Protein AF-0000000068151820 (afdb_homodimer)

Foldseek 3Di:
DDPVVVVVVVLVVLLVVLLVLLLLLLLLQLLLQLLCCVLQVHGQQDLVRLVVVLVVCVVVVVPVSNVLSVLLNVLLQVLLVVLLVCVVVHPLLVLLLVLLVLLVVLLVVSVPSSSSSSSSNSSSSNSQQSFQDRQPHGAGRHCLVVLVVLLVVVVVVVVVPNDDDPSVSSVSSVVSSVNSNVVSNVQCVVPNSNSSNVSSVSSVVSSVVVVPDDSVSSCSRHPDD/DDPVVVVVVVLVVLLVVLLVLLLLLLLLQLLLQLLCCVLQVHGQQDLVRLVVVLVVCVVVVVPVSNVLSVLLNVLLQVLLVVLLVCVVVHPLLVLLLVLLVLLVVLLVVSVPSSSSSSSSNSSSSNSQQSFQDRQPHGAGRHCLVVLVVLLVVVVVVVVVPDDDDPSVSSVSSVVSSVNSNVVSNVQCVVPNSNSSNVSSVSSVVSSVVVVPDDSVSSCSRHPDD

Structure (mmCIF, N/CA/C/O backbone):
data_AF-0000000068151820-model_v1
#
loop_
_entity.id
_entity.type
_entity.pdbx_description
1 polymer 'DUF1275 domain-containing protein'
#
loop_
_atom_site.group_PDB
_atom_site.id
_atom_site.type_symbol
_atom_site.label_atom_id
_atom_site.label_alt_id
_atom_site.label_comp_id
_atom_site.label_asym_id
_atom_site.label_entity_id
_atom_site.label_seq_id
_atom_site.pdbx_PDB_ins_code
_atom_site.Cartn_x
_atom_site.Cartn_y
_atom_site.Cartn_z
_atom_site.occupancy
_atom_site.B_iso_or_equiv
_atom_site.auth_seq_id
_atom_site.auth_comp_id
_atom_site.auth_asym_id
_atom_site.auth_atom_id
_atom_site.pdbx_PDB_model_num
ATOM 1 N N . MET A 1 1 ? 14.398 40.062 -13.945 1 65 1 MET A N 1
ATOM 2 C CA . MET A 1 1 ? 13.617 39 -13.312 1 65 1 MET A CA 1
ATOM 3 C C . MET A 1 1 ? 13.359 39.312 -11.844 1 65 1 MET A C 1
ATOM 5 O O . MET A 1 1 ? 14.297 39.625 -11.102 1 65 1 MET A O 1
ATOM 9 N N . THR A 1 2 ? 12.117 39.5 -11.422 1 77.75 2 THR A N 1
ATOM 10 C CA . THR A 1 2 ? 11.797 39.875 -10.047 1 77.75 2 THR A CA 1
ATOM 11 C C . THR A 1 2 ? 12.156 38.781 -9.078 1 77.75 2 THR A C 1
ATOM 13 O O . THR A 1 2 ? 12.258 37.594 -9.477 1 77.75 2 THR A O 1
ATOM 16 N N . ILE A 1 3 ? 12.477 39.094 -7.852 1 84.62 3 ILE A N 1
ATOM 17 C CA . ILE A 1 3 ? 12.82 38.156 -6.781 1 84.62 3 ILE A CA 1
ATOM 18 C C . ILE A 1 3 ? 11.703 37.125 -6.625 1 84.62 3 ILE A C 1
ATOM 20 O O . ILE A 1 3 ? 11.969 35.938 -6.41 1 84.62 3 ILE A O 1
ATOM 24 N N . GLN A 1 4 ? 10.539 37.625 -6.77 1 83 4 GLN A N 1
ATOM 25 C CA . GLN A 1 4 ? 9.391 36.75 -6.633 1 83 4 GLN A CA 1
ATOM 26 C C . GLN A 1 4 ? 9.359 35.688 -7.746 1 83 4 GLN A C 1
ATOM 28 O O . GLN A 1 4 ? 9.055 34.531 -7.504 1 83 4 GLN A O 1
ATOM 33 N N . ARG A 1 5 ? 9.656 36.156 -8.945 1 80.12 5 ARG A N 1
ATOM 34 C CA . ARG A 1 5 ? 9.688 35.25 -10.094 1 80.12 5 ARG A CA 1
ATOM 35 C C . ARG A 1 5 ? 10.805 34.219 -9.945 1 80.12 5 ARG A C 1
ATOM 37 O O . ARG A 1 5 ? 10.617 33.062 -10.258 1 80.12 5 ARG A O 1
ATOM 44 N N . ARG A 1 6 ? 11.883 34.656 -9.5 1 73.94 6 ARG A N 1
ATOM 45 C CA . ARG A 1 6 ? 13.008 33.75 -9.289 1 73.94 6 ARG A CA 1
ATOM 46 C C . ARG A 1 6 ? 12.68 32.688 -8.234 1 73.94 6 ARG A C 1
ATOM 48 O O . ARG A 1 6 ? 13 31.516 -8.406 1 73.94 6 ARG A O 1
ATOM 55 N N . ARG A 1 7 ? 12.023 33.125 -7.18 1 78.31 7 ARG A N 1
ATOM 56 C CA . ARG A 1 7 ? 11.633 32.219 -6.117 1 78.31 7 ARG A CA 1
ATOM 57 C C . ARG A 1 7 ? 10.633 31.172 -6.633 1 78.31 7 ARG A C 1
ATOM 59 O O . ARG A 1 7 ? 10.711 30 -6.277 1 78.31 7 ARG A O 1
ATOM 66 N N . ARG A 1 8 ? 9.836 31.641 -7.449 1 79.94 8 ARG A N 1
ATOM 67 C CA . ARG A 1 8 ? 8.844 30.75 -8.023 1 79.94 8 ARG A CA 1
ATOM 68 C C . ARG A 1 8 ? 9.492 29.734 -8.961 1 79.94 8 ARG A C 1
ATOM 70 O O . ARG A 1 8 ? 9.117 28.562 -8.984 1 79.94 8 ARG A O 1
ATOM 77 N N . LEU A 1 9 ? 10.453 30.156 -9.734 1 75.25 9 LEU A N 1
ATOM 78 C CA . LEU A 1 9 ? 11.164 29.266 -10.656 1 75.25 9 LEU A CA 1
ATOM 79 C C . LEU A 1 9 ? 11.977 28.234 -9.898 1 75.25 9 LEU A C 1
ATOM 81 O O . LEU A 1 9 ? 12.016 27.062 -10.297 1 75.25 9 LEU A O 1
ATOM 85 N N . ILE A 1 10 ? 12.539 28.641 -8.883 1 72 10 ILE A N 1
ATOM 86 C CA . ILE A 1 10 ? 13.344 27.75 -8.07 1 72 10 ILE A CA 1
ATOM 87 C C . ILE A 1 10 ? 12.445 26.703 -7.41 1 72 10 ILE A C 1
ATOM 89 O O . ILE A 1 10 ? 12.781 25.516 -7.367 1 72 10 ILE A O 1
ATOM 93 N N . LYS A 1 11 ? 11.383 27.188 -6.953 1 75.75 11 LYS A N 1
ATOM 94 C CA . LYS A 1 11 ? 10.43 26.266 -6.34 1 75.75 11 LYS A CA 1
ATOM 95 C C . LYS A 1 11 ? 9.914 25.234 -7.355 1 75.75 11 LYS A C 1
ATOM 97 O O . LYS A 1 11 ? 9.773 24.062 -7.039 1 75.75 11 LYS A O 1
ATOM 102 N N . ARG A 1 12 ? 9.695 25.734 -8.484 1 77.12 12 ARG A N 1
ATOM 103 C CA . ARG A 1 12 ? 9.219 24.859 -9.547 1 77.12 12 ARG A CA 1
ATOM 104 C C . ARG A 1 12 ? 10.281 23.844 -9.938 1 77.12 12 ARG A C 1
ATOM 106 O O . ARG A 1 12 ? 9.977 22.672 -10.172 1 77.12 12 ARG A O 1
ATOM 113 N N . GLN A 1 13 ? 11.438 24.281 -10.055 1 75.5 13 GLN A N 1
ATOM 114 C CA . GLN A 1 13 ? 12.539 23.391 -10.383 1 75.5 13 GLN A CA 1
ATOM 115 C C . GLN A 1 13 ? 12.75 22.344 -9.289 1 75.5 13 GLN A C 1
ATOM 117 O O . GLN A 1 13 ? 12.945 21.156 -9.586 1 75.5 13 GLN A O 1
ATOM 122 N N . ARG A 1 14 ? 12.648 22.75 -8.148 1 75.88 14 ARG A N 1
ATOM 123 C CA . ARG A 1 14 ? 12.812 21.859 -7.004 1 75.88 14 ARG A CA 1
ATOM 124 C C . ARG A 1 14 ? 11.711 20.797 -6.965 1 75.88 14 ARG A C 1
ATOM 126 O O . ARG A 1 14 ? 11.984 19.625 -6.73 1 75.88 14 ARG A O 1
ATOM 133 N N . SER A 1 15 ? 10.57 21.281 -7.219 1 77.38 15 SER A N 1
ATOM 134 C CA . SER A 1 15 ? 9.43 20.375 -7.238 1 77.38 15 SER A CA 1
ATOM 135 C C . SER A 1 15 ? 9.555 19.359 -8.359 1 77.38 15 SER A C 1
ATOM 137 O O . SER A 1 15 ? 9.242 18.172 -8.18 1 77.38 15 SER A O 1
ATOM 139 N N . SER A 1 16 ? 10.031 19.859 -9.469 1 82.62 16 SER A N 1
ATOM 140 C CA . SER A 1 16 ? 10.188 18.953 -10.609 1 82.62 16 SER A CA 1
ATOM 141 C C . SER A 1 16 ? 11.266 17.906 -10.344 1 82.62 16 SER A C 1
ATOM 143 O O . SER A 1 16 ? 11.117 16.75 -10.711 1 82.62 16 SER A O 1
ATOM 145 N N . VAL A 1 17 ? 12.305 18.297 -9.781 1 80.81 17 VAL A N 1
ATOM 146 C CA . VAL A 1 17 ? 13.391 17.391 -9.445 1 80.81 17 VAL A CA 1
ATOM 147 C C . VAL A 1 17 ? 12.914 16.359 -8.414 1 80.81 17 VAL A C 1
ATOM 149 O O . VAL A 1 17 ? 13.203 15.172 -8.539 1 80.81 17 VAL A O 1
ATOM 152 N N . GLY A 1 18 ? 12.148 16.859 -7.504 1 81.81 18 GLY A N 1
ATOM 153 C CA . GLY A 1 18 ? 11.578 15.969 -6.508 1 81.81 18 GLY A CA 1
ATOM 154 C C . GLY A 1 18 ? 10.648 14.93 -7.102 1 81.81 18 GLY A C 1
ATOM 155 O O . GLY A 1 18 ? 10.727 13.75 -6.754 1 81.81 18 GLY A O 1
ATOM 156 N N . LEU A 1 19 ? 9.906 15.391 -8.016 1 85 19 LEU A N 1
ATOM 157 C CA . LEU A 1 19 ? 8.953 14.492 -8.656 1 85 19 LEU A CA 1
ATOM 158 C C . LEU A 1 19 ? 9.672 13.461 -9.516 1 85 19 LEU A C 1
ATOM 160 O O . LEU A 1 19 ? 9.281 12.289 -9.547 1 85 19 LEU A O 1
ATOM 164 N N . ALA A 1 20 ? 10.664 13.883 -10.125 1 87.69 20 ALA A N 1
ATOM 165 C CA . ALA A 1 20 ? 11.453 12.969 -10.945 1 87.69 20 ALA A CA 1
ATOM 166 C C . ALA A 1 20 ? 12.141 11.914 -10.078 1 87.69 20 ALA A C 1
ATOM 168 O O . ALA A 1 20 ? 12.219 10.742 -10.461 1 87.69 20 ALA A O 1
ATOM 169 N N . LEU A 1 21 ? 12.594 12.305 -8.977 1 85.81 21 LEU A N 1
ATOM 170 C CA . LEU A 1 21 ? 13.25 11.383 -8.055 1 85.81 21 LEU A CA 1
ATOM 171 C C . LEU A 1 21 ? 12.25 10.359 -7.508 1 85.81 21 LEU A C 1
ATOM 173 O O . LEU A 1 21 ? 12.547 9.164 -7.457 1 85.81 21 LEU A O 1
ATOM 177 N N . VAL A 1 22 ? 11.156 10.852 -7.18 1 86.69 22 VAL A N 1
ATOM 178 C CA . VAL A 1 22 ? 10.109 9.969 -6.668 1 86.69 22 VAL A CA 1
ATOM 179 C C . VAL A 1 22 ? 9.711 8.961 -7.742 1 86.69 22 VAL A C 1
ATOM 181 O O . VAL A 1 22 ? 9.578 7.77 -7.461 1 86.69 22 VAL A O 1
ATOM 184 N N . ALA A 1 23 ? 9.547 9.453 -8.914 1 90.69 23 ALA A N 1
ATOM 185 C CA . ALA A 1 23 ? 9.188 8.578 -10.023 1 90.69 23 ALA A CA 1
ATOM 186 C C . ALA A 1 23 ? 10.273 7.535 -10.273 1 90.69 23 ALA A C 1
ATOM 188 O O . ALA A 1 23 ? 9.969 6.363 -10.516 1 90.69 23 ALA A O 1
ATOM 189 N N . ALA A 1 24 ? 11.461 7.953 -10.188 1 92.81 24 ALA A N 1
ATOM 190 C CA . ALA A 1 24 ? 12.586 7.055 -10.438 1 92.81 24 ALA A CA 1
ATOM 191 C C . ALA A 1 24 ? 12.703 6.004 -9.344 1 92.81 24 ALA A C 1
ATOM 193 O O . ALA A 1 24 ? 12.977 4.832 -9.617 1 92.81 24 ALA A O 1
ATOM 194 N N . ILE A 1 25 ? 12.555 6.41 -8.172 1 91.12 25 ILE A N 1
ATOM 195 C CA . ILE A 1 25 ? 12.617 5.492 -7.039 1 91.12 25 ILE A CA 1
ATOM 196 C C . ILE A 1 25 ? 11.461 4.496 -7.121 1 91.12 25 ILE A C 1
ATOM 198 O O . ILE A 1 25 ? 11.648 3.295 -6.918 1 91.12 25 ILE A O 1
ATOM 202 N N . SER A 1 26 ? 10.312 5.016 -7.438 1 92.94 26 SER A N 1
ATOM 203 C CA . SER A 1 26 ? 9.156 4.145 -7.617 1 92.94 26 SER A CA 1
ATOM 204 C C . SER A 1 26 ? 9.367 3.17 -8.766 1 92.94 26 SER A C 1
ATOM 206 O O . SER A 1 26 ? 8.938 2.018 -8.703 1 92.94 26 SER A O 1
ATOM 208 N N . PHE A 1 27 ? 9.961 3.695 -9.844 1 95.25 27 PHE A N 1
ATOM 209 C CA . PHE A 1 27 ? 10.32 2.848 -10.977 1 95.25 27 PHE A CA 1
ATOM 210 C C . PHE A 1 27 ? 11.203 1.69 -10.523 1 95.25 27 PHE A C 1
ATOM 212 O O . PHE A 1 27 ? 10.969 0.542 -10.914 1 95.25 27 PHE A O 1
ATOM 219 N N . LEU A 1 28 ? 12.164 2.008 -9.75 1 95.06 28 LEU A N 1
ATOM 220 C CA . LEU A 1 28 ? 13.078 0.997 -9.227 1 95.06 28 LEU A CA 1
ATOM 221 C C . LEU A 1 28 ? 12.328 -0.025 -8.383 1 95.06 28 LEU A C 1
ATOM 223 O O . LEU A 1 28 ? 12.57 -1.229 -8.492 1 95.06 28 LEU A O 1
ATOM 227 N N . ALA A 1 29 ? 11.469 0.417 -7.539 1 94.06 29 ALA A N 1
ATOM 228 C CA . ALA A 1 29 ? 10.672 -0.462 -6.688 1 94.06 29 ALA A CA 1
ATOM 229 C C . ALA A 1 29 ? 9.789 -1.383 -7.52 1 94.06 29 ALA A C 1
ATOM 231 O O . ALA A 1 29 ? 9.727 -2.59 -7.27 1 94.06 29 ALA A O 1
ATOM 232 N N . GLY A 1 30 ? 9.109 -0.805 -8.516 1 95.5 30 GLY A N 1
ATOM 233 C CA . GLY A 1 30 ? 8.273 -1.6 -9.398 1 95.5 30 GLY A CA 1
ATOM 234 C C . GLY A 1 30 ? 9.055 -2.633 -10.188 1 95.5 30 GLY A C 1
ATOM 235 O O . GLY A 1 30 ? 8.617 -3.779 -10.32 1 95.5 30 GLY A O 1
ATOM 236 N N . MET A 1 31 ? 10.18 -2.207 -10.719 1 96.75 31 MET A N 1
ATOM 237 C CA . MET A 1 31 ? 11.055 -3.105 -11.469 1 96.75 31 MET A CA 1
ATOM 238 C C . MET A 1 31 ? 11.477 -4.293 -10.609 1 96.75 31 MET A C 1
ATOM 240 O O . MET A 1 31 ? 11.367 -5.445 -11.039 1 96.75 31 MET A O 1
ATOM 244 N N . THR A 1 32 ? 11.93 -4.008 -9.43 1 96.06 32 THR A N 1
ATOM 245 C CA . THR A 1 32 ? 12.414 -5.039 -8.523 1 96.06 32 THR A CA 1
ATOM 246 C C . THR A 1 32 ? 11.273 -5.961 -8.094 1 96.06 32 THR A C 1
ATOM 248 O O . THR A 1 32 ? 11.469 -7.172 -7.945 1 96.06 32 THR A O 1
ATOM 251 N N . ASP A 1 33 ? 10.156 -5.359 -7.945 1 95.62 33 ASP A N 1
ATOM 252 C CA . ASP A 1 33 ? 9.016 -6.156 -7.512 1 95.62 33 ASP A CA 1
ATOM 253 C C . ASP A 1 33 ? 8.602 -7.156 -8.586 1 95.62 33 ASP A C 1
ATOM 255 O O . ASP A 1 33 ? 8.375 -8.336 -8.297 1 95.62 33 ASP A O 1
ATOM 259 N N . ALA A 1 34 ? 8.438 -6.676 -9.812 1 96.25 34 ALA A N 1
ATOM 260 C CA . ALA A 1 34 ? 8.07 -7.562 -10.914 1 96.25 34 ALA A CA 1
ATOM 261 C C . ALA A 1 34 ? 9.102 -8.68 -11.086 1 96.25 34 ALA A C 1
ATOM 263 O O . ALA A 1 34 ? 8.734 -9.836 -11.32 1 96.25 34 ALA A O 1
ATOM 264 N N . MET A 1 35 ? 10.344 -8.375 -10.953 1 95.94 35 MET A N 1
ATOM 265 C CA . MET A 1 35 ? 11.398 -9.375 -11.07 1 95.94 35 MET A CA 1
ATOM 266 C C . MET A 1 35 ? 11.305 -10.398 -9.945 1 95.94 35 MET A C 1
ATOM 268 O O . MET A 1 35 ? 11.461 -11.602 -10.188 1 95.94 35 MET A O 1
ATOM 272 N N . GLY A 1 36 ? 11.094 -9.859 -8.734 1 94.38 36 GLY A N 1
ATOM 273 C CA . GLY A 1 36 ? 10.906 -10.766 -7.613 1 94.38 36 GLY A CA 1
ATOM 274 C C . GLY A 1 36 ? 9.711 -11.688 -7.785 1 94.38 36 GLY A C 1
ATOM 275 O O . GLY A 1 36 ? 9.812 -12.891 -7.543 1 94.38 36 GLY A O 1
ATOM 276 N N . LEU A 1 37 ? 8.656 -11.133 -8.203 1 93.69 37 LEU A N 1
ATOM 277 C CA . LEU A 1 37 ? 7.441 -11.922 -8.398 1 93.69 37 LEU A CA 1
ATOM 278 C C . LEU A 1 37 ? 7.664 -13.008 -9.453 1 93.69 37 LEU A C 1
ATOM 280 O O . LEU A 1 37 ? 7.285 -14.164 -9.242 1 93.69 37 LEU A O 1
ATOM 284 N N . MET A 1 38 ? 8.266 -12.703 -10.523 1 93.94 38 MET A N 1
ATOM 285 C CA . MET A 1 38 ? 8.469 -13.641 -11.625 1 93.94 38 MET A CA 1
ATOM 286 C C . MET A 1 38 ? 9.531 -14.672 -11.273 1 93.94 38 MET A C 1
ATOM 288 O O . MET A 1 38 ? 9.43 -15.844 -11.656 1 93.94 38 MET A O 1
ATOM 292 N N . SER A 1 39 ? 10.57 -14.281 -10.5 1 91.81 39 SER A N 1
ATOM 293 C CA . SER A 1 39 ? 11.711 -15.164 -10.25 1 91.81 39 SER A CA 1
ATOM 294 C C . SER A 1 39 ? 11.531 -15.945 -8.953 1 91.81 39 SER A C 1
ATOM 296 O O . SER A 1 39 ? 11.961 -17.094 -8.852 1 91.81 39 SER A O 1
ATOM 298 N N . LEU A 1 40 ? 10.852 -15.305 -7.941 1 91.25 40 LEU A N 1
ATOM 299 C CA . LEU A 1 40 ? 10.789 -15.914 -6.613 1 91.25 40 LEU A CA 1
ATOM 300 C C . LEU A 1 40 ? 9.359 -16.281 -6.254 1 91.25 40 LEU A C 1
ATOM 302 O O . LEU A 1 40 ? 9.125 -17.047 -5.316 1 91.25 40 LEU A O 1
ATOM 306 N N . GLY A 1 41 ? 8.375 -15.688 -6.965 1 90.81 41 GLY A N 1
ATOM 307 C CA . GLY A 1 41 ? 6.984 -16.047 -6.758 1 90.81 41 GLY A CA 1
ATOM 308 C C . GLY A 1 41 ? 6.273 -15.148 -5.773 1 90.81 41 GLY A C 1
ATOM 309 O O . GLY A 1 41 ? 5.066 -15.281 -5.555 1 90.81 41 GLY A O 1
ATOM 310 N N . ASP A 1 42 ? 6.965 -14.242 -5.137 1 92.69 42 ASP A N 1
ATOM 311 C CA . ASP A 1 42 ? 6.363 -13.352 -4.148 1 92.69 42 ASP A CA 1
ATOM 312 C C . ASP A 1 42 ? 6.801 -11.906 -4.363 1 92.69 42 ASP A C 1
ATOM 314 O O . ASP A 1 42 ? 7.793 -11.656 -5.051 1 92.69 42 ASP A O 1
ATOM 318 N N . PHE A 1 43 ? 6.012 -11.086 -3.811 1 94.19 43 PHE A N 1
ATOM 319 C CA . PHE A 1 43 ? 6.34 -9.664 -3.912 1 94.19 43 PHE A CA 1
ATOM 320 C C . PHE A 1 43 ? 7.543 -9.328 -3.041 1 94.19 43 PHE A C 1
ATOM 322 O O . PHE A 1 43 ? 7.715 -9.891 -1.961 1 94.19 43 PHE A O 1
ATOM 329 N N . VAL A 1 44 ? 8.32 -8.375 -3.508 1 94.5 44 VAL A N 1
ATOM 330 C CA . VAL A 1 44 ? 9.469 -7.992 -2.699 1 94.5 44 VAL A CA 1
ATOM 331 C C . VAL A 1 44 ? 9.305 -6.555 -2.215 1 94.5 44 VAL A C 1
ATOM 333 O O . VAL A 1 44 ? 9.992 -6.121 -1.287 1 94.5 44 VAL A O 1
ATOM 336 N N . SER A 1 45 ? 8.438 -5.809 -2.826 1 90.56 45 SER A N 1
ATOM 337 C CA . SER A 1 45 ? 8.273 -4.414 -2.432 1 90.56 45 SER A CA 1
ATOM 338 C C . SER A 1 45 ? 6.875 -4.152 -1.883 1 90.56 45 SER A C 1
ATOM 340 O O . SER A 1 45 ? 6.625 -3.107 -1.277 1 90.56 45 SER A O 1
ATOM 342 N N . PHE A 1 46 ? 5.961 -5.016 -2.053 1 89.56 46 PHE A N 1
ATOM 343 C CA . PHE A 1 46 ? 4.578 -4.797 -1.636 1 89.56 46 PHE A CA 1
ATOM 344 C C . PHE A 1 46 ? 4.211 -5.711 -0.474 1 89.56 46 PHE A C 1
ATOM 346 O O . PHE A 1 46 ? 3.945 -6.898 -0.673 1 89.56 46 PHE A O 1
ATOM 353 N N . MET A 1 47 ? 4.039 -5.098 0.661 1 91.44 47 MET A N 1
ATOM 354 C CA . MET A 1 47 ? 3.867 -5.84 1.906 1 91.44 47 MET A CA 1
ATOM 355 C C . MET A 1 47 ? 2.396 -6.172 2.143 1 91.44 47 MET A C 1
ATOM 357 O O . MET A 1 47 ? 2.078 -7.172 2.785 1 91.44 47 MET A O 1
ATOM 361 N N . SER A 1 48 ? 1.511 -5.371 1.566 1 90.5 48 SER A N 1
ATOM 362 C CA . SER A 1 48 ? 0.094 -5.703 1.676 1 90.5 48 SER A CA 1
ATOM 363 C C . SER A 1 48 ? -0.213 -7.047 1.019 1 90.5 48 SER A C 1
ATOM 365 O O . SER A 1 48 ? -0.831 -7.918 1.634 1 90.5 48 SER A O 1
ATOM 367 N N . GLY A 1 49 ? 0.278 -7.203 -0.152 1 90.81 49 GLY A N 1
ATOM 368 C CA . GLY A 1 49 ? 0.123 -8.484 -0.827 1 90.81 49 GLY A CA 1
ATOM 369 C C . GLY A 1 49 ? 0.757 -9.633 -0.073 1 90.81 49 GLY A C 1
ATOM 370 O O . GLY A 1 49 ? 0.168 -10.711 0.034 1 90.81 49 GLY A O 1
ATOM 371 N N . ASN A 1 50 ? 1.953 -9.422 0.489 1 94.62 50 ASN A N 1
ATOM 372 C CA . ASN A 1 50 ? 2.646 -10.469 1.229 1 94.62 50 ASN A CA 1
ATOM 373 C C . ASN A 1 50 ? 1.896 -10.844 2.504 1 94.62 50 ASN A C 1
ATOM 375 O O . ASN A 1 50 ? 1.92 -12 2.924 1 94.62 50 ASN A O 1
ATOM 379 N N . THR A 1 51 ? 1.236 -9.859 3.078 1 93.88 51 THR A N 1
ATOM 380 C CA . THR A 1 51 ? 0.427 -10.133 4.258 1 93.88 51 THR A CA 1
ATOM 381 C C . THR A 1 51 ? -0.724 -11.078 3.92 1 93.88 51 THR A C 1
ATOM 383 O O . THR A 1 51 ? -0.939 -12.078 4.609 1 93.88 51 THR A O 1
ATOM 386 N N . THR A 1 52 ? -1.429 -10.734 2.871 1 94.44 52 THR A N 1
ATOM 387 C CA . THR A 1 52 ? -2.539 -11.578 2.445 1 94.44 52 THR A CA 1
ATOM 388 C C . THR A 1 52 ? -2.039 -12.953 2.027 1 94.44 52 THR A C 1
ATOM 390 O O . THR A 1 52 ? -2.609 -13.977 2.426 1 94.44 52 THR A O 1
ATOM 393 N N . ARG A 1 53 ? -0.963 -12.992 1.266 1 95.31 53 ARG A N 1
ATOM 394 C CA . ARG A 1 53 ? -0.412 -14.258 0.79 1 95.31 53 ARG A CA 1
ATOM 395 C C . ARG A 1 53 ? 0.092 -15.109 1.951 1 95.31 53 ARG A C 1
ATOM 397 O O . ARG A 1 53 ? -0.056 -16.328 1.943 1 95.31 53 ARG A O 1
ATOM 404 N N . ALA A 1 54 ? 0.718 -14.477 2.916 1 96.06 54 ALA A N 1
ATOM 405 C CA . ALA A 1 54 ? 1.166 -15.203 4.105 1 96.06 54 ALA A CA 1
ATOM 406 C C . ALA A 1 54 ? -0.011 -15.852 4.828 1 96.06 54 ALA A C 1
ATOM 408 O O . ALA A 1 54 ? 0.063 -17.016 5.234 1 96.06 54 ALA A O 1
ATOM 409 N N . SER A 1 55 ? -1.059 -15.07 5.023 1 96 55 SER A N 1
ATOM 410 C CA . SER A 1 55 ? -2.258 -15.57 5.691 1 96 55 SER A CA 1
ATOM 411 C C . SER A 1 55 ? -2.846 -16.766 4.961 1 96 55 SER A C 1
ATOM 413 O O . SER A 1 55 ? -3.168 -17.781 5.578 1 96 55 SER A O 1
ATOM 415 N N . VAL A 1 56 ? -2.953 -16.672 3.654 1 95 56 VAL A N 1
ATOM 416 C CA . VAL A 1 56 ? -3.504 -17.75 2.836 1 95 56 VAL A CA 1
ATOM 417 C C . VAL A 1 56 ? -2.594 -18.984 2.91 1 95 56 VAL A C 1
ATOM 419 O O . VAL A 1 56 ? -3.07 -20.109 3.062 1 95 56 VAL A O 1
ATOM 422 N N . ALA A 1 57 ? -1.27 -18.734 2.834 1 95.5 57 ALA A N 1
ATOM 423 C CA . ALA A 1 57 ? -0.308 -19.828 2.898 1 95.5 57 ALA A CA 1
ATOM 424 C C . ALA A 1 57 ? -0.418 -20.578 4.223 1 95.5 57 ALA A C 1
ATOM 426 O O . ALA A 1 57 ? -0.404 -21.812 4.25 1 95.5 57 ALA A O 1
ATOM 427 N N . LEU A 1 58 ? -0.596 -19.844 5.281 1 93.31 58 LEU A N 1
ATOM 428 C CA . LEU A 1 58 ? -0.701 -20.453 6.598 1 93.31 58 LEU A CA 1
ATOM 429 C C . LEU A 1 58 ? -1.965 -21.297 6.707 1 93.31 58 LEU A C 1
ATOM 431 O O . LEU A 1 58 ? -1.93 -22.422 7.242 1 93.31 58 LEU A O 1
ATOM 435 N N . ILE A 1 59 ? -3.033 -20.859 6.215 1 93.75 59 ILE A N 1
ATOM 436 C CA . ILE A 1 59 ? -4.312 -21.562 6.293 1 93.75 59 ILE A CA 1
ATOM 437 C C . ILE A 1 59 ? -4.305 -22.766 5.355 1 93.75 59 ILE A C 1
ATOM 439 O O . ILE A 1 59 ? -4.914 -23.797 5.652 1 93.75 59 ILE A O 1
ATOM 443 N N . GLN A 1 60 ? -3.551 -22.625 4.238 1 93.75 60 GLN A N 1
ATOM 444 C CA . GLN A 1 60 ? -3.447 -23.734 3.293 1 93.75 60 GLN A CA 1
ATOM 445 C C . GLN A 1 60 ? -2.33 -24.703 3.691 1 93.75 60 GLN A C 1
ATOM 447 O O . GLN A 1 60 ? -1.904 -25.531 2.891 1 93.75 60 GLN A O 1
ATOM 452 N N . ALA A 1 61 ? -1.641 -24.516 4.844 1 93 61 ALA A N 1
ATOM 453 C CA . ALA A 1 61 ? -0.676 -25.406 5.477 1 93 61 ALA A CA 1
ATOM 454 C C . ALA A 1 61 ? 0.673 -25.344 4.766 1 93 61 ALA A C 1
ATOM 456 O O . ALA A 1 61 ? 1.436 -26.312 4.789 1 93 61 ALA A O 1
ATOM 457 N N . ASP A 1 62 ? 0.835 -24.391 4.008 1 94.69 62 ASP A N 1
ATOM 458 C CA . ASP A 1 62 ? 2.176 -24.109 3.512 1 94.69 62 ASP A CA 1
ATOM 459 C C . ASP A 1 62 ? 2.951 -23.234 4.504 1 94.69 62 ASP A C 1
ATOM 461 O O . ASP A 1 62 ? 3.201 -22.062 4.25 1 94.69 62 ASP A O 1
ATOM 465 N N . VAL A 1 63 ? 3.383 -23.844 5.527 1 92.62 63 VAL A N 1
ATOM 466 C CA . VAL A 1 63 ? 3.955 -23.156 6.68 1 92.62 63 VAL A CA 1
ATOM 467 C C . VAL A 1 63 ? 5.277 -22.5 6.285 1 92.62 63 VAL A C 1
ATOM 469 O O . VAL A 1 63 ? 5.562 -21.375 6.695 1 92.62 63 VAL A O 1
ATOM 472 N N . ALA A 1 64 ? 6.074 -23.188 5.512 1 93.69 64 ALA A N 1
ATOM 473 C CA . ALA A 1 64 ? 7.367 -22.641 5.086 1 93.69 64 ALA A CA 1
ATOM 474 C C . ALA A 1 64 ? 7.199 -21.328 4.352 1 93.69 64 ALA A C 1
ATOM 476 O O . ALA A 1 64 ? 7.891 -20.344 4.652 1 93.69 64 ALA A O 1
ATOM 477 N N . ARG A 1 65 ? 6.215 -21.297 3.465 1 93.75 65 ARG A N 1
ATOM 478 C CA . ARG A 1 65 ? 5.965 -20.078 2.713 1 93.75 65 ARG A CA 1
ATOM 479 C C . ARG A 1 65 ? 5.418 -18.969 3.619 1 93.75 65 ARG A C 1
ATOM 481 O O . ARG A 1 65 ? 5.812 -17.812 3.504 1 93.75 65 ARG A O 1
ATOM 488 N N . GLY A 1 66 ? 4.469 -19.375 4.445 1 95 66 GLY A N 1
ATOM 489 C CA . GLY A 1 66 ? 3.928 -18.406 5.391 1 95 66 GLY A CA 1
ATOM 490 C C . GLY A 1 66 ? 4.992 -17.766 6.258 1 95 66 GLY A C 1
ATOM 491 O O . GLY A 1 66 ? 5.023 -16.547 6.402 1 95 66 GLY A O 1
ATOM 492 N N . VAL A 1 67 ? 5.863 -18.562 6.766 1 94.75 67 VAL A N 1
ATOM 493 C CA . VAL A 1 67 ? 6.922 -18.094 7.648 1 94.75 67 VAL A CA 1
ATOM 494 C C . VAL A 1 67 ? 7.887 -17.203 6.867 1 94.75 67 VAL A C 1
ATOM 496 O O . VAL A 1 67 ? 8.336 -16.172 7.371 1 94.75 67 VAL A O 1
ATOM 499 N N . LEU A 1 68 ? 8.18 -17.562 5.688 1 95.5 68 LEU A N 1
ATOM 500 C CA . LEU A 1 68 ? 9.055 -16.766 4.844 1 95.5 68 LEU A CA 1
ATOM 501 C C . LEU A 1 68 ? 8.453 -15.383 4.598 1 95.5 68 LEU A C 1
ATOM 503 O O . LEU A 1 68 ? 9.148 -14.375 4.695 1 95.5 68 LEU A O 1
ATOM 507 N N . LEU A 1 69 ? 7.199 -15.367 4.324 1 96.31 69 LEU A N 1
ATOM 508 C CA . LEU A 1 69 ? 6.531 -14.109 4.023 1 96.31 69 LEU A CA 1
ATOM 509 C C . LEU A 1 69 ? 6.426 -13.234 5.27 1 96.31 69 LEU A C 1
ATOM 511 O O . LEU A 1 69 ? 6.633 -12.023 5.203 1 96.31 69 LEU A O 1
ATOM 515 N N . ILE A 1 70 ? 6.152 -13.844 6.371 1 95.56 70 ILE A N 1
ATOM 516 C CA . ILE A 1 70 ? 6.141 -13.102 7.625 1 95.56 70 ILE A CA 1
ATOM 517 C C . ILE A 1 70 ? 7.539 -12.57 7.926 1 95.56 70 ILE A C 1
ATOM 519 O O . ILE A 1 70 ? 7.695 -11.43 8.367 1 95.56 70 ILE A O 1
ATOM 523 N N . GLY A 1 71 ? 8.5 -13.438 7.738 1 96.38 71 GLY A N 1
ATOM 524 C CA . GLY A 1 71 ? 9.875 -12.977 7.836 1 96.38 71 GLY A CA 1
ATOM 525 C C . GLY A 1 71 ? 10.188 -11.82 6.906 1 96.38 71 GLY A C 1
ATOM 526 O O . GLY A 1 71 ? 10.922 -10.898 7.273 1 96.38 71 GLY A O 1
ATOM 527 N N . GLY A 1 72 ? 9.641 -11.883 5.711 1 96.81 72 GLY A N 1
ATOM 528 C CA . GLY A 1 72 ? 9.773 -10.781 4.766 1 96.81 72 GLY A CA 1
ATOM 529 C C . GLY A 1 72 ? 9.203 -9.477 5.277 1 96.81 72 GLY A C 1
ATOM 530 O O . GLY A 1 72 ? 9.82 -8.422 5.129 1 96.81 72 GLY A O 1
ATOM 531 N N . LEU A 1 73 ? 8.062 -9.562 5.918 1 95.88 73 LEU A N 1
ATOM 532 C CA . LEU A 1 73 ? 7.441 -8.367 6.492 1 95.88 73 LEU A CA 1
ATOM 533 C C . LEU A 1 73 ? 8.352 -7.738 7.543 1 95.88 73 LEU A C 1
ATOM 535 O O . LEU A 1 73 ? 8.562 -6.523 7.539 1 95.88 73 LEU A O 1
ATOM 539 N N . SER A 1 74 ? 8.867 -8.555 8.414 1 96.75 74 SER A N 1
ATOM 540 C CA . SER A 1 74 ? 9.797 -8.078 9.445 1 96.75 74 SER A CA 1
ATOM 541 C C . SER A 1 74 ? 11.055 -7.492 8.82 1 96.75 74 SER A C 1
ATOM 543 O O . SER A 1 74 ? 11.555 -6.457 9.266 1 96.75 74 SER A O 1
ATOM 545 N N . THR A 1 75 ? 11.555 -8.148 7.836 1 97.94 75 THR A N 1
ATOM 546 C CA . THR A 1 75 ? 12.75 -7.695 7.137 1 97.94 75 THR A CA 1
ATOM 547 C C . THR A 1 75 ? 12.508 -6.336 6.48 1 97.94 75 THR A C 1
ATOM 549 O O . THR A 1 75 ? 13.398 -5.48 6.477 1 97.94 75 THR A O 1
ATOM 552 N N . PHE A 1 76 ? 11.359 -6.164 5.945 1 96.44 76 PHE A N 1
ATOM 553 C CA . PHE A 1 76 ? 10.992 -4.883 5.359 1 96.44 76 PHE A CA 1
ATOM 554 C C . PHE A 1 76 ? 11.055 -3.771 6.398 1 96.44 76 PHE A C 1
ATOM 556 O O . PHE A 1 76 ? 11.641 -2.713 6.148 1 96.44 76 PHE A O 1
ATOM 563 N N . VAL A 1 77 ? 10.445 -3.99 7.504 1 96.12 77 VAL A N 1
ATOM 564 C CA . VAL A 1 77 ? 10.422 -3.014 8.586 1 96.12 77 VAL A CA 1
ATOM 565 C C . VAL A 1 77 ? 11.852 -2.699 9.031 1 96.12 77 VAL A C 1
ATOM 567 O O . VAL A 1 77 ? 12.211 -1.534 9.219 1 96.12 77 VAL A O 1
ATOM 570 N N . ILE A 1 78 ? 12.609 -3.693 9.188 1 97.56 78 ILE A N 1
ATOM 571 C CA . ILE A 1 78 ? 14.008 -3.533 9.578 1 97.56 78 ILE A CA 1
ATOM 572 C C . ILE A 1 78 ? 14.758 -2.727 8.516 1 97.56 78 ILE A C 1
ATOM 574 O O . ILE A 1 78 ? 15.523 -1.819 8.844 1 97.56 78 ILE A O 1
ATOM 578 N N . GLY A 1 79 ? 14.562 -3.074 7.273 1 97.31 79 GLY A N 1
ATOM 579 C CA . GLY A 1 79 ? 15.172 -2.318 6.191 1 97.31 79 GLY A CA 1
ATOM 580 C C . GLY A 1 79 ? 14.82 -0.844 6.215 1 97.31 79 GLY A C 1
ATOM 581 O O . GLY A 1 79 ? 15.68 0.014 6.027 1 97.31 79 GLY A O 1
ATOM 582 N N . ASN A 1 80 ? 13.555 -0.628 6.391 1 94.69 80 ASN A N 1
ATOM 583 C CA . ASN A 1 80 ? 13.102 0.755 6.508 1 94.69 80 ASN A CA 1
ATOM 584 C C . ASN A 1 80 ? 13.781 1.468 7.676 1 94.69 80 ASN A C 1
ATOM 586 O O . ASN A 1 80 ? 14.281 2.584 7.52 1 94.69 80 ASN A O 1
ATOM 590 N N . ALA A 1 81 ? 13.805 0.854 8.805 1 95.69 81 ALA A N 1
ATOM 591 C CA . ALA A 1 81 ? 14.438 1.428 9.984 1 95.69 81 ALA A CA 1
ATOM 592 C C . ALA A 1 81 ? 15.914 1.717 9.734 1 95.69 81 ALA A C 1
ATOM 594 O O . ALA A 1 81 ? 16.406 2.805 10.047 1 95.69 81 ALA A O 1
ATOM 595 N N . VAL A 1 82 ? 16.578 0.795 9.188 1 96.38 82 VAL A N 1
ATOM 596 C CA . VAL A 1 82 ? 18 0.963 8.891 1 96.38 82 VAL A CA 1
ATOM 597 C C . VAL A 1 82 ? 18.188 2.084 7.875 1 96.38 82 VAL A C 1
ATOM 599 O O . VAL A 1 82 ? 19.125 2.881 7.988 1 96.38 82 VAL A O 1
ATOM 602 N N . GLY A 1 83 ? 17.344 2.096 6.871 1 93.88 83 GLY A N 1
ATOM 603 C CA . GLY A 1 83 ? 17.391 3.189 5.914 1 93.88 83 GLY A CA 1
ATOM 604 C C . GLY A 1 83 ? 17.297 4.559 6.566 1 93.88 83 GLY A C 1
ATOM 605 O O . GLY A 1 83 ? 18.047 5.465 6.223 1 93.88 83 GLY A O 1
ATOM 606 N N . VAL A 1 84 ? 16.406 4.66 7.473 1 90.75 84 VAL A N 1
ATOM 607 C CA . VAL A 1 84 ? 16.234 5.914 8.195 1 90.75 84 VAL A CA 1
ATOM 608 C C . VAL A 1 84 ? 17.5 6.215 9.008 1 90.75 84 VAL A C 1
ATOM 610 O O . VAL A 1 84 ? 17.984 7.348 9.016 1 90.75 84 VAL A O 1
ATOM 613 N N . MET A 1 85 ? 18.016 5.242 9.68 1 93.94 85 MET A N 1
ATOM 614 C CA . MET A 1 85 ? 19.234 5.418 10.461 1 93.94 85 MET A CA 1
ATOM 615 C C . MET A 1 85 ? 20.391 5.879 9.578 1 93.94 85 MET A C 1
ATOM 617 O O . MET A 1 85 ? 21.156 6.773 9.953 1 93.94 85 MET A O 1
ATOM 621 N N . VAL A 1 86 ? 20.531 5.297 8.469 1 93 86 VAL A N 1
ATOM 622 C CA . VAL A 1 86 ? 21.562 5.656 7.52 1 93 86 VAL A CA 1
ATOM 623 C C . VAL A 1 86 ? 21.359 7.09 7.039 1 93 86 VAL A C 1
ATOM 625 O O . VAL A 1 86 ? 22.312 7.859 6.922 1 93 86 VAL A O 1
ATOM 628 N N . SER A 1 87 ? 20.125 7.395 6.715 1 88 87 SER A N 1
ATOM 629 C CA . SER A 1 87 ? 19.812 8.734 6.223 1 88 87 SER A CA 1
ATOM 630 C C . SER A 1 87 ? 20.141 9.797 7.266 1 88 87 SER A C 1
ATOM 632 O O . SER A 1 87 ? 20.531 10.914 6.922 1 88 87 SER A O 1
ATOM 634 N N . ILE A 1 88 ? 19.938 9.484 8.547 1 84.75 88 ILE A N 1
ATOM 635 C CA . ILE A 1 88 ? 20.188 10.43 9.633 1 84.75 88 ILE A CA 1
ATOM 636 C C . ILE A 1 88 ? 21.688 10.547 9.875 1 84.75 88 ILE A C 1
ATOM 638 O O . ILE A 1 88 ? 22.203 11.648 10.07 1 84.75 88 ILE A O 1
ATOM 642 N N . ARG A 1 89 ? 22.344 9.461 9.883 1 88.81 89 ARG A N 1
ATOM 643 C CA . ARG A 1 89 ? 23.766 9.43 10.25 1 88.81 89 ARG A CA 1
ATOM 644 C C . ARG A 1 89 ? 24.625 9.93 9.102 1 88.81 89 ARG A C 1
ATOM 646 O O . ARG A 1 89 ? 25.688 10.523 9.336 1 88.81 89 ARG A O 1
ATOM 653 N N . PHE A 1 90 ? 24.141 9.672 7.898 1 87.19 90 PHE A N 1
ATOM 654 C CA . PHE A 1 90 ? 24.953 10.016 6.734 1 87.19 90 PHE A CA 1
ATOM 655 C C . PHE A 1 90 ? 24.188 10.953 5.805 1 87.19 90 PHE A C 1
ATOM 657 O O . PHE A 1 90 ? 23.188 11.562 6.207 1 87.19 90 PHE A O 1
ATOM 664 N N . ARG A 1 91 ? 24.703 11.109 4.605 1 78.75 91 ARG A N 1
ATOM 665 C CA . ARG A 1 91 ? 24.031 11.953 3.629 1 78.75 91 ARG A CA 1
ATOM 666 C C . ARG A 1 91 ? 22.859 11.219 2.988 1 78.75 91 ARG A C 1
ATOM 668 O O . ARG A 1 91 ? 22.828 9.992 2.963 1 78.75 91 ARG A O 1
ATOM 675 N N . PRO A 1 92 ? 21.906 11.875 2.547 1 71.5 92 PRO A N 1
ATOM 676 C CA . PRO A 1 92 ? 20.703 11.25 1.992 1 71.5 92 PRO A CA 1
ATOM 677 C C . PRO A 1 92 ? 21.016 10.289 0.844 1 71.5 92 PRO A C 1
ATOM 679 O O . PRO A 1 92 ? 20.328 9.273 0.682 1 71.5 92 PRO A O 1
ATOM 682 N N . HIS A 1 93 ? 22 10.578 0.094 1 83.69 93 HIS A N 1
ATOM 683 C CA . HIS A 1 93 ? 22.312 9.703 -1.028 1 83.69 93 HIS A CA 1
ATOM 684 C C . HIS A 1 93 ? 22.875 8.367 -0.546 1 83.69 93 HIS A C 1
ATOM 686 O O . HIS A 1 93 ? 22.922 7.398 -1.305 1 83.69 93 HIS A O 1
ATOM 692 N N . SER A 1 94 ? 23.188 8.312 0.701 1 91.12 94 SER A N 1
ATOM 693 C CA . SER A 1 94 ? 23.766 7.102 1.269 1 91.12 94 SER A CA 1
ATOM 694 C C . SER A 1 94 ? 22.75 5.973 1.326 1 91.12 94 SER A C 1
ATOM 696 O O . SER A 1 94 ? 23.094 4.797 1.23 1 91.12 94 SER A O 1
ATOM 698 N N . VAL A 1 95 ? 21.5 6.328 1.456 1 92.94 95 VAL A N 1
ATOM 699 C CA . VAL A 1 95 ? 20.453 5.309 1.491 1 92.94 95 VAL A CA 1
ATOM 700 C C . VAL A 1 95 ? 20.391 4.582 0.149 1 92.94 95 VAL A C 1
ATOM 702 O O . VAL A 1 95 ? 20.344 3.352 0.103 1 92.94 95 VAL A O 1
ATOM 705 N N . LEU A 1 96 ? 20.469 5.352 -0.957 1 93.94 96 LEU A N 1
ATOM 706 C CA . LEU A 1 96 ? 20.406 4.762 -2.289 1 93.94 96 LEU A CA 1
ATOM 707 C C . LEU A 1 96 ? 21.641 3.889 -2.559 1 93.94 96 LEU A C 1
ATOM 709 O O . LEU A 1 96 ? 21.531 2.859 -3.23 1 93.94 96 LEU A O 1
ATOM 713 N N . LEU A 1 97 ? 22.75 4.344 -2.045 1 95.62 97 LEU A N 1
ATOM 714 C CA . LEU A 1 97 ? 23.938 3.52 -2.16 1 95.62 97 LEU A CA 1
ATOM 715 C C . LEU A 1 97 ? 23.781 2.213 -1.392 1 95.62 97 LEU A C 1
ATOM 717 O O . LEU A 1 97 ? 24.141 1.144 -1.89 1 95.62 97 LEU A O 1
ATOM 721 N N . PHE A 1 98 ? 23.312 2.328 -0.181 1 96.81 98 PHE A N 1
ATOM 722 C CA . PHE A 1 98 ? 23.031 1.158 0.641 1 96.81 98 PHE A CA 1
ATOM 723 C C . PHE A 1 98 ? 22.094 0.201 -0.083 1 96.81 98 PHE A C 1
ATOM 725 O O . PHE A 1 98 ? 22.328 -1.006 -0.126 1 96.81 98 PHE A O 1
ATOM 732 N N . VAL A 1 99 ? 21.031 0.681 -0.694 1 96.69 99 VAL A N 1
ATOM 733 C CA . VAL A 1 99 ? 20.078 -0.101 -1.461 1 96.69 99 VAL A CA 1
ATOM 734 C C . VAL A 1 99 ? 20.781 -0.786 -2.631 1 96.69 99 VAL A C 1
ATOM 736 O O . VAL A 1 99 ? 20.562 -1.974 -2.885 1 96.69 99 VAL A O 1
ATOM 739 N N . SER A 1 100 ? 21.625 -0.031 -3.314 1 97.69 100 SER A N 1
ATOM 740 C CA . SER A 1 100 ? 22.344 -0.589 -4.453 1 97.69 100 SER A CA 1
ATOM 741 C C . SER A 1 100 ? 23.203 -1.786 -4.039 1 97.69 100 SER A C 1
ATOM 743 O O . SER A 1 100 ? 23.234 -2.805 -4.734 1 97.69 100 SER A O 1
ATOM 745 N N . VAL A 1 101 ? 23.844 -1.664 -2.953 1 97.94 101 VAL A N 1
ATOM 746 C CA . VAL A 1 101 ? 24.688 -2.734 -2.453 1 97.94 101 VAL A CA 1
ATOM 747 C C . VAL A 1 101 ? 23.844 -3.951 -2.094 1 97.94 101 VAL A C 1
ATOM 749 O O . VAL A 1 101 ? 24.203 -5.086 -2.428 1 97.94 101 VAL A O 1
ATOM 752 N N . LEU A 1 102 ? 22.781 -3.748 -1.375 1 98.12 102 LEU A N 1
ATOM 753 C CA . LEU A 1 102 ? 21.891 -4.844 -1.01 1 98.12 102 LEU A CA 1
ATOM 754 C C . LEU A 1 102 ? 21.375 -5.562 -2.252 1 98.12 102 LEU A C 1
ATOM 756 O O . LEU A 1 102 ? 21.312 -6.793 -2.283 1 98.12 102 LEU A O 1
ATOM 760 N N . LEU A 1 103 ? 21.016 -4.789 -3.279 1 97.81 103 LEU A N 1
ATOM 761 C CA . LEU A 1 103 ? 20.5 -5.371 -4.516 1 97.81 103 LEU A CA 1
ATOM 762 C C . LEU A 1 103 ? 21.594 -6.16 -5.234 1 97.81 103 LEU A C 1
ATOM 764 O O . LEU A 1 103 ? 21.328 -7.215 -5.812 1 97.81 103 LEU A O 1
ATOM 768 N N . ALA A 1 104 ? 22.812 -5.633 -5.199 1 97.75 104 ALA A N 1
ATOM 769 C CA . ALA A 1 104 ? 23.938 -6.367 -5.773 1 97.75 104 ALA A CA 1
ATOM 770 C C . ALA A 1 104 ? 24.156 -7.688 -5.039 1 97.75 104 ALA A C 1
ATOM 772 O O . ALA A 1 104 ? 24.391 -8.727 -5.668 1 97.75 104 ALA A O 1
ATOM 773 N N . CYS A 1 105 ? 24.109 -7.625 -3.723 1 97.81 105 CYS A N 1
ATOM 774 C CA . CYS A 1 105 ? 24.266 -8.828 -2.918 1 97.81 105 CYS A CA 1
ATOM 775 C C . CYS A 1 105 ? 23.156 -9.836 -3.232 1 97.81 105 CYS A C 1
ATOM 777 O O . CYS A 1 105 ? 23.406 -11.039 -3.295 1 97.81 105 CYS A O 1
ATOM 779 N N . ALA A 1 106 ? 21.953 -9.344 -3.383 1 96.94 106 ALA A N 1
ATOM 780 C CA . ALA A 1 106 ? 20.844 -10.219 -3.748 1 96.94 106 ALA A CA 1
ATOM 781 C C . ALA A 1 106 ? 21.109 -10.898 -5.09 1 96.94 106 ALA A C 1
ATOM 783 O O . ALA A 1 106 ? 20.828 -12.094 -5.254 1 96.94 106 ALA A O 1
ATOM 784 N N . ALA A 1 107 ? 21.625 -10.109 -6.062 1 95.62 107 ALA A N 1
ATOM 785 C CA . ALA A 1 107 ? 21.906 -10.656 -7.387 1 95.62 107 ALA A CA 1
ATOM 786 C C . ALA A 1 107 ? 22.984 -11.734 -7.312 1 95.62 107 ALA A C 1
ATOM 788 O O . ALA A 1 107 ? 22.953 -12.703 -8.078 1 95.62 107 ALA A O 1
ATOM 789 N N . LEU A 1 108 ? 23.906 -11.57 -6.41 1 95.31 108 LEU A N 1
ATOM 790 C CA . LEU A 1 108 ? 25 -12.523 -6.238 1 95.31 108 LEU A CA 1
ATOM 791 C C . LEU A 1 108 ? 24.5 -13.828 -5.621 1 95.31 108 LEU A C 1
ATOM 793 O O . LEU A 1 108 ? 25.109 -14.883 -5.805 1 95.31 108 LEU A O 1
ATOM 797 N N . LEU A 1 109 ? 23.453 -13.766 -4.867 1 94.25 109 LEU A N 1
ATOM 798 C CA . LEU A 1 109 ? 22.938 -14.922 -4.148 1 94.25 109 LEU A CA 1
ATOM 799 C C . LEU A 1 109 ? 21.75 -15.539 -4.887 1 94.25 109 LEU A C 1
ATOM 801 O O . LEU A 1 109 ? 20.766 -15.953 -4.262 1 94.25 109 LEU A O 1
ATOM 805 N N . ALA A 1 110 ? 21.828 -15.586 -6.141 1 87.19 110 ALA A N 1
ATOM 806 C CA . ALA A 1 110 ? 20.75 -16.078 -6.984 1 87.19 110 ALA A CA 1
ATOM 807 C C . ALA A 1 110 ? 20.438 -17.547 -6.688 1 87.19 110 ALA A C 1
ATOM 809 O O . ALA A 1 110 ? 19.312 -18 -6.891 1 87.19 110 ALA A O 1
ATOM 810 N N . ASP A 1 111 ? 21.406 -18.328 -6.129 1 89.12 111 ASP A N 1
ATOM 811 C CA . ASP A 1 111 ? 21.25 -19.75 -5.867 1 89.12 111 ASP A CA 1
ATOM 812 C C . ASP A 1 111 ? 20.594 -19.984 -4.508 1 89.12 111 ASP A C 1
ATOM 814 O O . ASP A 1 111 ? 20.141 -21.109 -4.219 1 89.12 111 ASP A O 1
ATOM 818 N N . ARG A 1 112 ? 20.547 -19 -3.697 1 94.06 112 ARG A N 1
ATOM 819 C CA . ARG A 1 112 ? 19.891 -19.062 -2.395 1 94.06 112 ARG A CA 1
ATOM 820 C C . ARG A 1 112 ? 18.609 -18.25 -2.387 1 94.06 112 ARG A C 1
ATOM 822 O O . ARG A 1 112 ? 18.578 -17.141 -1.862 1 94.06 112 ARG A O 1
ATOM 829 N N . ARG A 1 113 ? 17.562 -18.844 -2.725 1 93.31 113 ARG A N 1
ATOM 830 C CA . ARG A 1 113 ? 16.312 -18.172 -3.061 1 93.31 113 ARG A CA 1
ATOM 831 C C . ARG A 1 113 ? 15.766 -17.406 -1.862 1 93.31 113 ARG A C 1
ATOM 833 O O . ARG A 1 113 ? 15.352 -16.25 -1.994 1 93.31 113 ARG A O 1
ATOM 840 N N . GLU A 1 114 ? 15.75 -18.031 -0.667 1 95.38 114 GLU A N 1
ATOM 841 C CA . GLU A 1 114 ? 15.188 -17.406 0.521 1 95.38 114 GLU A CA 1
ATOM 842 C C . GLU A 1 114 ? 16.016 -16.172 0.927 1 95.38 114 GLU A C 1
ATOM 844 O O . GLU A 1 114 ? 15.445 -15.133 1.27 1 95.38 114 GLU A O 1
ATOM 849 N N . MET A 1 115 ? 17.312 -16.328 0.856 1 95.88 115 MET A N 1
ATOM 850 C CA . MET A 1 115 ? 18.188 -15.219 1.211 1 95.88 115 MET A CA 1
ATOM 851 C C . MET A 1 115 ? 18.062 -14.086 0.197 1 95.88 115 MET A C 1
ATOM 853 O O . MET A 1 115 ? 18.078 -12.906 0.568 1 95.88 115 MET A O 1
ATOM 857 N N . GLN A 1 116 ? 18.031 -14.469 -1.062 1 96.38 116 GLN A N 1
ATOM 858 C CA . GLN A 1 116 ? 17.828 -13.477 -2.113 1 96.38 116 GLN A CA 1
ATOM 859 C C . GLN A 1 116 ? 16.531 -12.695 -1.877 1 96.38 116 GLN A C 1
ATOM 861 O O . GLN A 1 116 ? 16.531 -11.469 -1.963 1 96.38 116 GLN A O 1
ATOM 866 N N . PHE A 1 117 ? 15.508 -13.398 -1.534 1 96.62 117 PHE A N 1
ATOM 867 C CA . PHE A 1 117 ? 14.203 -12.805 -1.264 1 96.62 117 PHE A CA 1
ATOM 868 C C . PHE A 1 117 ? 14.297 -11.805 -0.122 1 96.62 117 PHE A C 1
ATOM 870 O O . PHE A 1 117 ? 13.844 -10.664 -0.256 1 96.62 117 PHE A O 1
ATOM 877 N N . LEU A 1 118 ? 14.906 -12.188 0.942 1 97.69 118 LEU A N 1
ATOM 878 C CA . LEU A 1 118 ? 14.992 -11.344 2.133 1 97.69 118 LEU A CA 1
ATOM 879 C C . LEU A 1 118 ? 15.867 -10.125 1.876 1 97.69 118 LEU A C 1
ATOM 881 O O . LEU A 1 118 ? 15.578 -9.031 2.365 1 97.69 118 LEU A O 1
ATOM 885 N N . LEU A 1 119 ? 16.922 -10.273 1.102 1 97.81 119 LEU A N 1
ATOM 886 C CA . LEU A 1 119 ? 17.797 -9.148 0.776 1 97.81 119 LEU A CA 1
ATOM 887 C C . LEU A 1 119 ? 17.062 -8.141 -0.105 1 97.81 119 LEU A C 1
ATOM 889 O O . LEU A 1 119 ? 17.219 -6.93 0.073 1 97.81 119 LEU A O 1
ATOM 893 N N . LEU A 1 120 ? 16.328 -8.656 -1.083 1 97.44 120 LEU A N 1
ATOM 894 C CA . LEU A 1 120 ? 15.523 -7.773 -1.919 1 97.44 120 LEU A CA 1
ATOM 895 C C . LEU A 1 120 ? 14.523 -6.984 -1.076 1 97.44 120 LEU A C 1
ATOM 897 O O . LEU A 1 120 ? 14.391 -5.77 -1.244 1 97.44 120 LEU A O 1
ATOM 901 N N . ILE A 1 121 ? 13.875 -7.641 -0.146 1 97.56 121 ILE A N 1
ATOM 902 C CA . ILE A 1 121 ? 12.883 -7 0.714 1 97.56 121 ILE A CA 1
ATOM 903 C C . ILE A 1 121 ? 13.57 -5.973 1.611 1 97.56 121 ILE A C 1
ATOM 905 O O . ILE A 1 121 ? 13.055 -4.871 1.815 1 97.56 121 ILE A O 1
ATOM 909 N N . LEU A 1 122 ? 14.719 -6.371 2.117 1 97.81 122 LEU A N 1
ATOM 910 C CA . LEU A 1 122 ? 15.492 -5.441 2.936 1 97.81 122 LEU A CA 1
ATOM 911 C C . LEU A 1 122 ? 15.805 -4.168 2.16 1 97.81 122 LEU A C 1
ATOM 913 O O . LEU A 1 122 ? 15.672 -3.062 2.693 1 97.81 122 LEU A O 1
ATOM 917 N N . ALA A 1 123 ? 16.219 -4.32 0.933 1 97.5 123 ALA A N 1
ATOM 918 C CA . ALA A 1 123 ? 16.516 -3.188 0.065 1 97.5 123 ALA A CA 1
ATOM 919 C C . ALA A 1 123 ? 15.273 -2.334 -0.18 1 97.5 123 ALA A C 1
ATOM 921 O O . ALA A 1 123 ? 15.344 -1.104 -0.145 1 97.5 123 ALA A O 1
ATOM 922 N N . MET A 1 124 ? 14.172 -2.979 -0.449 1 95.5 124 MET A N 1
ATOM 923 C CA . MET A 1 124 ? 12.93 -2.258 -0.727 1 95.5 124 MET A CA 1
ATOM 924 C C . MET A 1 124 ? 12.422 -1.554 0.525 1 95.5 124 MET A C 1
ATOM 926 O O . MET A 1 124 ? 11.82 -0.481 0.438 1 95.5 124 MET A O 1
ATOM 930 N N . GLY A 1 125 ? 12.633 -2.18 1.679 1 94.88 125 GLY A N 1
ATOM 931 C CA . GLY A 1 125 ? 12.359 -1.468 2.916 1 94.88 125 GLY A CA 1
ATOM 932 C C . GLY A 1 125 ? 13.203 -0.217 3.086 1 94.88 125 GLY A C 1
ATOM 933 O O . GLY A 1 125 ? 12.68 0.848 3.424 1 94.88 125 GLY A O 1
ATOM 934 N N . ALA A 1 126 ? 14.461 -0.333 2.814 1 94.75 126 ALA A N 1
ATOM 935 C CA . ALA A 1 126 ? 15.406 0.765 2.984 1 94.75 126 ALA A CA 1
ATOM 936 C C . ALA A 1 126 ? 15.102 1.907 2.02 1 94.75 126 ALA A C 1
ATOM 938 O O . ALA A 1 126 ? 15.234 3.08 2.375 1 94.75 126 ALA A O 1
ATOM 939 N N . ILE A 1 127 ? 14.719 1.524 0.816 1 91.94 127 ILE A N 1
ATOM 940 C CA . ILE A 1 127 ? 14.523 2.549 -0.205 1 91.94 127 ILE A CA 1
ATOM 941 C C . ILE A 1 127 ? 13.383 3.473 0.196 1 91.94 127 ILE A C 1
ATOM 943 O O . ILE A 1 127 ? 13.344 4.637 -0.207 1 91.94 127 ILE A O 1
ATOM 947 N N . ASN A 1 128 ? 12.461 3.061 1.007 1 88.44 128 ASN A N 1
ATOM 948 C CA . ASN A 1 128 ? 11.328 3.863 1.46 1 88.44 128 ASN A CA 1
ATOM 949 C C . ASN A 1 128 ? 11.773 4.98 2.4 1 88.44 128 ASN A C 1
ATOM 951 O O . ASN A 1 128 ? 11.023 5.922 2.656 1 88.44 128 ASN A O 1
ATOM 955 N N . ALA A 1 129 ? 12.922 4.844 2.887 1 84.69 129 ALA A N 1
ATOM 956 C CA . ALA A 1 129 ? 13.461 5.879 3.766 1 84.69 129 ALA A CA 1
ATOM 957 C C . ALA A 1 129 ? 14.078 7.016 2.957 1 84.69 129 ALA A C 1
ATOM 959 O O . ALA A 1 129 ? 14.438 8.055 3.514 1 84.69 129 ALA A O 1
ATOM 960 N N . SER A 1 130 ? 14.227 6.844 1.687 1 78.19 130 SER A N 1
ATOM 961 C CA . SER A 1 130 ? 14.961 7.797 0.865 1 78.19 130 SER A CA 1
ATOM 962 C C . SER A 1 130 ? 14.172 9.086 0.666 1 78.19 130 SER A C 1
ATOM 964 O O . SER A 1 130 ? 14.758 10.172 0.601 1 78.19 130 SER A O 1
ATOM 966 N N . VAL A 1 131 ? 12.875 8.906 0.432 1 69.69 131 VAL A N 1
ATOM 967 C CA . VAL A 1 131 ? 12.062 10.094 0.214 1 69.69 131 VAL A CA 1
ATOM 968 C C . VAL A 1 131 ? 10.766 9.984 1.019 1 69.69 131 VAL A C 1
ATOM 970 O O . VAL A 1 131 ? 10.109 8.945 1.018 1 69.69 131 VAL A O 1
ATOM 973 N N . GLU A 1 132 ? 10.5 11 1.798 1 66.25 132 GLU A N 1
ATOM 974 C CA . GLU A 1 132 ? 9.266 11.016 2.568 1 66.25 132 GLU A CA 1
ATOM 975 C C . GLU A 1 132 ? 8.281 12.047 2.016 1 66.25 132 GLU A C 1
ATOM 977 O O . GLU A 1 132 ? 7.07 11.82 2.018 1 66.25 132 GLU A O 1
ATOM 982 N N . GLN A 1 133 ? 8.82 13.141 1.687 1 62.78 133 GLN A N 1
ATOM 983 C CA . GLN A 1 133 ? 7.961 14.227 1.231 1 62.78 133 GLN A CA 1
ATOM 984 C C . GLN A 1 133 ? 8.656 15.078 0.17 1 62.78 133 GLN A C 1
ATOM 986 O O . GLN A 1 133 ? 9.883 15.109 0.101 1 62.78 133 GLN A O 1
ATOM 991 N N . ILE A 1 134 ? 7.84 15.586 -0.725 1 64.31 134 ILE A N 1
ATOM 992 C CA . ILE A 1 134 ? 8.305 16.578 -1.689 1 64.31 134 ILE A CA 1
ATOM 993 C C . ILE A 1 134 ? 7.633 17.922 -1.415 1 64.31 134 ILE A C 1
ATOM 995 O O . ILE A 1 134 ? 6.41 18.047 -1.522 1 64.31 134 ILE A O 1
ATOM 999 N N . GLU A 1 135 ? 8.391 18.906 -1.097 1 64.88 135 GLU A N 1
ATOM 1000 C CA . GLU A 1 135 ? 7.898 20.25 -0.815 1 64.88 135 GLU A CA 1
ATOM 1001 C C . GLU A 1 135 ? 6.758 20.219 0.202 1 64.88 135 GLU A C 1
ATOM 1003 O O . GLU A 1 135 ? 5.723 20.859 0.003 1 64.88 135 GLU A O 1
ATOM 1008 N N . GLY A 1 136 ? 6.824 19.297 1.119 1 63.84 136 GLY A N 1
ATOM 1009 C CA . GLY A 1 136 ? 5.852 19.25 2.201 1 63.84 136 GLY A CA 1
ATOM 1010 C C . GLY A 1 136 ? 4.691 18.312 1.921 1 63.84 136 GLY A C 1
ATOM 1011 O O . GLY A 1 136 ? 3.844 18.094 2.787 1 63.84 136 GLY A O 1
ATOM 1012 N N . LEU A 1 137 ? 4.633 17.891 0.691 1 62.22 137 LEU A N 1
ATOM 1013 C CA . LEU A 1 137 ? 3.555 16.969 0.325 1 62.22 137 LEU A CA 1
ATOM 1014 C C . LEU A 1 137 ? 3.971 15.523 0.549 1 62.22 137 LEU A C 1
ATOM 1016 O O . LEU A 1 137 ? 4.996 15.078 0.029 1 62.22 137 LEU A O 1
ATOM 1020 N N . PRO A 1 138 ? 3.213 14.883 1.45 1 65.19 138 PRO A N 1
ATOM 1021 C CA . PRO A 1 138 ? 3.564 13.477 1.646 1 65.19 138 PRO A CA 1
ATOM 1022 C C . PRO A 1 138 ? 3.439 12.656 0.365 1 65.19 138 PRO A C 1
ATOM 1024 O O . PRO A 1 138 ? 2.461 12.797 -0.374 1 65.19 138 PRO A O 1
ATOM 1027 N N . VAL A 1 139 ? 4.523 12.047 -0.026 1 66.19 139 VAL A N 1
ATOM 1028 C CA . VAL A 1 139 ? 4.516 11.18 -1.203 1 66.19 139 VAL A CA 1
ATOM 1029 C C . VAL A 1 139 ? 4.914 9.766 -0.808 1 66.19 139 VAL A C 1
ATOM 1031 O O . VAL A 1 139 ? 5.887 9.562 -0.076 1 66.19 139 VAL A O 1
ATOM 1034 N N . GLY A 1 140 ? 4.012 8.812 -0.924 1 64.56 140 GLY A N 1
ATOM 1035 C CA . GLY A 1 140 ? 4.363 7.418 -0.709 1 64.56 140 GLY A CA 1
ATOM 1036 C C . GLY A 1 140 ? 5.094 6.797 -1.886 1 64.56 140 GLY A C 1
ATOM 1037 O O . GLY A 1 140 ? 4.668 6.941 -3.033 1 64.56 140 GLY A O 1
ATOM 1038 N N . LEU A 1 141 ? 6.32 6.359 -1.737 1 62.31 141 LEU A N 1
ATOM 1039 C CA . LEU A 1 141 ? 7.137 5.844 -2.83 1 62.31 141 LEU A CA 1
ATOM 1040 C C . LEU A 1 141 ? 6.602 4.504 -3.326 1 62.31 141 LEU A C 1
ATOM 1042 O O . LEU A 1 141 ? 6.383 4.324 -4.523 1 62.31 141 LEU A O 1
ATOM 1046 N N . THR A 1 142 ? 6.41 3.664 -2.375 1 65.31 142 THR A N 1
ATOM 1047 C CA . THR A 1 142 ? 6.117 2.293 -2.775 1 65.31 142 THR A CA 1
ATOM 1048 C C . THR A 1 142 ? 4.719 1.883 -2.32 1 65.31 142 THR A C 1
ATOM 1050 O O . THR A 1 142 ? 4.41 0.692 -2.25 1 65.31 142 THR A O 1
ATOM 1053 N N . TYR A 1 143 ? 3.955 2.834 -2.014 1 75.94 143 TYR A N 1
ATOM 1054 C CA . TYR A 1 143 ? 2.623 2.496 -1.524 1 75.94 143 TYR A CA 1
ATOM 1055 C C . TYR A 1 143 ? 1.549 2.959 -2.502 1 75.94 143 TYR A C 1
ATOM 1057 O O . TYR A 1 143 ? 0.814 3.91 -2.223 1 75.94 143 TYR A O 1
ATOM 1065 N N . VAL A 1 144 ? 1.352 2.219 -3.529 1 79.19 144 VAL A N 1
ATOM 1066 C CA . VAL A 1 144 ? 0.467 2.516 -4.648 1 79.19 144 VAL A CA 1
ATOM 1067 C C . VAL A 1 144 ? -0.98 2.572 -4.164 1 79.19 144 VAL A C 1
ATOM 1069 O O . VAL A 1 144 ? -1.74 3.459 -4.562 1 79.19 144 VAL A O 1
ATOM 1072 N N . THR A 1 145 ? -1.322 1.653 -3.301 1 82.56 145 THR A N 1
ATOM 1073 C CA . THR A 1 145 ? -2.701 1.653 -2.826 1 82.56 145 THR A CA 1
ATOM 1074 C C . THR A 1 145 ? -3.035 2.975 -2.137 1 82.56 145 THR A C 1
ATOM 1076 O O . THR A 1 145 ? -4.094 3.557 -2.383 1 82.56 145 THR A O 1
ATOM 1079 N N . GLY A 1 146 ? -2.148 3.443 -1.338 1 82.69 146 GLY A N 1
ATOM 1080 C CA . GLY A 1 146 ? -2.34 4.742 -0.712 1 82.69 146 GLY A CA 1
ATOM 1081 C C . GLY A 1 146 ? -2.393 5.883 -1.71 1 82.69 146 GLY A C 1
ATOM 1082 O O . GLY A 1 146 ? -3.244 6.77 -1.604 1 82.69 146 GLY A O 1
ATOM 1083 N N . ALA A 1 147 ? -1.528 5.855 -2.65 1 83.5 147 ALA A N 1
ATOM 1084 C CA . ALA A 1 147 ? -1.49 6.895 -3.678 1 83.5 147 ALA A CA 1
ATOM 1085 C C . ALA A 1 147 ? -2.785 6.914 -4.484 1 83.5 147 ALA A C 1
ATOM 1087 O O . ALA A 1 147 ? -3.35 7.98 -4.734 1 83.5 147 ALA A O 1
ATOM 1088 N N . LEU A 1 148 ? -3.219 5.801 -4.82 1 88.5 148 LEU A N 1
ATOM 1089 C CA . LEU A 1 148 ? -4.441 5.715 -5.613 1 88.5 148 LEU A CA 1
ATOM 1090 C C . LEU A 1 148 ? -5.656 6.109 -4.781 1 88.5 148 LEU A C 1
ATOM 1092 O O . LEU A 1 148 ? -6.609 6.691 -5.305 1 88.5 148 LEU A O 1
ATOM 1096 N N . SER A 1 149 ? -5.602 5.73 -3.549 1 88.56 149 SER A N 1
ATOM 1097 C CA . SER A 1 149 ? -6.676 6.16 -2.658 1 88.56 149 SER A CA 1
ATOM 1098 C C . SER A 1 149 ? -6.723 7.68 -2.539 1 88.56 149 SER A C 1
ATOM 1100 O O . SER A 1 149 ? -7.793 8.281 -2.611 1 88.56 149 SER A O 1
ATOM 1102 N N . ARG A 1 150 ? -5.598 8.281 -2.363 1 86.25 150 ARG A N 1
ATOM 1103 C CA . ARG A 1 150 ? -5.547 9.742 -2.283 1 86.25 150 ARG A CA 1
ATOM 1104 C C . ARG A 1 150 ? -5.973 10.375 -3.602 1 86.25 150 ARG A C 1
ATOM 1106 O O . ARG A 1 150 ? -6.625 11.422 -3.609 1 86.25 150 ARG A O 1
ATOM 1113 N N . PHE A 1 151 ? -5.555 9.758 -4.633 1 89.62 151 PHE A N 1
ATOM 1114 C CA . PHE A 1 151 ? -5.988 10.219 -5.949 1 89.62 151 PHE A CA 1
ATOM 1115 C C . PHE A 1 151 ? -7.504 10.148 -6.074 1 89.62 151 PHE A C 1
ATOM 1117 O O . PHE A 1 151 ? -8.141 11.117 -6.508 1 89.62 151 PHE A O 1
ATOM 1124 N N . GLY A 1 152 ? -8.078 9.047 -5.742 1 91.19 152 GLY A N 1
ATOM 1125 C 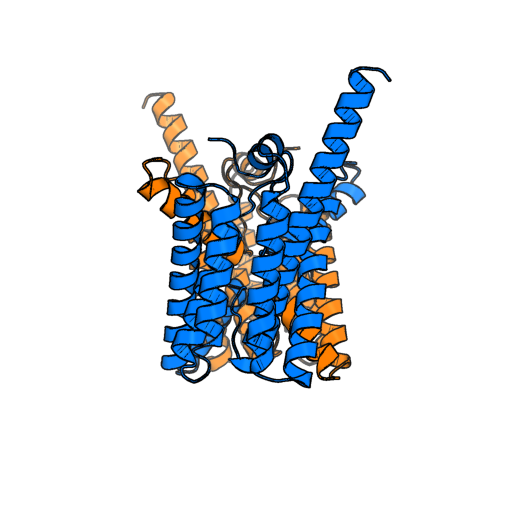CA . GLY A 1 152 ? -9.523 8.891 -5.766 1 91.19 152 GLY A CA 1
ATOM 1126 C C . GLY A 1 152 ? -10.242 9.883 -4.867 1 91.19 152 GLY A C 1
ATOM 1127 O O . GLY A 1 152 ? -11.273 10.438 -5.254 1 91.19 152 GLY A O 1
ATOM 1128 N N . ARG A 1 153 ? -9.703 10.008 -3.734 1 89.94 153 ARG A N 1
ATOM 1129 C CA . ARG A 1 153 ? -10.273 10.984 -2.812 1 89.94 153 ARG A CA 1
ATOM 1130 C C . ARG A 1 153 ? -10.273 12.383 -3.428 1 89.94 153 ARG A C 1
ATOM 1132 O O . ARG A 1 153 ? -11.266 13.102 -3.342 1 89.94 153 ARG A O 1
ATOM 1139 N N . GLY A 1 154 ? -9.117 12.781 -3.908 1 89.62 154 GLY A N 1
ATOM 1140 C CA . GLY A 1 154 ? -9.039 14.07 -4.574 1 89.62 154 GLY A CA 1
ATOM 1141 C C . GLY A 1 154 ? -10.039 14.219 -5.707 1 89.62 154 GLY A C 1
ATOM 1142 O O . GLY A 1 154 ? -10.68 15.266 -5.836 1 89.62 154 GLY A O 1
ATOM 1143 N N . LEU A 1 155 ? -10.156 13.219 -6.477 1 91.69 155 LEU A N 1
ATOM 1144 C CA . LEU A 1 155 ? -11.109 13.219 -7.578 1 91.69 155 LEU A CA 1
ATOM 1145 C C . LEU A 1 155 ? -12.539 13.398 -7.062 1 91.69 155 LEU A C 1
ATOM 1147 O O . LEU A 1 155 ? -13.297 14.195 -7.609 1 91.69 155 LEU A O 1
ATOM 1151 N N . GLY A 1 156 ? -12.922 12.625 -6.09 1 92.75 156 GLY A N 1
ATOM 1152 C CA . GLY A 1 156 ? -14.234 12.773 -5.492 1 92.75 156 GLY A CA 1
ATOM 1153 C C . GLY A 1 156 ? -14.508 14.172 -4.977 1 92.75 156 GLY A C 1
ATOM 1154 O O . GLY A 1 156 ? -15.586 14.727 -5.223 1 92.75 156 GLY A O 1
ATOM 1155 N N . ARG A 1 157 ? -13.531 14.703 -4.285 1 91.75 157 ARG A N 1
ATOM 1156 C CA . ARG A 1 157 ? -13.664 16.062 -3.768 1 91.75 157 ARG A CA 1
ATOM 1157 C C . ARG A 1 157 ? -13.781 17.062 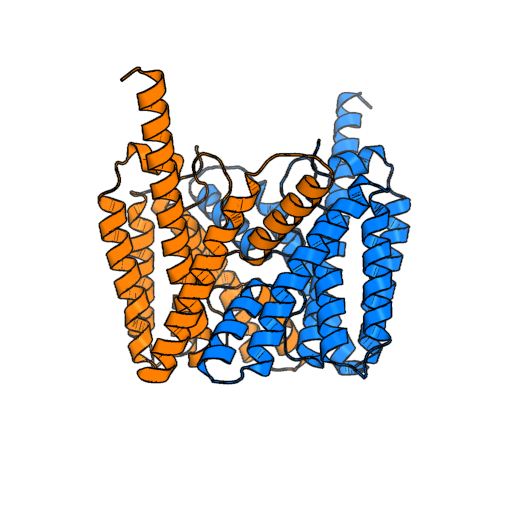-4.906 1 91.75 157 ARG A C 1
ATOM 1159 O O . ARG A 1 157 ? -14.578 18.016 -4.832 1 91.75 157 ARG A O 1
ATOM 1166 N N . TRP A 1 158 ? -12.977 16.875 -5.871 1 91.94 158 TRP A N 1
ATOM 1167 C CA . TRP A 1 158 ? -13.016 17.766 -7.027 1 91.94 158 TRP A CA 1
ATOM 1168 C C . TRP A 1 158 ? -14.391 17.766 -7.676 1 91.94 158 TRP A C 1
ATOM 1170 O O . TRP A 1 158 ? -14.914 18.812 -8.047 1 91.94 158 TRP A O 1
ATOM 1180 N N . VAL A 1 159 ? -15 16.672 -7.828 1 92.56 159 VAL A N 1
ATOM 1181 C CA . VAL A 1 159 ? -16.328 16.531 -8.406 1 92.56 159 VAL A CA 1
ATOM 1182 C C . VAL A 1 159 ? -17.359 17.25 -7.527 1 92.56 159 VAL A C 1
ATOM 1184 O O . VAL A 1 159 ? -18.328 17.828 -8.031 1 92.56 159 VAL A O 1
ATOM 1187 N N . MET A 1 160 ? -17.094 17.312 -6.234 1 92.81 160 MET A N 1
ATOM 1188 C CA . MET A 1 160 ? -18 17.938 -5.277 1 92.81 160 MET A CA 1
ATOM 1189 C C . MET A 1 160 ? -17.75 19.438 -5.168 1 92.81 160 MET A C 1
ATOM 1191 O O . MET A 1 160 ? -18.359 20.109 -4.336 1 92.81 160 MET A O 1
ATOM 1195 N N . GLY A 1 161 ? -16.734 19.953 -5.902 1 90.5 161 GLY A N 1
ATOM 1196 C CA . GLY A 1 161 ? -16.562 21.406 -5.984 1 90.5 161 GLY A CA 1
ATOM 1197 C C . GLY A 1 161 ? -15.344 21.906 -5.23 1 90.5 161 GLY A C 1
ATOM 1198 O O . GLY A 1 161 ? -15.086 23.109 -5.195 1 90.5 161 GLY A O 1
ATOM 1199 N N . ILE A 1 162 ? -14.672 21.031 -4.598 1 86.19 162 ILE A N 1
ATOM 1200 C CA . ILE A 1 162 ? -13.453 21.422 -3.91 1 86.19 162 ILE A CA 1
ATOM 1201 C C . ILE A 1 162 ? -12.281 21.406 -4.887 1 86.19 162 ILE A C 1
ATOM 1203 O O . ILE A 1 162 ? -11.82 20.344 -5.293 1 86.19 162 ILE A O 1
ATOM 1207 N N . ARG A 1 163 ? -11.883 22.594 -5.215 1 84.06 163 ARG A N 1
ATOM 1208 C CA . ARG A 1 163 ? -11.016 22.688 -6.383 1 84.06 163 ARG A CA 1
ATOM 1209 C C . ARG A 1 163 ? -9.547 22.734 -5.969 1 84.06 163 ARG A C 1
ATOM 1211 O O . ARG A 1 163 ? -8.875 23.75 -6.125 1 84.06 163 ARG A O 1
ATOM 1218 N N . ASN A 1 164 ? -9.039 21.781 -5.25 1 82.44 164 ASN A N 1
ATOM 1219 C CA . ASN A 1 164 ? -7.609 21.578 -5.031 1 82.44 164 ASN A CA 1
ATOM 1220 C C . ASN A 1 164 ? -7.07 20.438 -5.902 1 82.44 164 ASN A C 1
ATOM 1222 O O . ASN A 1 164 ? -7.754 19.438 -6.121 1 82.44 164 ASN A O 1
ATOM 1226 N N . THR A 1 165 ? -5.918 20.719 -6.535 1 81.62 165 THR A N 1
ATOM 1227 C CA . THR A 1 165 ? -5.422 19.734 -7.492 1 81.62 165 THR A CA 1
ATOM 1228 C C . THR A 1 165 ? -4.141 19.078 -6.984 1 81.62 165 THR A C 1
ATOM 1230 O O . THR A 1 165 ? -3.426 18.422 -7.746 1 81.62 165 THR A O 1
ATOM 1233 N N . HIS A 1 166 ? -3.842 19.156 -5.707 1 79.69 166 HIS A N 1
ATOM 1234 C CA . HIS A 1 166 ? -2.621 18.609 -5.137 1 79.69 166 HIS A CA 1
ATOM 1235 C C . HIS A 1 166 ? -2.635 17.078 -5.176 1 79.69 166 HIS A C 1
ATOM 1237 O O . HIS A 1 166 ? -1.58 16.453 -5.145 1 79.69 166 HIS A O 1
ATOM 1243 N N . TRP A 1 167 ? -3.855 16.625 -5.379 1 82.12 167 TRP A N 1
ATOM 1244 C CA . TRP A 1 167 ? -4.012 15.172 -5.352 1 82.12 167 TRP A CA 1
ATOM 1245 C C . TRP A 1 167 ? -3.514 14.547 -6.652 1 82.12 167 TRP A C 1
ATOM 1247 O O . TRP A 1 167 ? -3.24 13.344 -6.703 1 82.12 167 TRP A O 1
ATOM 1257 N N . VAL A 1 168 ? -3.256 15.297 -7.73 1 85.88 168 VAL A N 1
ATOM 1258 C CA . VAL A 1 168 ? -2.875 14.781 -9.039 1 85.88 168 VAL A CA 1
ATOM 1259 C C . VAL A 1 168 ? -1.452 14.227 -8.984 1 85.88 168 VAL A C 1
ATOM 1261 O O . VAL A 1 168 ? -1.115 13.289 -9.711 1 85.88 168 VAL A O 1
ATOM 1264 N N . ILE A 1 169 ? -0.66 14.734 -8.039 1 83.5 169 ILE A N 1
ATOM 1265 C CA . ILE A 1 169 ? 0.739 14.336 -7.93 1 83.5 169 ILE A CA 1
ATOM 1266 C C . ILE A 1 169 ? 0.827 12.883 -7.469 1 83.5 169 ILE A C 1
ATOM 1268 O O . ILE A 1 169 ? 1.853 12.227 -7.66 1 83.5 169 ILE A O 1
ATOM 1272 N N . GLN A 1 170 ? -0.254 12.398 -6.926 1 83.81 170 GLN A N 1
ATOM 1273 C CA . GLN A 1 170 ? -0.254 11.047 -6.387 1 83.81 170 GLN A CA 1
ATOM 1274 C C . GLN A 1 170 ? -0.137 10.008 -7.5 1 83.81 170 GLN A C 1
ATOM 1276 O O . GLN A 1 170 ? 0.208 8.852 -7.246 1 83.81 170 GLN A O 1
ATOM 1281 N N . ILE A 1 171 ? -0.341 10.461 -8.695 1 88.38 171 ILE A N 1
ATOM 1282 C CA . ILE A 1 171 ? -0.313 9.531 -9.812 1 88.38 171 ILE A CA 1
ATOM 1283 C C . ILE A 1 171 ? 1.132 9.273 -10.234 1 88.38 171 ILE A C 1
ATOM 1285 O O . ILE A 1 171 ? 1.422 8.273 -10.898 1 88.38 171 ILE A O 1
ATOM 1289 N N . VAL A 1 172 ? 2.023 10.102 -9.883 1 88.12 172 VAL A N 1
ATOM 1290 C CA . VAL A 1 172 ? 3.4 10.078 -10.359 1 88.12 172 VAL A CA 1
ATOM 1291 C C . VAL A 1 172 ? 4.109 8.828 -9.828 1 88.12 172 VAL A C 1
ATOM 1293 O O . VAL A 1 172 ? 4.691 8.062 -10.602 1 88.12 172 VAL A O 1
ATOM 1296 N N . PRO A 1 173 ? 4.07 8.609 -8.5 1 87.25 173 PRO A N 1
ATOM 1297 C CA . PRO A 1 173 ? 4.711 7.383 -8.023 1 87.25 173 PRO A CA 1
ATOM 1298 C C . PRO A 1 173 ? 4.098 6.121 -8.625 1 87.25 173 PRO A C 1
ATOM 1300 O O . PRO A 1 173 ? 4.812 5.16 -8.922 1 87.25 173 PRO A O 1
ATOM 1303 N N . TRP A 1 174 ? 2.848 6.109 -8.836 1 91 174 TRP A N 1
ATOM 1304 C CA . TRP A 1 174 ? 2.176 4.941 -9.391 1 91 174 TRP A CA 1
ATOM 1305 C C . TRP A 1 174 ? 2.646 4.676 -10.82 1 91 174 TRP A C 1
ATOM 1307 O O . TRP A 1 174 ? 2.936 3.531 -11.18 1 91 174 TRP A O 1
ATOM 1317 N N . LEU A 1 175 ? 2.652 5.73 -11.641 1 93.31 175 LEU A N 1
ATOM 1318 C CA . LEU A 1 175 ? 3.107 5.578 -13.016 1 93.31 175 LEU A CA 1
ATOM 1319 C C . LEU A 1 175 ? 4.551 5.094 -13.062 1 93.31 175 LEU A C 1
ATOM 1321 O O . LEU A 1 175 ? 4.914 4.289 -13.922 1 93.31 175 LEU A O 1
ATOM 1325 N N . GLY A 1 176 ? 5.344 5.656 -12.188 1 94.06 176 GLY A N 1
ATOM 1326 C CA . GLY A 1 176 ? 6.711 5.172 -12.078 1 94.06 176 GLY A CA 1
ATOM 1327 C C . GLY A 1 176 ? 6.797 3.693 -11.75 1 94.06 176 GLY A C 1
ATOM 1328 O O . GLY A 1 176 ? 7.539 2.951 -12.398 1 94.06 176 GLY A O 1
ATOM 1329 N N . MET A 1 177 ? 6.066 3.334 -10.789 1 94.19 177 MET A N 1
ATOM 1330 C CA . MET A 1 177 ? 6.086 1.94 -10.352 1 94.19 177 MET A CA 1
ATOM 1331 C C . MET A 1 177 ? 5.59 1.016 -11.453 1 94.19 177 MET A C 1
ATOM 1333 O O . MET A 1 177 ? 6.172 -0.047 -11.688 1 94.19 177 MET A O 1
ATOM 1337 N N . MET A 1 178 ? 4.477 1.389 -12.117 1 94.88 178 MET A N 1
ATOM 1338 C CA . MET A 1 178 ? 3.932 0.58 -13.203 1 94.88 178 MET A CA 1
ATOM 1339 C C . MET A 1 178 ? 4.941 0.436 -14.336 1 94.88 178 MET A C 1
ATOM 1341 O O . MET A 1 178 ? 5.16 -0.667 -14.836 1 94.88 178 MET A O 1
ATOM 1345 N N . ALA A 1 179 ? 5.543 1.523 -14.75 1 96.69 179 ALA A N 1
ATOM 1346 C CA . ALA A 1 179 ? 6.566 1.484 -15.789 1 96.69 179 ALA A CA 1
ATOM 1347 C C . ALA A 1 179 ? 7.73 0.588 -15.383 1 96.69 179 ALA A C 1
ATOM 1349 O O . ALA A 1 179 ? 8.258 -0.169 -16.203 1 96.69 179 ALA A O 1
ATOM 1350 N N . GLY A 1 180 ? 8.141 0.736 -14.141 1 97.06 180 GLY A N 1
ATOM 1351 C CA . GLY A 1 180 ? 9.18 -0.136 -13.617 1 97.06 180 GLY A CA 1
ATOM 1352 C C . GLY A 1 180 ? 8.805 -1.605 -13.664 1 97.06 180 GLY A C 1
ATOM 1353 O O . GLY A 1 180 ? 9.609 -2.445 -14.07 1 97.06 180 GLY A O 1
ATOM 1354 N N . ALA A 1 181 ? 7.621 -1.853 -13.227 1 97.06 181 ALA A N 1
ATOM 1355 C CA . ALA A 1 181 ? 7.156 -3.236 -13.203 1 97.06 181 ALA A CA 1
ATOM 1356 C C . ALA A 1 181 ? 7.121 -3.828 -14.609 1 97.06 181 ALA A C 1
ATOM 1358 O O . ALA A 1 181 ? 7.531 -4.969 -14.82 1 97.06 181 ALA A O 1
ATOM 1359 N N . ILE A 1 182 ? 6.617 -3.08 -15.555 1 97.06 182 ILE A N 1
ATOM 1360 C CA . ILE A 1 182 ? 6.582 -3.523 -16.938 1 97.06 182 ILE A CA 1
ATOM 1361 C C . ILE A 1 182 ? 8 -3.793 -17.438 1 97.06 182 ILE A C 1
ATOM 1363 O O . ILE A 1 182 ? 8.273 -4.848 -18.016 1 97.06 182 ILE A O 1
ATOM 1367 N N . SER A 1 183 ? 8.883 -2.875 -17.172 1 97.62 183 SER A N 1
ATOM 1368 C CA . SER A 1 183 ? 10.273 -3.023 -17.578 1 97.62 183 SER A CA 1
ATOM 1369 C C . SER A 1 183 ? 10.922 -4.234 -16.922 1 97.62 183 SER A C 1
ATOM 1371 O O . SER A 1 183 ? 11.633 -5 -17.578 1 97.62 183 SER A O 1
ATOM 1373 N N . GLY A 1 184 ? 10.719 -4.34 -15.609 1 97.38 184 GLY A N 1
ATOM 1374 C CA . GLY A 1 184 ? 11.266 -5.477 -14.883 1 97.38 184 GLY A CA 1
ATOM 1375 C C . GLY A 1 184 ? 10.773 -6.809 -15.406 1 97.38 184 GLY A C 1
ATOM 1376 O O . GLY A 1 184 ? 11.555 -7.738 -15.602 1 97.38 184 GLY A O 1
ATOM 1377 N N . ALA A 1 185 ? 9.484 -6.895 -15.641 1 97 185 ALA A N 1
ATOM 1378 C CA . ALA A 1 185 ? 8.898 -8.117 -16.172 1 97 185 ALA A CA 1
ATOM 1379 C C . ALA A 1 185 ? 9.477 -8.453 -17.547 1 97 185 ALA A C 1
ATOM 1381 O O . ALA A 1 185 ? 9.812 -9.609 -17.828 1 97 185 ALA A O 1
ATOM 1382 N N . ALA A 1 186 ? 9.602 -7.441 -18.375 1 97.06 186 ALA A N 1
ATOM 1383 C CA . ALA A 1 186 ? 10.141 -7.637 -19.719 1 97.06 186 ALA A CA 1
ATOM 1384 C C . ALA A 1 186 ? 11.586 -8.125 -19.656 1 97.06 186 ALA A C 1
ATOM 1386 O O . ALA A 1 186 ? 11.984 -9 -20.422 1 97.06 186 ALA A O 1
ATOM 1387 N N . LEU A 1 187 ? 12.359 -7.586 -18.766 1 96.69 187 LEU A N 1
ATOM 1388 C CA . LEU A 1 187 ? 13.766 -7.941 -18.641 1 96.69 187 LEU A CA 1
ATOM 1389 C C . LEU A 1 187 ? 13.93 -9.375 -18.156 1 96.69 187 LEU A C 1
ATOM 1391 O O . LEU A 1 187 ? 14.766 -10.125 -18.672 1 96.69 187 LEU A O 1
ATOM 1395 N N . VAL A 1 188 ? 13.141 -9.734 -17.172 1 95 188 VAL A N 1
ATOM 1396 C CA . VAL A 1 188 ? 13.211 -11.102 -16.672 1 95 188 VAL A CA 1
ATOM 1397 C C . VAL A 1 188 ? 12.789 -12.078 -17.781 1 95 188 VAL A C 1
ATOM 1399 O O . VAL A 1 188 ? 13.375 -13.156 -17.922 1 95 188 VAL A O 1
ATOM 1402 N N . GLN A 1 189 ? 11.734 -11.75 -18.484 1 94.06 189 GLN A N 1
ATOM 1403 C CA . GLN A 1 189 ? 11.273 -12.602 -19.578 1 94.06 189 GLN A CA 1
ATOM 1404 C C . GLN A 1 189 ? 12.359 -12.797 -20.625 1 94.06 189 GLN A C 1
ATOM 1406 O O . GLN A 1 189 ? 12.477 -13.883 -21.203 1 94.06 189 GLN A O 1
ATOM 1411 N N . GLU A 1 190 ? 13.219 -11.867 -20.859 1 94.38 190 GLU A N 1
ATOM 1412 C CA . GLU A 1 190 ? 14.211 -11.891 -21.922 1 94.38 190 GLU A CA 1
ATOM 1413 C C . GLU A 1 190 ? 15.516 -12.539 -21.453 1 94.38 190 GLU A C 1
ATOM 1415 O O . GLU A 1 190 ? 16.094 -13.359 -22.156 1 94.38 190 GLU A O 1
ATOM 1420 N N . ILE A 1 191 ? 15.945 -12.133 -20.156 1 93.5 191 ILE A N 1
ATOM 1421 C CA . ILE A 1 191 ? 17.297 -12.555 -19.828 1 93.5 191 ILE A CA 1
ATOM 1422 C C . ILE A 1 191 ? 17.281 -13.328 -18.5 1 93.5 191 ILE A C 1
ATOM 1424 O O . ILE A 1 191 ? 18.344 -13.648 -17.953 1 93.5 191 ILE A O 1
ATOM 1428 N N . GLY A 1 192 ? 16.188 -13.547 -17.922 1 89.44 192 GLY A N 1
ATOM 1429 C CA . GLY A 1 192 ? 16.047 -14.391 -16.75 1 89.44 192 GLY A CA 1
ATOM 1430 C C . GLY A 1 192 ? 16.656 -13.766 -15.5 1 89.44 192 GLY A C 1
ATOM 1431 O O . GLY A 1 192 ? 16.422 -12.594 -15.211 1 89.44 192 GLY A O 1
ATOM 1432 N N . SER A 1 193 ? 17.422 -14.547 -14.789 1 84.06 193 SER A N 1
ATOM 1433 C CA . SER A 1 193 ? 17.906 -14.156 -13.469 1 84.06 193 SER A CA 1
ATOM 1434 C C . SER A 1 193 ? 18.969 -13.062 -13.57 1 84.06 193 SER A C 1
ATOM 1436 O O . SER A 1 193 ? 19.188 -12.32 -12.617 1 84.06 193 SER A O 1
ATOM 1438 N N . LEU A 1 194 ? 19.594 -12.914 -14.664 1 89.19 194 LEU A N 1
ATOM 1439 C CA . LEU A 1 194 ? 20.594 -11.875 -14.867 1 89.19 194 LEU A CA 1
ATOM 1440 C C . LEU A 1 194 ? 19.969 -10.484 -14.758 1 89.19 194 LEU A C 1
ATOM 1442 O O . LEU A 1 194 ? 20.672 -9.5 -14.531 1 89.19 194 LEU A O 1
ATOM 1446 N N . ALA A 1 195 ? 18.688 -10.469 -14.906 1 93.06 195 ALA A N 1
ATOM 1447 C CA . ALA A 1 195 ? 17.969 -9.203 -14.867 1 93.06 195 ALA A CA 1
ATOM 1448 C C . ALA A 1 195 ? 18.094 -8.547 -13.5 1 93.06 195 ALA A C 1
ATOM 1450 O O . ALA A 1 195 ? 17.953 -7.324 -13.375 1 93.06 195 ALA A O 1
ATOM 1451 N N . LEU A 1 196 ? 18.438 -9.32 -12.516 1 91.62 196 LEU A N 1
ATOM 1452 C CA . LEU A 1 196 ? 18.422 -8.812 -11.141 1 91.62 196 LEU A CA 1
ATOM 1453 C C . LEU A 1 196 ? 19.609 -7.883 -10.906 1 91.62 196 LEU A C 1
ATOM 1455 O O . LEU A 1 196 ? 19.641 -7.16 -9.906 1 91.62 196 LEU A O 1
ATOM 1459 N N . TRP A 1 197 ? 20.547 -7.816 -11.836 1 95.62 197 TRP A N 1
ATOM 1460 C CA . TRP A 1 197 ? 21.672 -6.891 -11.727 1 95.62 197 TRP A CA 1
ATOM 1461 C C . TRP A 1 197 ? 21.266 -5.48 -12.133 1 95.62 197 TRP A C 1
ATOM 1463 O O . TRP A 1 197 ? 21.922 -4.508 -11.773 1 95.62 197 TRP A O 1
ATOM 1473 N N . ILE A 1 198 ? 20.234 -5.418 -12.883 1 96.88 198 ILE A N 1
ATOM 1474 C CA . ILE A 1 198 ? 19.828 -4.152 -13.484 1 96.88 198 ILE A CA 1
ATOM 1475 C C . ILE A 1 198 ? 19.297 -3.213 -12.406 1 96.88 198 ILE A C 1
ATOM 1477 O O . ILE A 1 198 ? 19.641 -2.031 -12.375 1 96.88 198 ILE A O 1
ATOM 1481 N N . PRO A 1 199 ? 18.469 -3.695 -11.469 1 97.25 199 PRO A N 1
ATOM 1482 C CA . PRO A 1 199 ? 18.047 -2.791 -10.398 1 97.25 199 PRO A CA 1
ATOM 1483 C C . PRO A 1 199 ? 19.219 -2.254 -9.578 1 97.25 199 PRO A C 1
ATOM 1485 O O . PRO A 1 199 ? 19.188 -1.108 -9.125 1 97.25 199 PRO A O 1
ATOM 1488 N N . SER A 1 200 ? 20.203 -3.102 -9.32 1 97.25 200 SER A N 1
ATOM 1489 C CA . SER A 1 200 ? 21.375 -2.633 -8.594 1 97.25 200 SER A CA 1
ATOM 1490 C C . SER A 1 200 ? 22.078 -1.505 -9.352 1 97.25 200 SER A C 1
ATOM 1492 O O . SER A 1 200 ? 22.422 -0.476 -8.766 1 97.25 200 SER A O 1
ATOM 1494 N N . ALA A 1 201 ? 22.266 -1.701 -10.625 1 97.44 201 ALA A N 1
ATOM 1495 C CA . ALA A 1 201 ? 22.875 -0.676 -11.469 1 97.44 201 ALA A CA 1
ATOM 1496 C C . ALA A 1 201 ? 22.016 0.586 -11.508 1 97.44 201 ALA A C 1
ATOM 1498 O O . ALA A 1 201 ? 22.547 1.702 -11.477 1 97.44 201 ALA A O 1
ATOM 1499 N N . ALA A 1 202 ? 20.734 0.399 -11.656 1 96.75 202 ALA A N 1
ATOM 1500 C CA . ALA A 1 202 ? 19.812 1.525 -11.68 1 96.75 202 ALA A CA 1
ATOM 1501 C C . ALA A 1 202 ? 19.891 2.32 -10.375 1 96.75 202 ALA A C 1
ATOM 1503 O O . ALA A 1 202 ? 19.875 3.553 -10.391 1 96.75 202 ALA A O 1
ATOM 1504 N N . ALA A 1 203 ? 19.922 1.585 -9.258 1 95.94 203 ALA A N 1
ATOM 1505 C CA . ALA A 1 203 ? 20.047 2.25 -7.961 1 95.94 203 ALA A CA 1
ATOM 1506 C C . ALA A 1 203 ? 21.359 3.021 -7.859 1 95.94 203 ALA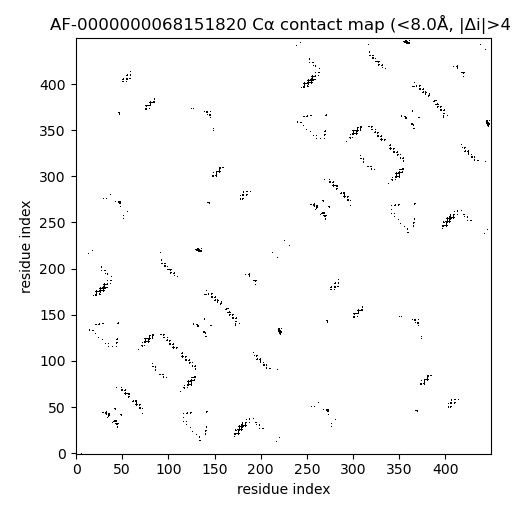 A C 1
ATOM 1508 O O . ALA A 1 203 ? 21.391 4.117 -7.293 1 95.94 203 ALA A O 1
ATOM 1509 N N . LEU A 1 204 ? 22.406 2.445 -8.352 1 96.19 204 LEU A N 1
ATOM 1510 C CA . LEU A 1 204 ? 23.703 3.113 -8.352 1 96.19 204 LEU A CA 1
ATOM 1511 C C . LEU A 1 204 ? 23.656 4.383 -9.203 1 96.19 204 LEU A C 1
ATOM 1513 O O . LEU A 1 204 ? 24.219 5.41 -8.812 1 96.19 204 LEU A O 1
ATOM 1517 N N . LEU A 1 205 ? 23.047 4.281 -10.328 1 96.06 205 LEU A N 1
ATOM 1518 C CA . LEU A 1 205 ? 22.891 5.445 -11.195 1 96.06 205 LEU A CA 1
ATOM 1519 C C . LEU A 1 205 ? 22.078 6.527 -10.5 1 96.06 205 LEU A C 1
ATOM 1521 O O . LEU A 1 205 ? 22.406 7.715 -10.586 1 96.06 205 LEU A O 1
ATOM 1525 N N . LEU A 1 206 ? 21 6.145 -9.859 1 92.88 206 LEU A N 1
ATOM 1526 C CA . LEU A 1 206 ? 20.188 7.09 -9.102 1 92.88 206 LEU A CA 1
ATOM 1527 C C . LEU A 1 206 ? 21 7.754 -8.008 1 92.88 206 LEU A C 1
ATOM 1529 O O . LEU A 1 206 ? 20.812 8.938 -7.711 1 92.88 206 LEU A O 1
ATOM 1533 N N . THR A 1 207 ? 21.844 6.965 -7.371 1 91.81 207 THR A N 1
ATOM 1534 C CA . THR A 1 207 ? 22.75 7.512 -6.367 1 91.81 207 THR A CA 1
ATOM 1535 C C . THR A 1 207 ? 23.641 8.602 -6.969 1 91.81 207 THR A C 1
ATOM 1537 O O . THR A 1 207 ? 23.781 9.68 -6.395 1 91.81 207 THR A O 1
ATOM 1540 N N . ALA A 1 208 ? 24.188 8.328 -8.07 1 92.88 208 ALA A N 1
ATOM 1541 C CA . ALA A 1 208 ? 25.062 9.281 -8.75 1 92.88 208 ALA A CA 1
ATOM 1542 C C . ALA A 1 208 ? 24.328 10.562 -9.102 1 92.88 208 ALA A C 1
ATOM 1544 O O . ALA A 1 208 ? 24.875 11.656 -8.969 1 92.88 208 ALA A O 1
ATOM 1545 N N . VAL A 1 209 ? 23.109 10.453 -9.531 1 89.44 209 VAL A N 1
ATOM 1546 C CA . VAL A 1 209 ? 22.281 11.602 -9.883 1 89.44 209 VAL A CA 1
ATOM 1547 C C . VAL A 1 209 ? 21.922 12.383 -8.625 1 89.44 209 VAL A C 1
ATOM 1549 O O . VAL A 1 209 ? 21.969 13.617 -8.617 1 89.44 209 VAL A O 1
ATOM 1552 N N . ALA A 1 210 ? 21.547 11.648 -7.586 1 84.31 210 ALA A N 1
ATOM 1553 C CA . ALA A 1 210 ? 21.141 12.273 -6.332 1 84.31 210 ALA A CA 1
ATOM 1554 C C . ALA A 1 210 ? 22.281 13.086 -5.727 1 84.31 210 ALA A C 1
ATOM 1556 O O . ALA A 1 210 ? 22.047 14.125 -5.102 1 84.31 210 ALA A O 1
ATOM 1557 N N . ILE A 1 211 ? 23.531 12.617 -5.867 1 86 211 ILE A N 1
ATOM 1558 C CA . ILE A 1 211 ? 24.703 13.305 -5.34 1 86 211 ILE A CA 1
ATOM 1559 C C . ILE A 1 211 ? 24.844 14.664 -6.016 1 86 211 ILE A C 1
ATOM 1561 O O . ILE A 1 211 ? 25.328 15.625 -5.398 1 86 211 ILE A O 1
ATOM 1565 N N . GLN A 1 212 ? 24.344 14.781 -7.215 1 85.25 212 GLN A N 1
ATOM 1566 C CA . GLN A 1 212 ? 24.484 16.016 -7.973 1 85.25 212 GLN A CA 1
ATOM 1567 C C . GLN A 1 212 ? 23.406 17.031 -7.578 1 85.25 212 GLN A C 1
ATOM 1569 O O . GLN A 1 212 ? 23.5 18.203 -7.938 1 85.25 212 GLN A O 1
ATOM 1574 N N . ILE A 1 213 ? 22.406 16.609 -6.926 1 77.44 213 ILE A N 1
ATOM 1575 C CA . ILE A 1 213 ? 21.359 17.5 -6.473 1 77.44 213 ILE A CA 1
ATOM 1576 C C . ILE A 1 213 ? 21.844 18.297 -5.254 1 77.44 213 ILE A C 1
ATOM 1578 O O . ILE A 1 213 ? 22.328 17.703 -4.277 1 77.44 213 ILE A O 1
ATOM 1582 N N . PRO A 1 214 ? 21.688 19.656 -5.336 1 71.19 214 PRO A N 1
ATOM 1583 C CA . PRO A 1 214 ? 22.172 20.484 -4.227 1 71.19 214 PRO A CA 1
ATOM 1584 C C . PRO A 1 214 ? 21.547 20.109 -2.891 1 71.19 214 PRO A C 1
ATOM 1586 O O . PRO A 1 214 ? 20.359 19.766 -2.84 1 71.19 214 PRO A O 1
ATOM 1589 N N . ARG A 1 215 ? 22.297 20.109 -1.895 1 66.94 215 ARG A N 1
ATOM 1590 C CA . ARG A 1 215 ? 21.922 19.703 -0.539 1 66.94 215 ARG A CA 1
ATOM 1591 C C . ARG A 1 215 ? 20.719 20.5 -0.041 1 66.94 215 ARG A C 1
ATOM 1593 O O . ARG A 1 215 ? 19.875 19.969 0.679 1 66.94 215 ARG A O 1
ATOM 1600 N N . ARG A 1 216 ? 20.672 21.734 -0.457 1 63.41 216 ARG A N 1
ATOM 1601 C CA . ARG A 1 216 ? 19.609 22.609 0.024 1 63.41 216 ARG A CA 1
ATOM 1602 C C . ARG A 1 216 ? 18.25 22.078 -0.409 1 63.41 216 ARG A C 1
ATOM 1604 O O . ARG A 1 216 ? 17.234 22.312 0.269 1 63.41 216 ARG A O 1
ATOM 1611 N N . TRP A 1 217 ? 18.312 21.391 -1.45 1 64.69 217 TRP A N 1
ATOM 1612 C CA . TRP A 1 217 ? 17.047 20.875 -1.967 1 64.69 217 TRP A CA 1
ATOM 1613 C C . TRP A 1 217 ? 16.688 19.547 -1.303 1 64.69 217 TRP A C 1
ATOM 1615 O O . TRP A 1 217 ? 15.508 19.234 -1.116 1 64.69 217 TRP A O 1
ATOM 1625 N N . GLN A 1 218 ? 17.703 18.859 -0.908 1 60.84 218 GLN A N 1
ATOM 1626 C CA . GLN A 1 218 ? 17.516 17.516 -0.353 1 60.84 218 GLN A CA 1
ATOM 1627 C C . GLN A 1 218 ? 16.812 17.578 0.999 1 60.84 218 GLN A C 1
ATOM 1629 O O . GLN A 1 218 ? 16.031 16.688 1.338 1 60.84 218 GLN A O 1
ATOM 1634 N N . SER A 1 219 ? 17.094 18.625 1.712 1 59.81 219 SER A N 1
ATOM 1635 C CA . SER A 1 219 ? 16.5 18.781 3.033 1 59.81 219 SER A CA 1
ATOM 1636 C C . SER A 1 219 ? 14.984 18.938 2.936 1 59.81 219 SER A C 1
ATOM 1638 O O . SER A 1 219 ? 14.258 18.594 3.873 1 59.81 219 SER A O 1
ATOM 1640 N N . ARG A 1 220 ? 14.562 19.344 1.821 1 55.97 220 ARG A N 1
ATOM 1641 C CA . ARG A 1 220 ? 13.141 19.609 1.656 1 55.97 220 ARG A CA 1
ATOM 1642 C C . ARG A 1 220 ? 12.398 18.359 1.195 1 55.97 220 ARG A C 1
ATOM 1644 O O . ARG A 1 220 ? 11.172 18.344 1.16 1 55.97 220 ARG A O 1
ATOM 1651 N N . PHE A 1 221 ? 13.273 17.422 0.79 1 54.16 221 PHE A N 1
ATOM 1652 C CA . PHE A 1 221 ? 12.695 16.156 0.39 1 54.16 221 PHE A CA 1
ATOM 1653 C C . PHE A 1 221 ? 12.57 15.219 1.586 1 54.16 221 PHE A C 1
ATOM 1655 O O . PHE A 1 221 ? 11.758 14.289 1.57 1 54.16 221 PHE A O 1
ATOM 1662 N N . ILE A 1 222 ? 13.43 15.562 2.592 1 53.97 222 ILE A N 1
ATOM 1663 C CA . ILE A 1 222 ? 13.516 14.68 3.754 1 53.97 222 ILE A CA 1
ATOM 1664 C C . ILE A 1 222 ? 12.75 15.297 4.922 1 53.97 222 ILE A C 1
ATOM 1666 O O . ILE A 1 222 ? 12.648 16.516 5.035 1 53.97 222 ILE A O 1
ATOM 1670 N N . GLN A 1 223 ? 11.734 14.664 5.516 1 49.09 223 GLN A N 1
ATOM 1671 C CA . GLN A 1 223 ? 10.93 15.156 6.629 1 49.09 223 GLN A CA 1
ATOM 1672 C C . GLN A 1 223 ? 11.789 15.945 7.613 1 49.09 223 GLN A C 1
ATOM 1674 O O . GLN A 1 223 ? 12.922 15.555 7.91 1 49.09 223 GLN A O 1
ATOM 1679 N N . HIS A 1 224 ? 11.492 17.281 7.668 1 44.31 224 HIS A N 1
ATOM 1680 C CA . HIS A 1 224 ? 12.039 18.156 8.703 1 44.31 224 HIS A CA 1
ATOM 1681 C C . HIS A 1 224 ? 12.016 17.469 10.062 1 44.31 224 HIS A C 1
ATOM 1683 O O . HIS A 1 224 ? 11.102 16.703 10.367 1 44.31 224 HIS A O 1
ATOM 1689 N N . ARG A 1 225 ? 13.195 17.594 10.867 1 39.78 225 ARG A N 1
ATOM 1690 C CA . ARG A 1 225 ? 13.414 17.344 12.289 1 39.78 225 ARG A CA 1
ATOM 1691 C C . ARG A 1 225 ? 12.273 17.906 13.125 1 39.78 225 ARG A C 1
ATOM 1693 O O . ARG A 1 225 ? 11.688 18.938 12.781 1 39.78 225 ARG A O 1
ATOM 1700 N N . MET B 1 1 ? -13.57 15.18 39.656 1 65.62 1 MET B N 1
ATOM 1701 C CA . MET B 1 1 ? -12.797 14.977 38.406 1 65.62 1 MET B CA 1
ATOM 1702 C C . MET B 1 1 ? -12.531 16.297 37.719 1 65.62 1 MET B C 1
ATOM 1704 O O . MET B 1 1 ? -13.453 17.094 37.5 1 65.62 1 MET B O 1
ATOM 1708 N N . THR B 1 2 ? -11.312 16.75 37.594 1 76.81 2 THR B N 1
ATOM 1709 C CA . THR B 1 2 ? -10.977 18.047 37 1 76.81 2 THR B CA 1
ATOM 1710 C C . THR B 1 2 ? -11.344 18.078 35.5 1 76.81 2 THR B C 1
ATOM 1712 O O . THR B 1 2 ? -11.453 17.031 34.875 1 76.81 2 THR B O 1
ATOM 1715 N N . ILE B 1 3 ? -11.664 19.219 35 1 84.44 3 ILE B N 1
ATOM 1716 C CA . ILE B 1 3 ? -12.008 19.438 33.594 1 84.44 3 ILE B CA 1
ATOM 1717 C C . ILE B 1 3 ? -10.906 18.891 32.688 1 84.44 3 ILE B C 1
ATOM 1719 O O . ILE B 1 3 ? -11.195 18.281 31.656 1 84.44 3 ILE B O 1
ATOM 1723 N N . GLN B 1 4 ? -9.742 19.078 33.125 1 82.12 4 GLN B N 1
ATOM 1724 C CA . GLN B 1 4 ? -8.609 18.594 32.375 1 82.12 4 GLN B CA 1
ATOM 1725 C C . GLN B 1 4 ? -8.602 17.078 32.281 1 82.12 4 GLN B C 1
ATOM 1727 O O . GLN B 1 4 ? -8.312 16.5 31.234 1 82.12 4 GLN B O 1
ATOM 1732 N N . ARG B 1 5 ? -8.914 16.469 33.406 1 79.25 5 ARG B N 1
ATOM 1733 C CA . ARG B 1 5 ? -8.969 15.008 33.469 1 79.25 5 ARG B CA 1
ATOM 1734 C C . ARG B 1 5 ? -10.094 14.477 32.594 1 79.25 5 ARG B C 1
ATOM 1736 O O . ARG B 1 5 ? -9.922 13.477 31.875 1 79.25 5 ARG B O 1
ATOM 1743 N N . ARG B 1 6 ? -11.172 15.094 32.625 1 73.44 6 ARG B N 1
ATOM 1744 C CA . ARG B 1 6 ? -12.312 14.695 31.797 1 73.44 6 ARG B CA 1
ATOM 1745 C C . ARG B 1 6 ? -11.992 14.82 30.312 1 73.44 6 ARG B C 1
ATOM 1747 O O . ARG B 1 6 ? -12.328 13.938 29.516 1 73.44 6 ARG B O 1
ATOM 1754 N N . ARG B 1 7 ? -11.336 15.875 29.969 1 76.75 7 ARG B N 1
ATOM 1755 C CA . ARG B 1 7 ? -10.945 16.094 28.578 1 76.75 7 ARG B CA 1
ATOM 1756 C C . ARG B 1 7 ? -9.961 15.016 28.109 1 76.75 7 ARG B C 1
ATOM 1758 O O . ARG B 1 7 ? -10.047 14.539 26.984 1 76.75 7 ARG B O 1
ATOM 1765 N N . ARG B 1 8 ? -9.156 14.695 29 1 78.88 8 ARG B N 1
ATOM 1766 C CA . ARG B 1 8 ? -8.18 13.664 28.672 1 78.88 8 ARG B CA 1
ATOM 1767 C C . ARG B 1 8 ? -8.852 12.305 28.5 1 78.88 8 ARG B C 1
ATOM 1769 O O . ARG B 1 8 ? -8.492 11.531 27.609 1 78.88 8 ARG B O 1
ATOM 1776 N N . LEU B 1 9 ? -9.82 12.008 29.312 1 74.19 9 LEU B N 1
ATOM 1777 C CA . LEU B 1 9 ? -10.547 10.75 29.234 1 74.19 9 LEU B CA 1
ATOM 1778 C C . LEU B 1 9 ? -11.375 10.672 27.953 1 74.19 9 LEU B C 1
ATOM 1780 O O . LEU B 1 9 ? -11.43 9.617 27.312 1 74.19 9 LEU B O 1
ATOM 1784 N N . ILE B 1 10 ? -11.914 11.742 27.656 1 70.75 10 ILE B N 1
ATOM 1785 C CA . ILE B 1 10 ? -12.727 11.797 26.438 1 70.75 10 ILE B CA 1
ATOM 1786 C C . ILE B 1 10 ? -11.836 11.617 25.219 1 70.75 10 ILE B C 1
ATOM 1788 O O . ILE B 1 10 ? -12.195 10.891 24.281 1 70.75 10 ILE B O 1
ATOM 1792 N N . LYS B 1 11 ? -10.773 12.266 25.266 1 75.44 11 LYS B N 1
ATOM 1793 C CA . LYS B 1 11 ? -9.828 12.133 24.172 1 75.44 11 LYS B CA 1
ATOM 1794 C C . LYS B 1 11 ? -9.336 10.695 24.031 1 75.44 11 LYS B C 1
ATOM 1796 O O . LYS B 1 11 ? -9.211 10.172 22.922 1 75.44 11 LYS B O 1
ATOM 1801 N N . ARG B 1 12 ? -9.109 10.141 25.141 1 76.5 12 ARG B N 1
ATOM 1802 C CA . ARG B 1 12 ? -8.648 8.758 25.156 1 76.5 12 ARG B CA 1
ATOM 1803 C C . ARG B 1 12 ? -9.734 7.82 24.641 1 76.5 12 ARG B C 1
ATOM 1805 O O . ARG B 1 12 ? -9.445 6.887 23.875 1 76.5 12 ARG B O 1
ATOM 1812 N N . GLN B 1 13 ? -10.883 8.023 25.047 1 74.56 13 GLN B N 1
ATOM 1813 C CA . GLN B 1 13 ? -12.008 7.211 24.578 1 74.56 13 GLN B CA 1
ATOM 1814 C C . GLN B 1 13 ? -12.227 7.379 23.078 1 74.56 13 GLN B C 1
ATOM 1816 O O . GLN B 1 13 ? -12.438 6.402 22.359 1 74.56 13 GLN B O 1
ATOM 1821 N N . ARG B 1 14 ? -12.102 8.516 22.656 1 75.31 14 ARG B N 1
ATOM 1822 C CA . ARG B 1 14 ? -12.273 8.82 21.234 1 75.31 14 ARG B CA 1
ATOM 1823 C C . ARG B 1 14 ? -11.188 8.156 20.406 1 75.31 14 ARG B C 1
ATOM 1825 O O . ARG B 1 14 ? -11.477 7.578 19.344 1 75.31 14 ARG B O 1
ATOM 1832 N N . SER B 1 15 ? -10.039 8.258 20.922 1 76.81 15 SER B N 1
ATOM 1833 C CA . SER B 1 15 ? -8.914 7.645 20.234 1 76.81 15 SER B CA 1
ATOM 1834 C C . SER B 1 15 ? -9.062 6.125 20.172 1 76.81 15 SER B C 1
ATOM 1836 O O . SER B 1 15 ? -8.766 5.512 19.141 1 76.81 15 SER B O 1
ATOM 1838 N N . SER B 1 16 ? -9.539 5.605 21.266 1 82.06 16 SER B N 1
ATOM 1839 C CA . SER B 1 16 ? -9.719 4.156 21.312 1 82.06 16 SER B CA 1
ATOM 1840 C C . SER B 1 16 ? -10.812 3.705 20.344 1 82.06 16 SER B C 1
ATOM 1842 O O . SER B 1 16 ? -10.68 2.676 19.688 1 82.06 16 SER B O 1
ATOM 1844 N N . VAL B 1 17 ? -11.844 4.398 20.297 1 80.31 17 VAL B N 1
ATOM 1845 C CA . VAL B 1 17 ? -12.945 4.082 19.406 1 80.31 17 VAL B CA 1
ATOM 1846 C C . VAL B 1 17 ? -12.477 4.207 17.953 1 80.31 17 VAL B C 1
ATOM 1848 O O . VAL B 1 17 ? -12.781 3.355 17.109 1 80.31 17 VAL B O 1
ATOM 1851 N N . GLY B 1 18 ? -11.703 5.211 17.734 1 81.12 18 GLY B N 1
ATOM 1852 C CA . GLY B 1 18 ? -11.141 5.395 16.406 1 81.12 18 GLY B CA 1
ATOM 1853 C C . GLY B 1 18 ? -10.227 4.262 15.984 1 81.12 18 GLY B C 1
ATOM 1854 O O . GLY B 1 18 ? -10.312 3.771 14.859 1 81.12 18 GLY B O 1
ATOM 1855 N N . LEU B 1 19 ? -9.484 3.855 16.922 1 84.5 19 LEU B N 1
ATOM 1856 C CA . LEU B 1 19 ? -8.547 2.775 16.641 1 84.5 19 LEU B CA 1
ATOM 1857 C C . LEU B 1 19 ? -9.281 1.462 16.406 1 84.5 19 LEU B C 1
ATOM 1859 O O . LEU B 1 19 ? -8.906 0.681 15.523 1 84.5 19 LEU B O 1
ATOM 1863 N N . ALA B 1 20 ? -10.266 1.285 17.125 1 87.5 20 ALA B N 1
ATOM 1864 C CA . ALA B 1 20 ? -11.07 0.079 16.938 1 87.5 20 ALA B CA 1
ATOM 1865 C C . ALA B 1 20 ? -11.766 0.073 15.586 1 87.5 20 ALA B C 1
ATOM 1867 O O . ALA B 1 20 ? -11.859 -0.97 14.938 1 87.5 20 ALA B O 1
ATOM 1868 N N . LEU B 1 21 ? -12.211 1.169 15.18 1 85.56 21 LEU B N 1
ATOM 1869 C CA . LEU B 1 21 ? -12.867 1.293 13.891 1 85.56 21 LEU B CA 1
ATOM 1870 C C . LEU B 1 21 ? -11.891 1.052 12.75 1 85.56 21 LEU B C 1
ATOM 1872 O O . LEU B 1 21 ? -12.195 0.326 11.805 1 85.56 21 LEU B O 1
ATOM 1876 N N . VAL B 1 22 ? -10.781 1.604 12.914 1 86.5 22 VAL B N 1
ATOM 1877 C CA . VAL B 1 22 ? -9.75 1.421 11.906 1 86.5 22 VAL B CA 1
ATOM 1878 C C . VAL B 1 22 ? -9.367 -0.056 11.812 1 86.5 22 VAL B C 1
ATOM 1880 O O . VAL B 1 22 ? -9.242 -0.608 10.719 1 86.5 22 VAL B O 1
ATOM 1883 N N . ALA B 1 23 ? -9.203 -0.643 12.938 1 90.56 23 ALA B N 1
ATOM 1884 C CA . ALA B 1 23 ? -8.859 -2.062 12.977 1 90.56 23 ALA B CA 1
ATOM 1885 C C . ALA B 1 23 ? -9.961 -2.91 12.344 1 90.56 23 ALA B C 1
ATOM 1887 O O . ALA B 1 23 ? -9.672 -3.852 11.602 1 90.56 23 ALA B O 1
ATOM 1888 N N . ALA B 1 24 ? -11.148 -2.559 12.609 1 92.62 24 ALA B N 1
ATOM 1889 C CA . ALA B 1 24 ? -12.281 -3.314 12.094 1 92.62 24 ALA B CA 1
ATOM 1890 C C . ALA B 1 24 ? -12.406 -3.143 10.578 1 92.62 24 ALA B C 1
ATOM 1892 O O . ALA B 1 24 ? -12.703 -4.102 9.867 1 92.62 24 ALA B O 1
ATOM 1893 N N . ILE B 1 25 ? -12.25 -1.981 10.148 1 90.81 25 ILE B N 1
ATOM 1894 C CA . ILE B 1 25 ? -12.312 -1.702 8.719 1 90.81 25 ILE B CA 1
ATOM 1895 C C . ILE B 1 25 ? -11.172 -2.416 8 1 90.81 25 ILE B C 1
ATOM 1897 O O . ILE B 1 25 ? -11.375 -3.031 6.953 1 90.81 25 ILE B O 1
ATOM 1901 N N . SER B 1 26 ? -10.016 -2.348 8.594 1 92.75 26 SER B N 1
ATOM 1902 C CA . SER B 1 26 ? -8.867 -3.057 8.031 1 92.75 26 SER B CA 1
ATOM 1903 C C . SER B 1 26 ? -9.102 -4.562 8.023 1 92.75 26 SER B C 1
ATOM 1905 O O . SER B 1 26 ? -8.688 -5.258 7.094 1 92.75 26 SER B O 1
ATOM 1907 N N . PHE B 1 27 ? -9.695 -5.039 9.117 1 95.19 27 PHE B N 1
ATOM 1908 C CA . PHE B 1 27 ? -10.07 -6.445 9.195 1 95.19 27 PHE B CA 1
ATOM 1909 C C . PHE B 1 27 ? -10.969 -6.832 8.023 1 95.19 27 PHE B C 1
ATOM 1911 O O . PHE B 1 27 ? -10.758 -7.867 7.391 1 95.19 27 PHE B O 1
ATOM 1918 N N . LEU B 1 28 ? -11.922 -6.027 7.777 1 94.94 28 LEU B N 1
ATOM 1919 C CA . LEU B 1 28 ? -12.844 -6.262 6.672 1 94.94 28 LEU B CA 1
ATOM 1920 C C . LEU B 1 28 ? -12.102 -6.281 5.34 1 94.94 28 LEU B C 1
ATOM 1922 O O . LEU B 1 28 ? -12.367 -7.129 4.488 1 94.94 28 LEU B O 1
ATOM 1926 N N . ALA B 1 29 ? -11.227 -5.355 5.137 1 93.94 29 ALA B N 1
ATOM 1927 C CA . ALA B 1 29 ? -10.438 -5.277 3.91 1 93.94 29 ALA B CA 1
ATOM 1928 C C . ALA B 1 29 ? -9.57 -6.52 3.736 1 93.94 29 ALA B C 1
ATOM 1930 O O . ALA B 1 29 ? -9.523 -7.102 2.65 1 93.94 29 ALA B O 1
ATOM 1931 N N . GLY B 1 30 ? -8.891 -6.918 4.812 1 95.38 30 GLY B N 1
ATOM 1932 C CA . GLY B 1 30 ? -8.07 -8.117 4.766 1 95.38 30 GLY B CA 1
ATOM 1933 C C . GLY B 1 30 ? -8.867 -9.375 4.484 1 95.38 30 GLY B C 1
ATOM 1934 O O . GLY B 1 30 ? -8.445 -10.219 3.689 1 95.38 30 GLY B O 1
ATOM 1935 N N . MET B 1 31 ? -10 -9.492 5.156 1 96.75 31 MET B N 1
ATOM 1936 C CA . MET B 1 31 ? -10.883 -10.633 4.953 1 96.75 31 MET B CA 1
ATOM 1937 C C . MET B 1 31 ? -11.32 -10.734 3.494 1 96.75 31 MET B C 1
ATOM 1939 O O . MET B 1 31 ? -11.219 -11.797 2.885 1 96.75 31 MET B O 1
ATOM 1943 N N . THR B 1 32 ? -11.758 -9.641 2.969 1 96.06 32 THR B N 1
ATOM 1944 C CA . THR B 1 32 ? -12.25 -9.602 1.595 1 96.06 32 THR B CA 1
ATOM 1945 C C . THR B 1 32 ? -11.117 -9.883 0.609 1 96.06 32 THR B C 1
ATOM 1947 O O . THR B 1 32 ? -11.32 -10.539 -0.412 1 96.06 32 THR B O 1
ATOM 1950 N N . ASP B 1 33 ? -9.984 -9.391 0.966 1 95.56 33 ASP B N 1
ATOM 1951 C CA . ASP B 1 33 ? -8.852 -9.578 0.07 1 95.56 33 ASP B CA 1
ATOM 1952 C C . ASP B 1 33 ? -8.453 -11.055 -0.011 1 95.56 33 ASP B C 1
ATOM 1954 O O . ASP B 1 33 ? -8.242 -11.586 -1.103 1 95.56 33 ASP B O 1
ATOM 1958 N N . ALA B 1 34 ? -8.297 -11.688 1.142 1 96.25 34 ALA B N 1
ATOM 1959 C CA . ALA B 1 34 ? -7.945 -13.109 1.165 1 96.25 34 ALA B CA 1
ATOM 1960 C C . ALA B 1 34 ? -8.984 -13.938 0.425 1 96.25 34 ALA B C 1
ATOM 1962 O O . ALA B 1 34 ? -8.641 -14.867 -0.314 1 96.25 34 ALA B O 1
ATOM 1963 N N . MET B 1 35 ? -10.227 -13.625 0.583 1 96 35 MET B N 1
ATOM 1964 C CA . MET B 1 35 ? -11.297 -14.344 -0.103 1 96 35 MET B CA 1
ATOM 1965 C C . MET B 1 35 ? -11.211 -14.148 -1.612 1 96 35 MET B C 1
ATOM 1967 O O . MET B 1 35 ? -11.383 -15.094 -2.381 1 96 35 MET B O 1
ATOM 1971 N N . GLY B 1 36 ? -10.984 -12.875 -1.979 1 94.44 36 GLY B N 1
ATOM 1972 C CA . GLY B 1 36 ? -10.797 -12.594 -3.393 1 94.44 36 GLY B CA 1
ATOM 1973 C C . GLY B 1 36 ? -9.617 -13.336 -3.996 1 94.44 36 GLY B C 1
ATOM 1974 O O . GLY B 1 36 ? -9.734 -13.922 -5.074 1 94.44 36 GLY B O 1
ATOM 1975 N N . LEU B 1 37 ? -8.547 -13.312 -3.309 1 93.69 37 LEU B N 1
ATOM 1976 C CA . LEU B 1 37 ? -7.348 -13.984 -3.795 1 93.69 37 LEU B CA 1
ATOM 1977 C C . LEU B 1 37 ? -7.59 -15.484 -3.949 1 93.69 37 LEU B C 1
ATOM 1979 O O . LEU B 1 37 ? -7.223 -16.078 -4.969 1 93.69 37 LEU B O 1
ATOM 1983 N N . MET B 1 38 ? -8.203 -16.109 -3.021 1 94 38 MET B N 1
ATOM 1984 C CA . MET B 1 38 ? -8.414 -17.547 -3.035 1 94 38 MET B CA 1
ATOM 1985 C C . MET B 1 38 ? -9.492 -17.938 -4.047 1 94 38 MET B C 1
ATOM 1987 O O . MET B 1 38 ? -9.406 -18.984 -4.691 1 94 38 MET B O 1
ATOM 1991 N N . SER B 1 39 ? -10.516 -17.078 -4.242 1 91.88 39 SER B N 1
ATOM 1992 C CA . SER B 1 39 ? -11.664 -17.438 -5.07 1 91.88 39 SER B CA 1
ATOM 1993 C C . SER B 1 39 ? -11.484 -16.953 -6.504 1 91.88 39 SER B C 1
ATOM 1995 O O . SER B 1 39 ? -11.922 -17.609 -7.449 1 91.88 39 SER B O 1
ATOM 1997 N N . LEU B 1 40 ? -10.797 -15.773 -6.668 1 91.31 40 LEU B N 1
ATOM 1998 C CA . LEU B 1 40 ? -10.734 -15.148 -7.984 1 91.31 40 LEU B CA 1
ATOM 1999 C C . LEU B 1 40 ? -9.305 -15.125 -8.508 1 91.31 40 LEU B C 1
ATOM 2001 O O . LEU B 1 40 ? -9.078 -14.906 -9.703 1 91.31 40 LEU B O 1
ATOM 2005 N N . GLY B 1 41 ? -8.328 -15.297 -7.594 1 90.69 41 GLY B N 1
ATOM 2006 C CA . GLY B 1 41 ? -6.934 -15.383 -8.016 1 90.69 41 GLY B CA 1
ATOM 2007 C C . GLY B 1 41 ? -6.211 -14.055 -7.961 1 90.69 41 GLY B C 1
ATOM 2008 O O . GLY B 1 41 ? -5.008 -13.984 -8.211 1 90.69 41 GLY B O 1
ATOM 2009 N N . ASP B 1 42 ? -6.895 -12.977 -7.668 1 92.62 42 ASP B N 1
ATOM 2010 C CA . ASP B 1 42 ? -6.281 -11.656 -7.629 1 92.62 42 ASP B CA 1
ATOM 2011 C C . ASP B 1 42 ? -6.703 -10.891 -6.375 1 92.62 42 ASP B C 1
ATOM 2013 O O . ASP B 1 42 ? -7.699 -11.234 -5.738 1 92.62 42 ASP B O 1
ATOM 2017 N N . PHE B 1 43 ? -5.895 -9.945 -6.102 1 94.06 43 PHE B N 1
ATOM 2018 C CA . PHE B 1 43 ? -6.207 -9.117 -4.945 1 94.06 43 PHE B CA 1
ATOM 2019 C C . PHE B 1 43 ? -7.398 -8.211 -5.23 1 94.06 43 PHE B C 1
ATOM 2021 O O . PHE B 1 43 ? -7.57 -7.742 -6.359 1 94.06 43 PHE B O 1
ATOM 2028 N N . VAL B 1 44 ? -8.164 -7.953 -4.199 1 94.44 44 VAL B N 1
ATOM 2029 C CA . VAL B 1 44 ? -9.312 -7.074 -4.418 1 94.44 44 VAL B CA 1
ATOM 2030 C C . VAL B 1 44 ? -9.125 -5.781 -3.627 1 94.44 44 VAL B C 1
ATOM 2032 O O . VAL B 1 44 ? -9.805 -4.785 -3.887 1 94.44 44 VAL B O 1
ATOM 2035 N N . SER B 1 45 ? -8.242 -5.773 -2.674 1 90.25 45 SER B N 1
ATOM 2036 C CA . SER B 1 45 ? -8.055 -4.578 -1.859 1 90.25 45 SER B CA 1
ATOM 2037 C C . SER B 1 45 ? -6.648 -4.012 -2.02 1 90.25 45 SER B C 1
ATOM 2039 O O . SER B 1 45 ? -6.379 -2.881 -1.607 1 90.25 45 SER B O 1
ATOM 2041 N N . PHE B 1 46 ? -5.746 -4.707 -2.578 1 89.5 46 PHE B N 1
ATOM 2042 C CA . PHE B 1 46 ? -4.359 -4.27 -2.689 1 89.5 46 PHE B CA 1
ATOM 2043 C C . PHE B 1 46 ? -4.004 -3.963 -4.137 1 89.5 46 PHE B C 1
ATOM 2045 O O . PHE B 1 46 ? -3.777 -4.875 -4.934 1 89.5 46 PHE B O 1
ATOM 2052 N N . MET B 1 47 ? -3.811 -2.705 -4.383 1 91.44 47 MET B N 1
ATOM 2053 C CA . MET B 1 47 ? -3.646 -2.223 -5.754 1 91.44 47 MET B CA 1
ATOM 2054 C C . MET B 1 47 ? -2.18 -2.268 -6.172 1 91.44 47 MET B C 1
ATOM 2056 O O . MET B 1 47 ? -1.875 -2.418 -7.355 1 91.44 47 MET B O 1
ATOM 2060 N N . SER B 1 48 ? -1.28 -2.203 -5.199 1 90.56 48 SER B N 1
ATOM 2061 C CA . SER B 1 48 ? 0.132 -2.346 -5.539 1 90.56 48 SER B CA 1
ATOM 2062 C C . SER B 1 48 ? 0.42 -3.713 -6.148 1 90.56 48 SER B C 1
ATOM 2064 O O . SER B 1 48 ? 1.03 -3.805 -7.215 1 90.56 48 SER B O 1
ATOM 2066 N N . GLY B 1 49 ? -0.08 -4.711 -5.508 1 90.81 49 GLY B N 1
ATOM 2067 C CA . GLY B 1 49 ? 0.055 -6.051 -6.055 1 90.81 49 GLY B CA 1
ATOM 2068 C C . GLY B 1 49 ? -0.592 -6.203 -7.418 1 90.81 49 GLY B C 1
ATOM 2069 O O . GLY B 1 49 ? -0.017 -6.82 -8.32 1 90.81 49 GLY B O 1
ATOM 2070 N N . ASN B 1 50 ? -1.779 -5.617 -7.602 1 94.56 50 ASN B N 1
ATOM 2071 C CA . ASN B 1 50 ? -2.486 -5.715 -8.875 1 94.56 50 ASN B CA 1
ATOM 2072 C C . ASN B 1 50 ? -1.738 -4.984 -9.984 1 94.56 50 ASN B C 1
ATOM 2074 O O . ASN B 1 50 ? -1.777 -5.406 -11.141 1 94.56 50 ASN B O 1
ATOM 2078 N N . THR B 1 51 ? -1.066 -3.916 -9.609 1 93.88 51 THR B N 1
ATOM 2079 C CA . THR B 1 51 ? -0.257 -3.195 -10.586 1 93.88 51 THR B CA 1
ATOM 2080 C C . THR B 1 51 ? 0.881 -4.074 -11.094 1 93.88 51 THR B C 1
ATOM 2082 O O . THR B 1 51 ? 1.087 -4.188 -12.305 1 93.88 51 THR B O 1
ATOM 2085 N N . THR B 1 52 ? 1.584 -4.664 -10.164 1 94.44 52 THR B N 1
ATOM 2086 C CA . THR B 1 52 ? 2.682 -5.547 -10.547 1 94.44 52 THR B CA 1
ATOM 2087 C C . THR B 1 52 ? 2.164 -6.746 -11.328 1 94.44 52 THR B C 1
ATOM 2089 O O . THR B 1 52 ? 2.725 -7.102 -12.367 1 94.44 52 THR B O 1
ATOM 2092 N N . ARG B 1 53 ? 1.083 -7.34 -10.859 1 95.25 53 ARG B N 1
ATOM 2093 C CA . ARG B 1 53 ? 0.514 -8.508 -11.516 1 95.25 53 ARG B CA 1
ATOM 2094 C C . ARG B 1 53 ? 0.004 -8.156 -12.914 1 95.25 53 ARG B C 1
ATOM 2096 O O . ARG B 1 53 ? 0.134 -8.953 -13.844 1 95.25 53 ARG B O 1
ATOM 2103 N N . ALA B 1 54 ? -0.606 -7.012 -13.047 1 96 54 ALA B N 1
ATOM 2104 C CA . ALA B 1 54 ? -1.057 -6.559 -14.359 1 96 54 ALA B CA 1
ATOM 2105 C C . ALA B 1 54 ? 0.116 -6.43 -15.328 1 96 54 ALA B C 1
ATOM 2107 O O . ALA B 1 54 ? 0.029 -6.863 -16.484 1 96 54 ALA B O 1
ATOM 2108 N N . SER B 1 55 ? 1.176 -5.793 -14.867 1 96 55 SER B N 1
ATOM 2109 C CA . SER B 1 55 ? 2.371 -5.609 -15.688 1 96 55 SER B CA 1
ATOM 2110 C C . SER B 1 55 ? 2.943 -6.949 -16.141 1 96 55 SER B C 1
ATOM 2112 O O . SER B 1 55 ? 3.26 -7.129 -17.312 1 96 55 SER B O 1
ATOM 2114 N N . VAL B 1 56 ? 3.045 -7.891 -15.227 1 95 56 VAL B N 1
ATOM 2115 C CA . VAL B 1 56 ? 3.582 -9.211 -15.531 1 95 56 VAL B CA 1
ATOM 2116 C C . VAL B 1 56 ? 2.658 -9.938 -16.516 1 95 56 VAL B C 1
ATOM 2118 O O . VAL B 1 56 ? 3.125 -10.547 -17.469 1 95 56 VAL B O 1
ATOM 2121 N N . ALA B 1 57 ? 1.34 -9.82 -16.266 1 95.44 57 ALA B N 1
ATOM 2122 C CA . ALA B 1 57 ? 0.367 -10.469 -17.141 1 95.44 57 ALA B CA 1
ATOM 2123 C C . ALA B 1 57 ? 0.474 -9.938 -18.578 1 95.44 57 ALA B C 1
ATOM 2125 O O . ALA B 1 57 ? 0.447 -10.711 -19.531 1 95.44 57 ALA B O 1
ATOM 2126 N N . LEU B 1 58 ? 0.661 -8.664 -18.688 1 93.38 58 LEU B N 1
ATOM 2127 C CA . LEU B 1 58 ? 0.763 -8.047 -20 1 93.38 58 LEU B CA 1
ATOM 2128 C C . LEU B 1 58 ? 2.018 -8.523 -20.734 1 93.38 58 LEU B C 1
ATOM 2130 O O . LEU B 1 58 ? 1.974 -8.828 -21.922 1 93.38 58 LEU B O 1
ATOM 2134 N N . ILE B 1 59 ? 3.088 -8.609 -20.078 1 93.81 59 ILE B N 1
ATOM 2135 C CA . ILE B 1 59 ? 4.359 -9.008 -20.672 1 93.81 59 ILE B CA 1
ATOM 2136 C C . ILE B 1 59 ? 4.332 -10.5 -21 1 93.81 59 ILE B C 1
ATOM 2138 O O . ILE B 1 59 ? 4.938 -10.938 -21.984 1 93.81 59 ILE B O 1
ATOM 2142 N N . GLN B 1 60 ? 3.578 -11.266 -20.172 1 93.88 60 GLN B N 1
ATOM 2143 C CA . GLN B 1 60 ? 3.459 -12.703 -20.422 1 93.88 60 GLN B CA 1
ATOM 2144 C C . GLN B 1 60 ? 2.336 -13 -21.406 1 93.88 60 GLN B C 1
ATOM 2146 O O . GLN B 1 60 ? 1.901 -14.141 -21.531 1 93.88 60 GLN B O 1
ATOM 2151 N N . ALA B 1 61 ? 1.652 -11.992 -22 1 93 61 ALA B N 1
ATOM 2152 C CA . ALA B 1 61 ? 0.683 -12.078 -23.094 1 93 61 AL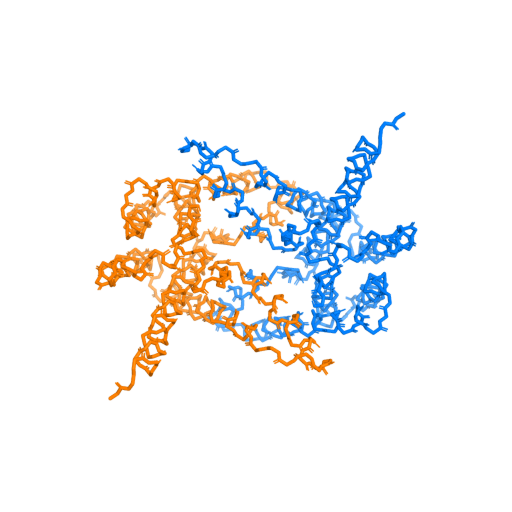A B CA 1
ATOM 2153 C C . ALA B 1 61 ? -0.671 -12.57 -22.594 1 93 61 ALA B C 1
ATOM 2155 O O . ALA B 1 61 ? -1.444 -13.156 -23.344 1 93 61 ALA B O 1
ATOM 2156 N N . ASP B 1 62 ? -0.827 -12.531 -21.375 1 94.75 62 ASP B N 1
ATOM 2157 C CA . ASP B 1 62 ? -2.166 -12.711 -20.812 1 94.75 62 ASP B CA 1
ATOM 2158 C C . ASP B 1 62 ? -2.928 -11.383 -20.797 1 94.75 62 ASP B C 1
ATOM 2160 O O . ASP B 1 62 ? -3.166 -10.82 -19.719 1 94.75 62 ASP B O 1
ATOM 2164 N N . VAL B 1 63 ? -3.359 -10.984 -21.906 1 92.69 63 VAL B N 1
ATOM 2165 C CA . VAL B 1 63 ? -3.92 -9.656 -22.109 1 92.69 63 VAL B CA 1
ATOM 2166 C C . VAL B 1 63 ? -5.234 -9.523 -21.344 1 92.69 63 VAL B C 1
ATOM 2168 O O . VAL B 1 63 ? -5.508 -8.484 -20.734 1 92.69 63 VAL B O 1
ATOM 2171 N N . ALA B 1 64 ? -6.035 -10.547 -21.359 1 93.75 64 ALA B N 1
ATOM 2172 C CA . ALA B 1 64 ? -7.324 -10.516 -20.672 1 93.75 64 ALA B CA 1
ATOM 2173 C C . ALA B 1 64 ? -7.141 -10.227 -19.188 1 93.75 64 ALA B C 1
ATOM 2175 O O . ALA B 1 64 ? -7.824 -9.367 -18.625 1 93.75 64 ALA B O 1
ATOM 2176 N N . ARG B 1 65 ? -6.164 -10.906 -18.609 1 93.69 65 ARG B N 1
ATOM 2177 C CA . ARG B 1 65 ? -5.902 -10.695 -17.188 1 93.69 65 ARG B CA 1
ATOM 2178 C C . ARG B 1 65 ? -5.34 -9.305 -16.922 1 93.69 65 ARG B C 1
ATOM 2180 O O . ARG B 1 65 ? -5.723 -8.641 -15.961 1 93.69 65 ARG B O 1
ATOM 2187 N N . GLY B 1 66 ? -4.398 -8.945 -17.781 1 95 66 GLY B N 1
ATOM 2188 C CA . GLY B 1 66 ? -3.84 -7.609 -17.641 1 95 66 GLY B CA 1
ATOM 2189 C C . GLY B 1 66 ? -4.891 -6.516 -17.703 1 95 66 GLY B C 1
ATOM 2190 O O . GLY B 1 66 ? -4.906 -5.617 -16.859 1 95 66 GLY B O 1
ATOM 2191 N N . VAL B 1 67 ? -5.773 -6.621 -18.641 1 94.75 67 VAL B N 1
ATOM 2192 C CA . VAL B 1 67 ? -6.824 -5.625 -18.828 1 94.75 67 VAL B CA 1
ATOM 2193 C C . VAL B 1 67 ? -7.781 -5.641 -17.641 1 94.75 67 VAL B C 1
ATOM 2195 O O . VAL B 1 67 ? -8.219 -4.586 -17.172 1 94.75 67 VAL B O 1
ATOM 2198 N N . LEU B 1 68 ? -8.086 -6.789 -17.172 1 95.56 68 LEU B N 1
ATOM 2199 C CA . LEU B 1 68 ? -8.953 -6.91 -16 1 95.56 68 LEU B CA 1
ATOM 2200 C C . LEU B 1 68 ? -8.336 -6.219 -14.789 1 95.56 68 LEU B C 1
ATOM 2202 O O . LEU B 1 68 ? -9.023 -5.488 -14.078 1 95.56 68 LEU B O 1
ATOM 2206 N N . LEU B 1 69 ? -7.09 -6.434 -14.609 1 96.25 69 LEU B N 1
ATOM 2207 C CA . LEU B 1 69 ? -6.406 -5.863 -13.453 1 96.25 69 LEU B CA 1
ATOM 2208 C C . LEU B 1 69 ? -6.285 -4.348 -13.586 1 96.25 69 LEU B C 1
ATOM 2210 O O . LEU B 1 69 ? -6.484 -3.617 -12.617 1 96.25 69 LEU B O 1
ATOM 2214 N N . ILE B 1 70 ? -6.012 -3.898 -14.758 1 95.62 70 ILE B N 1
ATOM 2215 C CA . ILE B 1 70 ? -5.984 -2.459 -15 1 95.62 70 ILE B CA 1
ATOM 2216 C C . ILE B 1 70 ? -7.375 -1.872 -14.773 1 95.62 70 ILE B C 1
ATOM 2218 O O . ILE B 1 70 ? -7.516 -0.799 -14.188 1 95.62 70 ILE B O 1
ATOM 2222 N N . GLY B 1 71 ? -8.352 -2.559 -15.312 1 96.31 71 GLY B N 1
ATOM 2223 C CA . GLY B 1 71 ? -9.727 -2.174 -15.016 1 96.31 71 GLY B CA 1
ATOM 2224 C C . GLY B 1 71 ? -10.023 -2.143 -13.523 1 96.31 71 GLY B C 1
ATOM 2225 O O . GLY B 1 71 ? -10.742 -1.262 -13.055 1 96.31 71 GLY B O 1
ATOM 2226 N N . GLY B 1 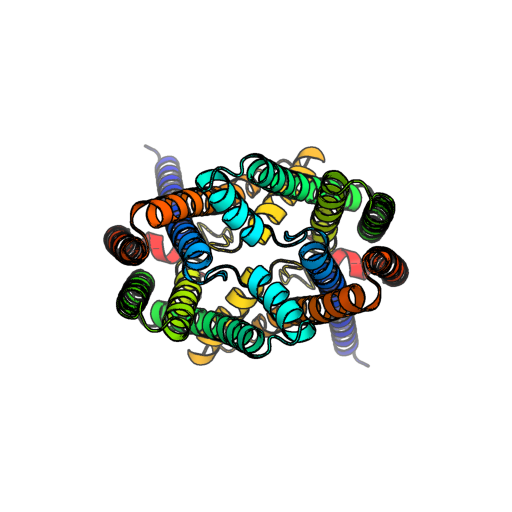72 ? -9.484 -3.105 -12.812 1 96.75 72 GLY B N 1
ATOM 2227 C CA . GLY B 1 72 ? -9.609 -3.127 -11.367 1 96.75 72 GLY B CA 1
ATOM 2228 C C . GLY B 1 72 ? -9.023 -1.9 -10.695 1 96.75 72 GLY B C 1
ATOM 2229 O O . GLY B 1 72 ? -9.625 -1.332 -9.781 1 96.75 72 GLY B O 1
ATOM 2230 N N . LEU B 1 73 ? -7.875 -1.476 -11.164 1 95.81 73 LEU B N 1
ATOM 2231 C CA . LEU B 1 73 ? -7.234 -0.281 -10.625 1 95.81 73 LEU B CA 1
ATOM 2232 C C . LEU B 1 73 ? -8.125 0.942 -10.812 1 95.81 73 LEU B C 1
ATOM 2234 O O . LEU B 1 73 ? -8.32 1.722 -9.875 1 95.81 73 LEU B O 1
ATOM 2238 N N . SER B 1 74 ? -8.648 1.104 -11.992 1 96.69 74 SER B N 1
ATOM 2239 C CA . SER B 1 74 ? -9.562 2.203 -12.281 1 96.69 74 SER B CA 1
ATOM 2240 C C . SER B 1 74 ? -10.82 2.121 -11.422 1 96.69 74 SER B C 1
ATOM 2242 O O . SER B 1 74 ? -11.297 3.137 -10.914 1 96.69 74 SER B O 1
ATOM 2244 N N . THR B 1 75 ? -11.328 0.951 -11.289 1 97.94 75 THR B N 1
ATOM 2245 C CA . THR B 1 75 ? -12.523 0.721 -10.484 1 97.94 75 THR B CA 1
ATOM 2246 C C . THR B 1 75 ? -12.273 1.088 -9.023 1 97.94 75 THR B C 1
ATOM 2248 O O . THR B 1 75 ? -13.148 1.644 -8.359 1 97.94 75 THR B O 1
ATOM 2251 N N . PHE B 1 76 ? -11.117 0.767 -8.562 1 96.31 76 PHE B N 1
ATOM 2252 C CA . PHE B 1 76 ? -10.742 1.134 -7.203 1 96.31 76 PHE B CA 1
ATOM 2253 C C . PHE B 1 76 ? -10.789 2.646 -7.016 1 96.31 76 PHE B C 1
ATOM 2255 O O . PHE B 1 76 ? -11.352 3.141 -6.039 1 96.31 76 PHE B O 1
ATOM 2262 N N . VAL B 1 77 ? -10.172 3.354 -7.902 1 96 77 VAL B N 1
ATOM 2263 C CA . VAL B 1 77 ? -10.133 4.812 -7.852 1 96 77 VAL B CA 1
ATOM 2264 C C . VAL B 1 77 ? -11.555 5.367 -7.879 1 96 77 VAL B C 1
ATOM 2266 O O . VAL B 1 77 ? -11.898 6.258 -7.102 1 96 77 VAL B O 1
ATOM 2269 N N . ILE B 1 78 ? -12.328 4.855 -8.742 1 97.5 78 ILE B N 1
ATOM 2270 C CA . ILE B 1 78 ? -13.719 5.273 -8.859 1 97.5 78 ILE B CA 1
ATOM 2271 C C . ILE B 1 78 ? -14.461 4.988 -7.555 1 97.5 78 ILE B C 1
ATOM 2273 O O . ILE B 1 78 ? -15.211 5.828 -7.062 1 97.5 78 ILE B O 1
ATOM 2277 N N . GLY B 1 79 ? -14.273 3.801 -7.02 1 97.19 79 GLY B N 1
ATOM 2278 C CA . GLY B 1 79 ? -14.883 3.463 -5.742 1 97.19 79 GLY B CA 1
ATOM 2279 C C . GLY B 1 79 ? -14.508 4.422 -4.629 1 97.19 79 GLY B C 1
ATOM 2280 O O . GLY B 1 79 ? -15.367 4.836 -3.844 1 97.19 79 GLY B O 1
ATOM 2281 N N . ASN B 1 80 ? -13.25 4.688 -4.586 1 94.56 80 ASN B N 1
ATOM 2282 C CA . ASN B 1 80 ? -12.781 5.66 -3.604 1 94.56 80 ASN B CA 1
ATOM 2283 C C . ASN B 1 80 ? -13.445 7.02 -3.801 1 94.56 80 ASN B C 1
ATOM 2285 O O . ASN B 1 80 ? -13.938 7.621 -2.842 1 94.56 80 ASN B O 1
ATOM 2289 N N . ALA B 1 81 ? -13.461 7.496 -4.992 1 95.62 81 ALA B N 1
ATOM 2290 C CA . ALA B 1 81 ? -14.086 8.781 -5.309 1 95.62 81 ALA B CA 1
ATOM 2291 C C . ALA B 1 81 ? -15.562 8.781 -4.914 1 95.62 81 ALA B C 1
ATOM 2293 O O . ALA B 1 81 ? -16.031 9.727 -4.273 1 95.62 81 ALA B O 1
ATOM 2294 N N . VAL B 1 82 ? -16.234 7.777 -5.266 1 96.25 82 VAL B N 1
ATOM 2295 C CA . VAL B 1 82 ? -17.656 7.676 -4.941 1 96.25 82 VAL B CA 1
ATOM 2296 C C . VAL B 1 82 ? -17.828 7.617 -3.426 1 96.25 82 VAL B C 1
ATOM 2298 O O . VAL B 1 82 ? -18.766 8.227 -2.883 1 96.25 82 VAL B O 1
ATOM 2301 N N . GLY B 1 83 ? -17 6.84 -2.777 1 93.75 83 GLY B N 1
ATOM 2302 C CA . GLY B 1 83 ? -17.047 6.809 -1.323 1 93.75 83 GLY B CA 1
ATOM 2303 C C . GLY B 1 83 ? -16.938 8.188 -0.693 1 93.75 83 GLY B C 1
ATOM 2304 O O . GLY B 1 83 ? -17.672 8.516 0.23 1 93.75 83 GLY B O 1
ATOM 2305 N N . VAL B 1 84 ? -16.031 8.938 -1.194 1 90.5 84 VAL B N 1
ATOM 2306 C CA . VAL B 1 84 ? -15.852 10.297 -0.698 1 90.5 84 VAL B CA 1
ATOM 2307 C C . VAL B 1 84 ? -17.109 11.125 -0.979 1 90.5 84 VAL B C 1
ATOM 2309 O O . VAL B 1 84 ? -17.562 11.867 -0.114 1 90.5 84 VAL B O 1
ATOM 2312 N N . MET B 1 85 ? -17.625 11.031 -2.152 1 93.75 85 MET B N 1
ATOM 2313 C CA . MET B 1 85 ? -18.828 11.758 -2.514 1 93.75 85 MET B CA 1
ATOM 2314 C C . MET B 1 85 ? -19.984 11.391 -1.59 1 93.75 85 MET B C 1
ATOM 2316 O O . MET B 1 85 ? -20.734 12.266 -1.139 1 93.75 85 MET B O 1
ATOM 2320 N N . VAL B 1 86 ? -20.141 10.164 -1.326 1 92.81 86 VAL B N 1
ATOM 2321 C CA . VAL B 1 86 ? -21.188 9.68 -0.434 1 92.81 86 VAL B CA 1
ATOM 2322 C C . VAL B 1 86 ? -20.953 10.227 0.973 1 92.81 86 VAL B C 1
ATOM 2324 O O . VAL B 1 86 ? -21.906 10.648 1.641 1 92.81 86 VAL B O 1
ATOM 2327 N N . SER B 1 87 ? -19.719 10.156 1.417 1 87.75 87 SER B N 1
ATOM 2328 C CA . SER B 1 87 ? -19.391 10.641 2.756 1 87.75 87 SER B CA 1
ATOM 2329 C C . SER B 1 87 ? -19.703 12.125 2.902 1 87.75 87 SER B C 1
ATOM 2331 O O . SER B 1 87 ? -20.094 12.578 3.982 1 87.75 87 SER B O 1
ATOM 2333 N N . ILE B 1 88 ? -19.484 12.914 1.835 1 84.56 88 ILE B N 1
ATOM 2334 C CA . ILE B 1 88 ? -19.734 14.352 1.86 1 84.56 88 ILE B CA 1
ATOM 2335 C C . ILE B 1 88 ? -21.234 14.633 1.803 1 84.56 88 ILE B C 1
ATOM 2337 O O . ILE B 1 88 ? -21.734 15.492 2.521 1 84.56 88 ILE B O 1
ATOM 2341 N N . ARG B 1 89 ? -21.891 13.945 0.964 1 88.5 89 ARG B N 1
ATOM 2342 C CA . ARG B 1 89 ? -23.297 14.219 0.712 1 88.5 89 ARG B CA 1
ATOM 2343 C C . ARG B 1 89 ? -24.172 13.672 1.84 1 88.5 89 ARG B C 1
ATOM 2345 O O . ARG B 1 89 ? -25.219 14.25 2.152 1 88.5 89 ARG B O 1
ATOM 2352 N N . PHE B 1 90 ? -23.703 12.578 2.412 1 86.75 90 PHE B N 1
ATOM 2353 C CA . PHE B 1 90 ? -24.5 11.922 3.43 1 86.75 90 PHE B CA 1
ATOM 2354 C C . PHE B 1 90 ? -23.734 11.797 4.738 1 86.75 90 PHE B C 1
ATOM 2356 O O . PHE B 1 90 ? -22.734 12.492 4.945 1 86.75 90 PHE B O 1
ATOM 2363 N N . ARG B 1 91 ? -24.25 10.977 5.629 1 78.25 91 ARG B N 1
ATOM 2364 C CA . ARG B 1 91 ? -23.562 10.758 6.898 1 78.25 91 ARG B CA 1
ATOM 2365 C C . ARG B 1 91 ? -22.406 9.773 6.738 1 78.25 91 ARG B C 1
ATOM 2367 O O . ARG B 1 91 ? -22.406 8.953 5.812 1 78.25 91 ARG B O 1
ATOM 2374 N N . PRO B 1 92 ? -21.438 9.844 7.5 1 70.75 92 PRO B N 1
ATOM 2375 C CA . PRO B 1 92 ? -20.266 8.984 7.371 1 70.75 92 PRO B CA 1
ATOM 2376 C C . PRO B 1 92 ? -20.609 7.5 7.387 1 70.75 92 PRO B C 1
ATOM 2378 O O . PRO B 1 92 ? -19.953 6.703 6.711 1 70.75 92 PRO B O 1
ATOM 2381 N N . HIS B 1 93 ? -21.594 7.137 8.094 1 83.25 93 HIS B N 1
ATOM 2382 C CA . HIS B 1 93 ? -21.953 5.719 8.148 1 83.25 93 HIS B CA 1
ATOM 2383 C C . HIS B 1 93 ? -22.516 5.242 6.824 1 83.25 93 HIS B C 1
ATOM 2385 O O . HIS B 1 93 ? -22.594 4.039 6.566 1 83.25 93 HIS B O 1
ATOM 2391 N N . SER B 1 94 ? -22.812 6.168 5.973 1 90.94 94 SER B N 1
ATOM 2392 C CA . SER B 1 94 ? -23.406 5.832 4.684 1 90.94 94 SER B CA 1
ATOM 2393 C C . SER B 1 94 ? -22.391 5.141 3.773 1 90.94 94 SER B C 1
ATOM 2395 O O . SER B 1 94 ? -22.766 4.316 2.934 1 90.94 94 SER B O 1
ATOM 2397 N N . VAL B 1 95 ? -21.141 5.453 3.965 1 92.81 95 VAL B N 1
ATOM 2398 C CA . VAL B 1 95 ? -20.109 4.812 3.154 1 92.81 95 VAL B CA 1
ATOM 2399 C C . VAL B 1 95 ? -20.062 3.316 3.457 1 92.81 95 VAL B C 1
ATOM 2401 O O . VAL B 1 95 ? -20.047 2.492 2.541 1 92.81 95 VAL B O 1
ATOM 2404 N N . LEU B 1 96 ? -20.141 2.959 4.758 1 93.69 96 LEU B N 1
ATOM 2405 C CA . LEU B 1 96 ? -20.094 1.557 5.156 1 93.69 96 LEU B CA 1
ATOM 2406 C C . LEU B 1 96 ? -21.328 0.808 4.668 1 93.69 96 LEU B C 1
ATOM 2408 O O . LEU B 1 96 ? -21.25 -0.368 4.305 1 93.69 96 LEU B O 1
ATOM 2412 N N . LEU B 1 97 ? -22.438 1.503 4.691 1 95.5 97 LEU B N 1
ATOM 2413 C CA . LEU B 1 97 ? -23.641 0.9 4.137 1 95.5 97 LEU B CA 1
ATOM 2414 C C . LEU B 1 97 ? -23.484 0.65 2.643 1 95.5 97 LEU B C 1
ATOM 2416 O O . LEU B 1 97 ? -23.859 -0.414 2.145 1 95.5 97 LEU B O 1
ATOM 2420 N N . PHE B 1 98 ? -23.016 1.649 1.954 1 96.75 98 PHE B N 1
ATOM 2421 C CA . PHE B 1 98 ? -22.734 1.526 0.527 1 96.75 98 PHE B CA 1
ATOM 2422 C C . PHE B 1 98 ? -21.812 0.346 0.252 1 96.75 98 PHE B C 1
ATOM 2424 O O . PHE B 1 98 ? -22.078 -0.46 -0.642 1 96.75 98 PHE B O 1
ATOM 2431 N N . VAL B 1 99 ? -20.766 0.178 1.005 1 96.5 99 VAL B N 1
ATOM 2432 C CA . VAL B 1 99 ? -19.812 -0.922 0.891 1 96.5 99 VAL B CA 1
ATOM 2433 C C . VAL B 1 99 ? -20.531 -2.252 1.119 1 96.5 99 VAL B C 1
ATOM 2435 O O . VAL B 1 99 ? -20.328 -3.209 0.37 1 96.5 99 VAL B O 1
ATOM 2438 N N . SER B 1 100 ? -21.375 -2.293 2.141 1 97.62 100 SER B N 1
ATOM 2439 C CA . SER B 1 100 ? -22.109 -3.516 2.447 1 97.62 100 SER B CA 1
ATOM 2440 C C . SER B 1 100 ? -22.969 -3.955 1.269 1 97.62 100 SER B C 1
ATOM 2442 O O . SER B 1 100 ? -23.016 -5.141 0.932 1 97.62 100 SER B O 1
ATOM 2444 N N . VAL B 1 101 ? -23.594 -3.033 0.677 1 97.94 101 VAL B N 1
ATOM 2445 C CA . VAL B 1 101 ? -24.469 -3.324 -0.459 1 97.94 101 VAL B CA 1
ATOM 2446 C C . VAL B 1 101 ? -23.625 -3.84 -1.629 1 97.94 101 VAL B C 1
ATOM 2448 O O . VAL B 1 101 ? -24 -4.816 -2.283 1 97.94 101 VAL B O 1
ATOM 2451 N N . LEU B 1 102 ? -22.547 -3.168 -1.938 1 98.12 102 LEU B N 1
ATOM 2452 C CA . LEU B 1 102 ? -21.672 -3.602 -3.018 1 98.12 102 LEU B CA 1
ATOM 2453 C C . LEU B 1 102 ? -21.172 -5.023 -2.775 1 98.12 102 LEU B C 1
ATOM 2455 O O . LEU B 1 102 ? -21.125 -5.836 -3.701 1 98.12 102 LEU B O 1
ATOM 2459 N N . LEU B 1 103 ? -20.812 -5.324 -1.535 1 97.81 103 LEU B N 1
ATOM 2460 C CA . LEU B 1 103 ? -20.312 -6.652 -1.191 1 97.81 103 LEU B CA 1
ATOM 2461 C C . LEU B 1 103 ? -21.422 -7.695 -1.332 1 97.81 103 LEU B C 1
ATOM 2463 O O . LEU B 1 103 ? -21.172 -8.82 -1.773 1 97.81 103 LEU B O 1
ATOM 2467 N N . ALA B 1 104 ? -22.625 -7.316 -0.939 1 97.69 104 ALA B N 1
ATOM 2468 C CA . ALA B 1 104 ? -23.766 -8.211 -1.13 1 97.69 104 ALA B CA 1
ATOM 2469 C C . ALA B 1 104 ? -24 -8.492 -2.611 1 97.69 104 ALA B C 1
ATOM 2471 O O . ALA B 1 104 ? -24.25 -9.633 -3.006 1 97.69 104 ALA B O 1
ATOM 2472 N N . CYS B 1 105 ? -23.938 -7.441 -3.406 1 97.81 105 CYS B N 1
ATOM 2473 C CA . CYS B 1 105 ? -24.109 -7.598 -4.848 1 97.81 105 CYS B CA 1
ATOM 2474 C C . CYS B 1 105 ? -23.016 -8.5 -5.426 1 97.81 105 CYS B C 1
ATOM 2476 O O . CYS B 1 105 ? -23.281 -9.32 -6.305 1 97.81 105 CYS B O 1
ATOM 2478 N N . ALA B 1 106 ? -21.812 -8.312 -4.953 1 96.94 106 ALA B N 1
ATOM 2479 C CA . ALA B 1 106 ? -20.719 -9.172 -5.395 1 96.94 106 ALA B CA 1
ATOM 2480 C C . ALA B 1 106 ? -20.984 -10.633 -5.051 1 96.94 106 ALA B C 1
ATOM 2482 O O . ALA B 1 106 ? -20.734 -11.523 -5.859 1 96.94 106 ALA B O 1
ATOM 2483 N N . ALA B 1 107 ? -21.5 -10.859 -3.82 1 95.62 107 ALA B N 1
ATOM 2484 C CA . ALA B 1 107 ? -21.812 -12.219 -3.387 1 95.62 107 ALA B CA 1
ATOM 2485 C C . ALA B 1 107 ? -22.906 -12.836 -4.254 1 95.62 107 ALA B C 1
ATOM 2487 O O . ALA B 1 107 ? -22.891 -14.047 -4.508 1 95.62 107 ALA B O 1
ATOM 2488 N N . LEU B 1 108 ? -23.812 -12.031 -4.715 1 95.31 108 LEU B N 1
ATOM 2489 C CA . LEU B 1 108 ? -24.922 -12.492 -5.551 1 95.31 108 LEU B CA 1
ATOM 2490 C C . LEU B 1 108 ? -24.422 -12.867 -6.945 1 95.31 108 LEU B C 1
ATOM 2492 O O . LEU B 1 108 ? -25.047 -13.672 -7.633 1 95.31 108 LEU B O 1
ATOM 2496 N N . LEU B 1 109 ? -23.375 -12.266 -7.387 1 94.19 109 LEU B N 1
ATOM 2497 C CA . LEU B 1 109 ? -22.875 -12.469 -8.742 1 94.19 109 LEU B CA 1
ATOM 2498 C C . LEU B 1 109 ? -21.703 -13.438 -8.742 1 94.19 109 LEU B C 1
ATOM 2500 O O . LEU B 1 109 ? -20.719 -13.242 -9.469 1 94.19 109 LEU B O 1
ATOM 2504 N N . ALA B 1 110 ? -21.781 -14.43 -7.965 1 87.12 110 ALA B N 1
ATOM 2505 C CA . ALA B 1 110 ? -20.688 -15.398 -7.805 1 87.12 110 ALA B CA 1
ATOM 2506 C C . ALA B 1 110 ? -20.406 -16.125 -9.117 1 87.12 110 ALA B C 1
ATOM 2508 O O . ALA B 1 110 ? -19.281 -16.578 -9.344 1 87.12 110 ALA B O 1
ATOM 2509 N N . ASP B 1 111 ? -21.375 -16.188 -10.07 1 89.12 111 ASP B N 1
ATOM 2510 C CA . ASP B 1 111 ? -21.234 -16.906 -11.328 1 89.12 111 ASP B CA 1
ATOM 2511 C C . ASP B 1 111 ? -20.578 -16.031 -12.391 1 89.12 111 ASP B C 1
ATOM 2513 O O . ASP B 1 111 ? -20.125 -16.516 -13.43 1 89.12 111 ASP B O 1
ATOM 2517 N N . ARG B 1 112 ? -20.516 -14.758 -12.148 1 93.94 112 ARG B N 1
ATOM 2518 C CA . ARG B 1 112 ? -19.859 -13.82 -13.047 1 93.94 112 ARG B CA 1
ATOM 2519 C C . ARG B 1 112 ? -18.562 -13.297 -12.43 1 93.94 112 ARG B C 1
ATOM 2521 O O . ARG B 1 112 ? -18.516 -12.18 -11.914 1 93.94 112 ARG B O 1
ATOM 2528 N N . ARG B 1 113 ? -17.531 -13.945 -12.672 1 93.31 113 ARG B N 1
ATOM 2529 C CA . ARG B 1 113 ? -16.266 -13.789 -11.953 1 93.31 113 ARG B CA 1
ATOM 2530 C C . ARG B 1 113 ? -15.703 -12.383 -12.141 1 93.31 113 ARG B C 1
ATOM 2532 O O . ARG B 1 113 ? -15.266 -11.75 -11.18 1 93.31 113 ARG B O 1
ATOM 2539 N N . GLU B 1 114 ? -15.695 -11.883 -13.398 1 95.38 114 GLU B N 1
ATOM 2540 C CA . GLU B 1 114 ? -15.125 -10.562 -13.672 1 95.38 114 GLU B CA 1
ATOM 2541 C C . GLU B 1 114 ? -15.922 -9.461 -12.992 1 95.38 114 GLU B C 1
ATOM 2543 O O . GLU B 1 114 ? -15.344 -8.539 -12.414 1 95.38 114 GLU B O 1
ATOM 2548 N N . MET B 1 115 ? -17.234 -9.602 -13.055 1 95.88 115 MET B N 1
ATOM 2549 C CA . MET B 1 115 ? -18.078 -8.602 -12.422 1 95.88 115 MET B CA 1
ATOM 2550 C C . MET B 1 115 ? -17.953 -8.648 -10.906 1 95.88 115 MET B C 1
ATOM 2552 O O . MET B 1 115 ? -17.938 -7.613 -10.242 1 95.88 115 MET B O 1
ATOM 2556 N N . GLN B 1 116 ? -17.938 -9.859 -10.398 1 96.38 116 GLN B N 1
ATOM 2557 C CA . GLN B 1 116 ? -17.719 -10.039 -8.961 1 96.38 116 GLN B CA 1
ATOM 2558 C C . GLN B 1 116 ? -16.406 -9.367 -8.523 1 96.38 116 GLN B C 1
ATOM 2560 O O . GLN B 1 116 ? -16.391 -8.648 -7.52 1 96.38 116 GLN B O 1
ATOM 2565 N N . PHE B 1 117 ? -15.398 -9.57 -9.289 1 96.56 117 PHE B N 1
ATOM 2566 C CA . PHE B 1 117 ? -14.086 -8.992 -9.016 1 96.56 117 PHE B CA 1
ATOM 2567 C C . PHE B 1 117 ? -14.156 -7.473 -8.977 1 96.56 117 PHE B C 1
ATOM 2569 O O . PHE B 1 117 ? -13.695 -6.848 -8.023 1 96.56 117 PHE B O 1
ATOM 2576 N N . LEU B 1 118 ? -14.773 -6.895 -9.945 1 97.69 118 LEU B N 1
ATOM 2577 C CA . LEU B 1 118 ? -14.844 -5.441 -10.062 1 97.69 118 LEU B CA 1
ATOM 2578 C C . LEU B 1 118 ? -15.711 -4.848 -8.961 1 97.69 118 LEU B C 1
ATOM 2580 O O . LEU B 1 118 ? -15.398 -3.771 -8.438 1 97.69 118 LEU B O 1
ATOM 2584 N N . LEU B 1 119 ? -16.766 -5.531 -8.578 1 97.75 119 LEU B N 1
ATOM 2585 C CA . LEU B 1 119 ? -17.625 -5.051 -7.496 1 97.75 119 LEU B CA 1
ATOM 2586 C C . LEU B 1 119 ? -16.891 -5.086 -6.16 1 97.75 119 LEU B C 1
ATOM 2588 O O . LEU B 1 119 ? -17.031 -4.168 -5.348 1 97.75 119 LEU B O 1
ATOM 2592 N N . LEU B 1 120 ? -16.156 -6.172 -5.93 1 97.44 120 LEU B N 1
ATOM 2593 C CA . LEU B 1 120 ? -15.344 -6.25 -4.715 1 97.44 120 LEU B CA 1
ATOM 2594 C C . LEU B 1 120 ? -14.336 -5.109 -4.66 1 97.44 120 LEU B C 1
ATOM 2596 O O . LEU B 1 120 ? -14.18 -4.461 -3.621 1 97.44 120 LEU B O 1
ATOM 2600 N N . ILE B 1 121 ? -13.688 -4.828 -5.762 1 97.5 121 ILE B N 1
ATOM 2601 C CA . ILE B 1 121 ? -12.688 -3.766 -5.828 1 97.5 121 ILE B CA 1
ATOM 2602 C C . ILE B 1 121 ? -13.352 -2.412 -5.609 1 97.5 121 ILE B C 1
ATOM 2604 O O . ILE B 1 121 ? -12.82 -1.555 -4.902 1 97.5 121 ILE B O 1
ATOM 2608 N N . LEU B 1 122 ? -14.508 -2.27 -6.238 1 97.75 122 LEU B N 1
ATOM 2609 C CA . LEU B 1 122 ? -15.266 -1.037 -6.047 1 97.75 122 LEU B CA 1
ATOM 2610 C C . LEU B 1 122 ? -15.562 -0.809 -4.566 1 97.75 122 LEU B C 1
ATOM 2612 O O . LEU B 1 122 ? -15.406 0.306 -4.062 1 97.75 122 LEU B O 1
ATOM 2616 N N . ALA B 1 123 ? -15.977 -1.847 -3.9 1 97.44 123 ALA B N 1
ATOM 2617 C CA . ALA B 1 123 ? -16.266 -1.781 -2.471 1 97.44 123 ALA B CA 1
ATOM 2618 C C . ALA B 1 123 ? -15.023 -1.436 -1.667 1 97.44 123 ALA B C 1
ATOM 2620 O O . ALA B 1 123 ? -15.078 -0.617 -0.747 1 97.44 123 ALA B O 1
ATOM 2621 N N . MET B 1 124 ? -13.93 -2.072 -1.992 1 95.38 124 MET B N 1
ATOM 2622 C CA . MET B 1 124 ? -12.68 -1.838 -1.269 1 95.38 124 MET B CA 1
ATOM 2623 C C . MET B 1 124 ? -12.156 -0.432 -1.535 1 95.38 124 MET B C 1
ATOM 2625 O O . MET B 1 124 ? -11.539 0.181 -0.661 1 95.38 124 MET B O 1
ATOM 2629 N N . GLY B 1 125 ? -12.375 0.064 -2.748 1 94.69 125 GLY B N 1
ATOM 2630 C CA . GLY B 1 125 ? -12.078 1.466 -3.002 1 94.69 125 GLY B CA 1
ATOM 2631 C C . GLY B 1 125 ? -12.906 2.41 -2.15 1 94.69 125 GLY B C 1
ATOM 2632 O O . GLY B 1 125 ? -12.375 3.352 -1.561 1 94.69 125 GLY B O 1
ATOM 2633 N N . ALA B 1 126 ? -14.172 2.137 -2.053 1 94.5 126 ALA B N 1
ATOM 2634 C CA . ALA B 1 126 ? -15.102 2.984 -1.317 1 94.5 126 ALA B CA 1
ATOM 2635 C C . ALA B 1 126 ? -14.789 2.977 0.176 1 94.5 126 ALA B C 1
ATOM 2637 O O . ALA B 1 126 ? -14.906 4.004 0.847 1 94.5 126 ALA B O 1
ATOM 2638 N N . ILE B 1 127 ? -14.414 1.805 0.655 1 91.69 127 ILE B N 1
ATOM 2639 C CA . ILE B 1 127 ? -14.219 1.677 2.096 1 91.69 127 ILE B CA 1
ATOM 2640 C C . ILE B 1 127 ? -13.055 2.561 2.541 1 91.69 127 ILE B C 1
ATOM 2642 O O . ILE B 1 127 ? -13.008 2.998 3.693 1 91.69 127 ILE B O 1
ATOM 2646 N N . ASN B 1 128 ? -12.141 2.91 1.704 1 88.12 128 ASN B N 1
ATOM 2647 C CA . ASN B 1 128 ? -11 3.76 2.025 1 88.12 128 ASN B CA 1
ATOM 2648 C C . ASN B 1 128 ? -11.422 5.199 2.287 1 88.12 128 ASN B C 1
ATOM 2650 O O . ASN B 1 128 ? -10.664 5.988 2.846 1 88.12 128 ASN B O 1
ATOM 2654 N N . ALA B 1 129 ? -12.578 5.5 1.878 1 84.31 129 ALA B N 1
ATOM 2655 C CA . ALA B 1 129 ? -13.102 6.844 2.115 1 84.31 129 ALA B CA 1
ATOM 2656 C C . ALA B 1 129 ? -13.711 6.957 3.51 1 84.31 129 ALA B C 1
ATOM 2658 O O . ALA B 1 129 ? -14.047 8.055 3.957 1 84.31 129 ALA B O 1
ATOM 2659 N N . SER B 1 130 ? -13.859 5.871 4.188 1 77.69 130 SER B N 1
ATOM 2660 C CA . SER B 1 130 ? -14.586 5.859 5.449 1 77.69 130 SER B CA 1
ATOM 2661 C C . SER B 1 130 ? -13.781 6.516 6.562 1 77.69 130 SER B C 1
ATOM 2663 O O . SER B 1 130 ? -14.344 7.156 7.453 1 77.69 130 SER B O 1
ATOM 2665 N N . VAL B 1 131 ? -12.484 6.207 6.555 1 69.19 131 VAL B N 1
ATOM 2666 C CA . VAL B 1 131 ? -11.656 6.793 7.602 1 69.19 131 VAL B CA 1
ATOM 2667 C C . VAL B 1 131 ? -10.359 7.332 7 1 69.19 131 VAL B C 1
ATOM 2669 O O . VAL B 1 131 ? -9.711 6.652 6.195 1 69.19 131 VAL B O 1
ATOM 2672 N N . GLU B 1 132 ? -10.094 8.57 7.27 1 65.94 132 GLU B N 1
ATOM 2673 C CA . GLU B 1 132 ? -8.844 9.164 6.785 1 65.94 132 GLU B CA 1
ATOM 2674 C C . GLU B 1 132 ? -7.859 9.383 7.926 1 65.94 132 GLU B C 1
ATOM 2676 O O . GLU B 1 132 ? -6.652 9.219 7.75 1 65.94 132 GLU B O 1
ATOM 2681 N N . GLN B 1 133 ? -8.391 9.859 8.969 1 62.19 133 GLN B N 1
ATOM 2682 C CA . GLN B 1 133 ? -7.52 10.203 10.086 1 62.19 133 GLN B CA 1
ATOM 2683 C C . GLN B 1 133 ? -8.211 9.938 11.422 1 62.19 133 GLN B C 1
ATOM 2685 O O . GLN B 1 133 ? -9.438 9.93 11.5 1 62.19 133 GLN B O 1
ATOM 2690 N N . ILE B 1 134 ? -7.391 9.562 12.383 1 63.69 134 ILE B N 1
ATOM 2691 C CA . ILE B 1 134 ? -7.848 9.461 13.766 1 63.69 134 ILE B CA 1
ATOM 2692 C C . ILE B 1 134 ? -7.156 10.531 14.617 1 63.69 134 ILE B C 1
ATOM 2694 O O . ILE B 1 134 ? -5.934 10.508 14.773 1 63.69 134 ILE B O 1
ATOM 2698 N N . GLU B 1 135 ? -7.895 11.406 15.172 1 63.75 135 GLU B N 1
ATOM 2699 C CA . GLU B 1 135 ? -7.387 12.477 16.016 1 63.75 135 GLU B CA 1
ATOM 2700 C C . GLU B 1 135 ? -6.242 13.227 15.336 1 63.75 135 GLU B C 1
ATOM 2702 O O . GLU B 1 135 ? -5.203 13.477 15.945 1 63.75 135 GLU B O 1
ATOM 2707 N N . GLY B 1 136 ? -6.316 13.32 14.031 1 62.78 136 GLY B N 1
ATOM 2708 C CA . GLY B 1 136 ? -5.344 14.109 13.289 1 62.78 136 GLY B CA 1
ATOM 2709 C C . GLY B 1 136 ? -4.191 13.281 12.75 1 62.78 136 GLY B C 1
ATOM 2710 O O . GLY B 1 136 ? -3.338 13.797 12.023 1 62.78 136 GLY B O 1
ATOM 2711 N N . LEU B 1 137 ? -4.145 12.078 13.219 1 61.28 137 LEU B N 1
ATOM 2712 C CA . LEU B 1 137 ? -3.078 11.195 12.75 1 61.28 137 LEU B CA 1
ATOM 2713 C C . LEU B 1 137 ? -3.514 10.438 11.5 1 61.28 137 LEU B C 1
ATOM 2715 O O . LEU B 1 137 ? -4.547 9.766 11.5 1 61.28 137 LEU B O 1
ATOM 2719 N N . PRO B 1 138 ? -2.758 10.711 10.422 1 64.44 138 PRO B N 1
ATOM 2720 C CA . PRO B 1 138 ? -3.129 9.961 9.219 1 64.44 138 PRO B CA 1
ATOM 2721 C C . PRO B 1 138 ? -3.023 8.445 9.414 1 64.44 138 PRO B C 1
ATOM 2723 O O . PRO B 1 138 ? -2.049 7.965 9.992 1 64.44 138 PRO B O 1
ATOM 2726 N N . VAL B 1 139 ? -4.113 7.773 9.227 1 65.44 139 VAL B N 1
ATOM 2727 C CA . VAL B 1 139 ? -4.125 6.32 9.32 1 65.44 139 VAL B CA 1
ATOM 2728 C C . VAL B 1 139 ? -4.543 5.715 7.98 1 65.44 139 VAL B C 1
ATOM 2730 O O . VAL B 1 139 ? -5.52 6.16 7.371 1 65.44 139 VAL B O 1
ATOM 2733 N N . GLY B 1 140 ? -3.646 5.031 7.305 1 64.19 140 GLY B N 1
ATOM 2734 C CA . GLY B 1 140 ? -4.016 4.309 6.098 1 64.19 140 GLY B CA 1
ATOM 2735 C C . GLY B 1 140 ? -4.758 3.016 6.379 1 64.19 140 GLY B C 1
ATOM 2736 O O . GLY B 1 140 ? -4.32 2.213 7.207 1 64.19 140 GLY B O 1
ATOM 2737 N N . LEU B 1 141 ? -5.984 2.867 5.969 1 61.78 141 LEU B N 1
ATOM 2738 C CA . LEU B 1 141 ? -6.812 1.708 6.285 1 61.78 141 LEU B CA 1
ATOM 2739 C C . LEU B 1 141 ? -6.297 0.461 5.574 1 61.78 141 LEU B C 1
ATOM 2741 O O . LEU B 1 141 ? -6.098 -0.58 6.203 1 61.78 141 LEU B O 1
ATOM 2745 N N . THR B 1 142 ? -6.105 0.652 4.312 1 65.06 142 THR B N 1
ATOM 2746 C CA . THR B 1 142 ? -5.84 -0.54 3.516 1 65.06 142 THR B CA 1
ATOM 2747 C C . THR B 1 142 ? -4.445 -0.48 2.9 1 65.06 142 THR B C 1
ATOM 2749 O O . THR B 1 142 ? -4.145 -1.217 1.959 1 65.06 142 THR B O 1
ATOM 2752 N N . TYR B 1 143 ? -3.66 0.361 3.414 1 75.69 143 TYR B N 1
ATOM 2753 C CA . TYR B 1 143 ? -2.33 0.489 2.828 1 75.69 143 TYR B CA 1
ATOM 2754 C C . TYR B 1 143 ? -1.257 0.033 3.809 1 75.69 143 TYR B C 1
ATOM 2756 O O . TYR B 1 143 ? -0.519 0.855 4.355 1 75.69 143 TYR B O 1
ATOM 2764 N N . VAL B 1 144 ? -1.062 -1.233 3.893 1 79.31 144 VAL B N 1
ATOM 2765 C CA . VAL B 1 144 ? -0.183 -1.916 4.836 1 79.31 144 VAL B CA 1
ATOM 2766 C C . VAL B 1 144 ? 1.269 -1.526 4.562 1 79.31 144 VAL B C 1
ATOM 2768 O O . VAL B 1 144 ? 2.033 -1.268 5.496 1 79.31 144 VAL B O 1
ATOM 2771 N N . THR B 1 145 ? 1.61 -1.449 3.305 1 82.75 145 THR B N 1
ATOM 2772 C CA . THR B 1 145 ? 2.992 -1.101 2.994 1 82.75 145 THR B CA 1
ATOM 2773 C C . THR B 1 145 ? 3.346 0.271 3.562 1 82.75 145 THR B C 1
ATOM 2775 O O . THR B 1 145 ? 4.41 0.446 4.16 1 82.75 145 THR B O 1
ATOM 2778 N N . GLY B 1 146 ? 2.459 1.192 3.416 1 82.94 146 GLY B N 1
ATOM 2779 C CA . GLY B 1 146 ? 2.666 2.504 4.008 1 82.94 146 GLY B CA 1
ATOM 2780 C C . GLY B 1 146 ? 2.725 2.473 5.523 1 82.94 146 GLY B C 1
ATOM 2781 O O . GLY B 1 146 ? 3.586 3.115 6.129 1 82.94 146 GLY B O 1
ATOM 2782 N N . ALA B 1 147 ? 1.859 1.737 6.113 1 83.56 147 ALA B N 1
ATOM 2783 C CA . ALA B 1 147 ? 1.827 1.617 7.566 1 83.56 147 ALA B CA 1
ATOM 2784 C C . ALA B 1 147 ? 3.117 0.997 8.094 1 83.56 147 ALA B C 1
ATOM 2786 O O . ALA B 1 147 ? 3.693 1.484 9.07 1 83.56 147 ALA B O 1
ATOM 2787 N N . LEU B 1 148 ? 3.537 0.022 7.449 1 88.56 148 LEU B N 1
ATOM 2788 C CA . LEU B 1 148 ? 4.754 -0.654 7.887 1 88.56 148 LEU B CA 1
ATOM 2789 C C . LEU B 1 148 ? 5.977 0.223 7.652 1 88.56 148 LEU B C 1
ATOM 2791 O O . LEU B 1 148 ? 6.934 0.184 8.43 1 88.56 148 LEU B O 1
ATOM 2795 N N . SER B 1 149 ? 5.93 0.924 6.566 1 88.75 149 SER B N 1
ATOM 2796 C CA . SER B 1 149 ? 7.012 1.871 6.32 1 88.75 149 SER B CA 1
ATOM 2797 C C . SER B 1 149 ? 7.074 2.938 7.41 1 88.75 149 SER B C 1
ATOM 2799 O O . SER B 1 149 ? 8.156 3.256 7.914 1 88.75 149 SER B O 1
ATOM 2801 N N . ARG B 1 150 ? 5.957 3.479 7.77 1 86.44 150 ARG B N 1
ATOM 2802 C CA . ARG B 1 150 ? 5.922 4.477 8.836 1 86.44 150 ARG B CA 1
ATOM 2803 C C . ARG B 1 150 ? 6.348 3.867 10.164 1 86.44 150 ARG B C 1
ATOM 2805 O O . ARG B 1 150 ? 7.016 4.523 10.969 1 86.44 150 ARG B O 1
ATOM 2812 N N . PHE B 1 151 ? 5.922 2.68 10.359 1 89.81 151 PHE B N 1
ATOM 2813 C CA . PHE B 1 151 ? 6.352 1.965 11.555 1 89.81 151 PHE B CA 1
ATOM 2814 C C . PHE B 1 151 ? 7.867 1.806 11.57 1 89.81 151 PHE B C 1
ATOM 2816 O O . PHE B 1 151 ? 8.516 2.082 12.586 1 89.81 151 PHE B O 1
ATOM 2823 N N . GLY B 1 152 ? 8.43 1.353 10.508 1 91.5 152 GLY B N 1
ATOM 2824 C CA . GLY B 1 152 ? 9.875 1.219 10.391 1 91.5 152 GLY B CA 1
ATOM 2825 C C . GLY B 1 152 ? 10.609 2.531 10.57 1 91.5 152 GLY B C 1
ATOM 2826 O O . GLY B 1 152 ? 11.641 2.582 11.242 1 91.5 152 GLY B O 1
ATOM 2827 N N . ARG B 1 153 ? 10.07 3.486 9.938 1 90.19 153 ARG B N 1
ATOM 2828 C CA . ARG B 1 153 ? 10.656 4.812 10.094 1 90.19 153 ARG B CA 1
ATOM 2829 C C . ARG B 1 153 ? 10.672 5.234 11.562 1 90.19 153 ARG B C 1
ATOM 2831 O O . ARG B 1 153 ? 11.672 5.758 12.055 1 90.19 153 ARG B O 1
ATOM 2838 N N . GLY B 1 154 ? 9.516 5.137 12.188 1 89.81 154 GLY B N 1
ATOM 2839 C CA . GLY B 1 154 ? 9.445 5.453 13.602 1 89.81 154 GLY B CA 1
ATOM 2840 C C . GLY B 1 154 ? 10.445 4.672 14.438 1 89.81 154 GLY B C 1
ATOM 2841 O O . GLY B 1 154 ? 11.102 5.23 15.32 1 89.81 154 GLY B O 1
ATOM 2842 N N . LEU B 1 155 ? 10.555 3.438 14.164 1 91.94 155 LEU B N 1
ATOM 2843 C CA . LEU B 1 155 ? 11.508 2.578 14.867 1 91.94 155 LEU B CA 1
ATOM 2844 C C . LEU B 1 155 ? 12.93 3.076 14.664 1 91.94 155 LEU B C 1
ATOM 2846 O O . LEU B 1 155 ? 13.703 3.16 15.625 1 91.94 155 LEU B O 1
ATOM 2850 N N . GLY B 1 156 ? 13.312 3.324 13.445 1 93 156 GLY B N 1
ATOM 2851 C CA . GLY B 1 156 ? 14.633 3.859 13.164 1 93 156 GLY B CA 1
ATOM 2852 C C . GLY B 1 156 ? 14.93 5.148 13.906 1 93 156 GLY B C 1
ATOM 2853 O O . GLY B 1 156 ? 16 5.305 14.484 1 93 156 GLY B O 1
ATOM 2854 N N . ARG B 1 157 ? 13.945 6.027 13.883 1 92.06 157 ARG B N 1
ATOM 2855 C CA . ARG B 1 157 ? 14.102 7.293 14.586 1 92.06 157 ARG B CA 1
ATOM 2856 C C . ARG B 1 157 ? 14.227 7.07 16.094 1 92.06 157 ARG B C 1
ATOM 2858 O O . ARG B 1 157 ? 15.039 7.723 16.766 1 92.06 157 ARG B O 1
ATOM 2865 N N . TRP B 1 158 ? 13.422 6.215 16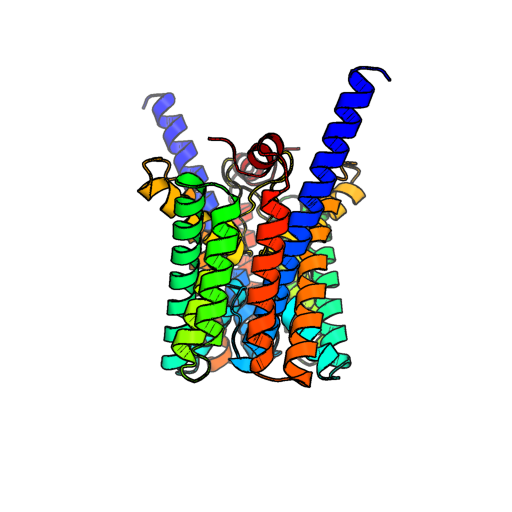.562 1 92.19 158 TRP B N 1
ATOM 2866 C CA . TRP B 1 158 ? 13.461 5.902 17.984 1 92.19 158 TRP B CA 1
ATOM 2867 C C . TRP B 1 158 ? 14.836 5.383 18.391 1 92.19 158 TRP B C 1
ATOM 2869 O O . TRP B 1 158 ? 15.375 5.766 19.438 1 92.19 158 TRP B O 1
ATOM 2879 N N . VAL B 1 159 ? 15.422 4.559 17.656 1 92.81 159 VAL B N 1
ATOM 2880 C CA . VAL B 1 159 ? 16.75 4.008 17.906 1 92.81 159 VAL B CA 1
ATOM 2881 C C . VAL B 1 159 ? 17.781 5.133 17.891 1 92.81 159 VAL B C 1
ATOM 2883 O O . VAL B 1 159 ? 18.766 5.098 18.641 1 92.81 159 VAL B O 1
ATOM 2886 N N . MET B 1 160 ? 17.531 6.176 17.109 1 93.06 160 MET B N 1
ATOM 2887 C CA . MET B 1 160 ? 18.469 7.293 16.953 1 93.06 160 MET B CA 1
ATOM 2888 C C . MET B 1 160 ? 18.234 8.344 18.031 1 93.06 160 MET B C 1
ATOM 2890 O O . MET B 1 160 ? 18.844 9.414 18.016 1 93.06 160 MET B O 1
ATOM 2894 N N . GLY B 1 161 ? 17.203 8.125 18.906 1 90.62 161 GLY B N 1
ATOM 2895 C CA . GLY B 1 161 ? 17.062 8.992 20.062 1 90.62 161 GLY B CA 1
ATOM 2896 C C . GLY B 1 161 ? 15.852 9.898 19.984 1 90.62 161 GLY B C 1
ATOM 2897 O O . GLY B 1 161 ? 15.602 10.703 20.891 1 90.62 161 GLY B O 1
ATOM 2898 N N . ILE B 1 162 ? 15.164 9.836 18.906 1 86.5 162 ILE B N 1
ATOM 2899 C CA . ILE B 1 162 ? 13.945 10.625 18.797 1 86.5 162 ILE B CA 1
ATOM 2900 C C . ILE B 1 162 ? 12.773 9.867 19.406 1 86.5 162 ILE B C 1
ATOM 2902 O O . ILE B 1 162 ? 12.289 8.883 18.844 1 86.5 162 ILE B O 1
ATOM 2906 N N . ARG B 1 163 ? 12.398 10.359 20.547 1 84.38 163 ARG B N 1
ATOM 2907 C CA . ARG B 1 163 ? 11.531 9.523 21.375 1 84.38 163 ARG B CA 1
ATOM 2908 C C . ARG B 1 163 ? 10.062 9.867 21.156 1 84.38 163 ARG B C 1
ATOM 2910 O O . ARG B 1 163 ? 9.391 10.32 22.078 1 84.38 163 ARG B O 1
ATOM 2917 N N . ASN B 1 164 ? 9.547 9.867 19.969 1 82.88 164 ASN B N 1
ATOM 2918 C CA . ASN B 1 164 ? 8.117 9.906 19.703 1 82.88 164 ASN B CA 1
ATOM 2919 C C . ASN B 1 164 ? 7.57 8.516 19.375 1 82.88 164 ASN B C 1
ATOM 2921 O O . ASN B 1 164 ? 8.25 7.707 18.75 1 82.88 164 ASN B O 1
ATOM 2925 N N . THR B 1 165 ? 6.406 8.211 20 1 82.06 165 THR B N 1
ATOM 2926 C CA . THR B 1 165 ? 5.902 6.848 19.844 1 82.06 165 THR B CA 1
ATOM 2927 C C . THR B 1 165 ? 4.609 6.836 19.031 1 82.06 165 THR B C 1
ATOM 2929 O O . THR B 1 165 ? 3.885 5.84 19.031 1 82.06 165 THR B O 1
ATOM 2932 N N . HIS B 1 166 ? 4.32 7.879 18.297 1 79.69 166 HIS B N 1
ATOM 2933 C CA . HIS B 1 166 ? 3.092 7.98 17.516 1 79.69 166 HIS B CA 1
ATOM 2934 C C . HIS B 1 166 ? 3.086 6.977 16.359 1 79.69 166 HIS B C 1
ATOM 2936 O O . HIS B 1 166 ? 2.021 6.605 15.867 1 79.69 166 HIS B O 1
ATOM 2942 N N . TRP B 1 167 ? 4.301 6.508 16.125 1 82.25 167 TRP B N 1
ATOM 2943 C CA . TRP B 1 167 ? 4.438 5.598 14.984 1 82.25 167 TRP B CA 1
ATOM 2944 C C . TRP B 1 167 ? 3.926 4.207 15.344 1 82.25 167 TRP B C 1
ATOM 2946 O O . TRP B 1 167 ? 3.641 3.4 14.453 1 82.25 167 TRP B O 1
ATOM 2956 N N . VAL B 1 168 ? 3.672 3.859 16.625 1 86 168 VAL B N 1
ATOM 2957 C CA . VAL B 1 168 ? 3.277 2.525 17.062 1 86 168 VAL B CA 1
ATOM 2958 C C . VAL B 1 168 ? 1.851 2.23 16.609 1 86 168 VAL B C 1
ATOM 2960 O O . VAL B 1 168 ? 1.504 1.077 16.344 1 86 168 VAL B O 1
ATOM 2963 N N . ILE B 1 169 ? 1.07 3.283 16.391 1 83.56 169 ILE B N 1
ATOM 2964 C CA . ILE B 1 169 ? -0.331 3.131 16.016 1 83.56 169 ILE B CA 1
ATOM 2965 C C . ILE B 1 169 ? -0.43 2.561 14.594 1 83.56 169 ILE B C 1
ATOM 2967 O O . ILE B 1 169 ? -1.463 2.006 14.211 1 83.56 169 ILE B O 1
ATOM 2971 N N . GLN B 1 170 ? 0.646 2.656 13.883 1 84 170 GLN B N 1
ATOM 2972 C CA . GLN B 1 170 ? 0.636 2.205 12.5 1 84 170 GLN B CA 1
ATOM 2973 C C . GLN B 1 170 ? 0.5 0.688 12.414 1 84 170 GLN B C 1
ATOM 2975 O O . GLN B 1 170 ? 0.154 0.148 11.359 1 84 170 GLN B O 1
ATOM 2980 N N . ILE B 1 171 ? 0.699 0.057 13.531 1 88.5 171 ILE B N 1
ATOM 2981 C CA . ILE B 1 171 ? 0.654 -1.4 13.531 1 88.5 171 ILE B CA 1
ATOM 2982 C C . ILE B 1 171 ? -0.796 -1.873 13.609 1 88.5 171 ILE B C 1
ATOM 2984 O O . ILE B 1 171 ? -1.101 -3.02 13.273 1 88.5 171 ILE B O 1
ATOM 2988 N N . VAL B 1 172 ? -1.681 -1.056 14.016 1 88.12 172 VAL B N 1
ATOM 2989 C CA . VAL B 1 172 ? -3.062 -1.427 14.305 1 88.12 172 VAL B CA 1
ATOM 2990 C C . VAL B 1 172 ? -3.777 -1.812 13.016 1 88.12 172 VAL B C 1
ATOM 2992 O O . VAL B 1 172 ? -4.371 -2.889 12.922 1 88.12 172 VAL B O 1
ATOM 2995 N N . PRO B 1 173 ? -3.721 -0.941 11.992 1 87.06 173 PRO B N 1
ATOM 2996 C CA . PRO B 1 173 ? -4.371 -1.355 10.742 1 87.06 173 PRO B CA 1
ATOM 2997 C C . PRO B 1 173 ? -3.777 -2.637 10.164 1 87.06 173 PRO B C 1
ATOM 2999 O O . PRO B 1 173 ? -4.508 -3.471 9.625 1 87.06 173 PRO B O 1
ATOM 3002 N N . TRP B 1 17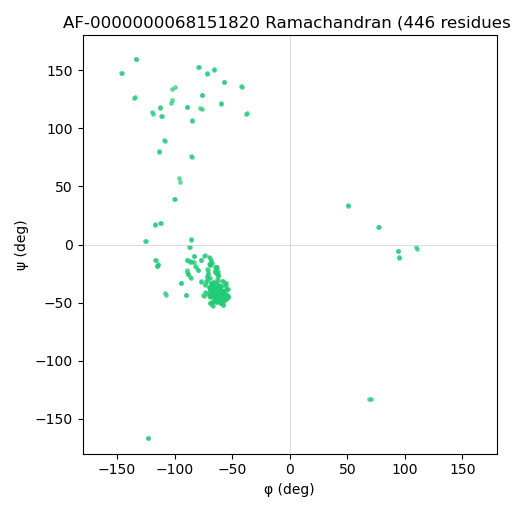4 ? -2.529 -2.82 10.297 1 90.88 174 TRP B N 1
ATOM 3003 C CA . TRP B 1 174 ? -1.879 -4.012 9.758 1 90.88 174 TRP B CA 1
ATOM 3004 C C . TRP B 1 174 ? -2.367 -5.266 10.477 1 90.88 174 TRP B C 1
ATOM 3006 O O . TRP B 1 174 ? -2.672 -6.277 9.836 1 90.88 174 TRP B O 1
ATOM 3016 N N . LEU B 1 175 ? -2.375 -5.207 11.812 1 93.31 175 LEU B N 1
ATOM 3017 C CA . LEU B 1 175 ? -2.844 -6.348 12.586 1 93.31 175 LEU B CA 1
ATOM 3018 C C . LEU B 1 175 ? -4.293 -6.68 12.242 1 93.31 175 LEU B C 1
ATOM 3020 O O . LEU B 1 175 ? -4.668 -7.852 12.18 1 93.31 175 LEU B O 1
ATOM 3024 N N . GLY B 1 176 ? -5.074 -5.641 12.109 1 94 176 GLY B N 1
ATOM 3025 C CA . GLY B 1 176 ? -6.445 -5.848 11.672 1 94 176 GLY B CA 1
ATOM 3026 C C . GLY B 1 176 ? -6.547 -6.547 10.328 1 94 176 GLY B C 1
ATOM 3027 O O . GLY B 1 176 ? -7.301 -7.508 10.172 1 94 176 GLY B O 1
ATOM 3028 N N . MET B 1 177 ? -5.812 -6.055 9.43 1 94.12 177 MET B N 1
ATOM 3029 C CA . MET B 1 177 ? -5.844 -6.613 8.086 1 94.12 177 MET B CA 1
ATOM 3030 C C . MET B 1 177 ? -5.367 -8.062 8.086 1 94.12 177 MET B C 1
ATOM 3032 O O . MET B 1 177 ? -5.961 -8.914 7.426 1 94.12 177 MET B O 1
ATOM 3036 N N . MET B 1 178 ? -4.25 -8.328 8.789 1 94.88 178 MET B N 1
ATOM 3037 C CA . MET B 1 178 ? -3.721 -9.688 8.859 1 94.88 178 MET B CA 1
ATOM 3038 C C . MET B 1 178 ? -4.738 -10.641 9.484 1 94.88 178 MET B C 1
ATOM 3040 O O . MET B 1 178 ? -4.977 -11.727 8.961 1 94.88 178 MET B O 1
ATOM 3044 N N . ALA B 1 179 ? -5.332 -10.258 10.578 1 96.69 179 ALA B N 1
ATOM 3045 C CA . ALA B 1 179 ? -6.367 -11.062 11.219 1 96.69 179 ALA B CA 1
ATOM 3046 C C . ALA B 1 179 ? -7.539 -11.305 10.273 1 96.69 179 ALA B C 1
ATOM 3048 O O . ALA B 1 179 ? -8.078 -12.414 10.227 1 96.69 179 ALA B O 1
ATOM 3049 N N . GLY B 1 180 ? -7.934 -10.266 9.602 1 97.06 180 GLY B N 1
ATOM 3050 C CA . GLY B 1 180 ? -8.984 -10.406 8.602 1 97.06 180 GLY B CA 1
ATOM 3051 C C . GLY B 1 180 ? -8.625 -11.391 7.5 1 97.06 180 GLY B C 1
ATOM 3052 O O . GLY B 1 180 ? -9.445 -12.227 7.121 1 97.06 180 GLY B O 1
ATOM 3053 N N . ALA B 1 181 ? -7.441 -11.227 7.023 1 97.06 181 ALA B N 1
ATOM 3054 C CA . ALA B 1 181 ? -6.992 -12.094 5.941 1 97.06 181 ALA B CA 1
ATOM 3055 C C . ALA B 1 181 ? -6.973 -13.555 6.387 1 97.06 181 ALA B C 1
ATOM 3057 O O . ALA B 1 181 ? -7.398 -14.445 5.648 1 97.06 181 ALA B O 1
ATOM 3058 N N . ILE B 1 182 ? -6.469 -13.805 7.566 1 97.12 182 ILE B N 1
ATOM 3059 C CA . ILE B 1 182 ? -6.449 -15.156 8.109 1 97.12 182 ILE B CA 1
ATOM 3060 C C . ILE B 1 182 ? -7.875 -15.688 8.227 1 97.12 182 ILE B C 1
ATOM 3062 O O . ILE B 1 182 ? -8.164 -16.812 7.789 1 97.12 182 ILE B O 1
ATOM 3066 N N . SER B 1 183 ? -8.742 -14.891 8.773 1 97.69 183 SER B N 1
ATOM 3067 C CA . SER B 1 183 ? -10.141 -15.281 8.93 1 97.69 183 SER B CA 1
ATOM 3068 C C . SER B 1 183 ? -10.797 -15.539 7.578 1 97.69 183 SER B C 1
ATOM 3070 O O . SER B 1 183 ? -11.523 -16.516 7.414 1 97.69 183 SER B O 1
ATOM 3072 N N . GLY B 1 184 ? -10.586 -14.609 6.656 1 97.44 184 GLY B N 1
ATOM 3073 C CA . GLY B 1 184 ? -11.148 -14.773 5.324 1 97.44 184 GLY B CA 1
ATOM 3074 C C . GLY B 1 184 ? -10.672 -16.047 4.633 1 97.44 184 GLY B C 1
ATOM 3075 O O . GLY B 1 184 ? -11.469 -16.766 4.047 1 97.44 184 GLY B O 1
ATOM 3076 N N . ALA B 1 185 ? -9.375 -16.297 4.711 1 97 185 ALA B N 1
ATOM 3077 C CA . ALA B 1 185 ? -8.812 -17.5 4.113 1 97 185 ALA B CA 1
ATOM 3078 C C . ALA B 1 185 ? -9.406 -18.75 4.742 1 97 185 ALA B C 1
ATOM 3080 O O . ALA B 1 185 ? -9.75 -19.703 4.039 1 97 185 ALA B O 1
ATOM 3081 N N . ALA B 1 186 ? -9.523 -18.734 6.043 1 97.06 186 ALA B N 1
ATOM 3082 C CA . ALA B 1 186 ? -10.078 -19.875 6.758 1 97.06 186 ALA B CA 1
ATOM 3083 C C . ALA B 1 186 ? -11.523 -20.125 6.355 1 97.06 186 ALA B C 1
ATOM 3085 O O . ALA B 1 186 ? -11.938 -21.281 6.184 1 97.06 186 ALA B O 1
ATOM 3086 N N . LEU B 1 187 ? -12.289 -19.094 6.199 1 96.75 187 LEU B N 1
ATOM 3087 C CA . LEU B 1 187 ? -13.703 -19.203 5.859 1 96.75 187 LEU B CA 1
ATOM 3088 C C . LEU B 1 187 ? -13.875 -19.75 4.445 1 96.75 187 LEU B C 1
ATOM 3090 O O . LEU B 1 187 ? -14.727 -20.609 4.211 1 96.75 187 LEU B O 1
ATOM 3094 N N . VAL B 1 188 ? -13.086 -19.234 3.539 1 95.06 188 VAL B N 1
ATOM 3095 C CA . VAL B 1 188 ? -13.172 -19.734 2.17 1 95.06 188 VAL B CA 1
ATOM 3096 C C . VAL B 1 188 ? -12.758 -21.203 2.125 1 95.06 188 VAL B C 1
ATOM 3098 O O . VAL B 1 188 ? -13.359 -22 1.394 1 95.06 188 VAL B O 1
ATOM 3101 N N . GLN B 1 189 ? -11.711 -21.547 2.842 1 94.06 189 GLN B N 1
ATOM 3102 C CA . GLN B 1 189 ? -11.258 -22.938 2.883 1 94.06 189 GLN B CA 1
ATOM 3103 C C . GLN B 1 189 ? -12.359 -23.859 3.408 1 94.06 189 GLN B C 1
ATOM 3105 O O . GLN B 1 189 ? -12.492 -25 2.955 1 94.06 189 GLN B O 1
ATOM 3110 N N . GLU B 1 190 ? -13.203 -23.422 4.273 1 94.31 190 GLU B N 1
ATOM 3111 C CA . GLU B 1 190 ? -14.211 -24.25 4.941 1 94.31 190 GLU B CA 1
ATOM 3112 C C . GLU B 1 190 ? -15.516 -24.281 4.148 1 94.31 190 GLU B C 1
ATOM 3114 O O . GLU B 1 190 ? -16.109 -25.344 3.973 1 94.31 190 GLU B O 1
ATOM 3119 N N . ILE B 1 191 ? -15.938 -23.031 3.643 1 93.44 191 ILE B N 1
ATOM 3120 C CA . ILE B 1 191 ? -17.297 -23.016 3.111 1 93.44 191 ILE B CA 1
ATOM 3121 C C . ILE B 1 191 ? -17.281 -22.5 1.672 1 93.44 191 ILE B C 1
ATOM 3123 O O . ILE B 1 191 ? -18.328 -22.281 1.075 1 93.44 191 ILE B O 1
ATOM 3127 N N . GLY B 1 192 ? -16.172 -22.219 1.113 1 89.44 192 GLY B N 1
ATOM 3128 C CA . GLY B 1 192 ? -16.047 -21.844 -0.29 1 89.44 192 GLY B CA 1
ATOM 3129 C C . GLY B 1 192 ? -16.641 -20.484 -0.61 1 89.44 192 GLY B C 1
ATOM 3130 O O . GLY B 1 192 ? -16.375 -19.516 0.104 1 89.44 192 GLY B O 1
ATOM 3131 N N . SER B 1 193 ? -17.406 -20.438 -1.652 1 84.06 193 SER B N 1
ATOM 3132 C CA . SER B 1 193 ? -17.891 -19.188 -2.199 1 84.06 193 SER B CA 1
ATOM 3133 C C . SER B 1 193 ? -18.938 -18.547 -1.289 1 84.06 193 SER B C 1
ATOM 3135 O O . SER B 1 193 ? -19.156 -17.328 -1.334 1 84.06 193 SER B O 1
ATOM 3137 N N . LEU B 1 194 ? -19.562 -19.281 -0.465 1 89.19 194 LEU B N 1
ATOM 3138 C CA . LEU B 1 194 ? -20.562 -18.75 0.467 1 89.19 194 LEU B CA 1
ATOM 3139 C C . LEU B 1 194 ? -19.922 -17.781 1.455 1 89.19 194 LEU B C 1
ATOM 3141 O O . LEU B 1 194 ? -20.609 -16.969 2.07 1 89.19 194 LEU B O 1
ATOM 3145 N N . ALA B 1 195 ? -18.641 -17.891 1.559 1 93.12 195 ALA B N 1
ATOM 3146 C CA . ALA B 1 195 ? -17.906 -17.062 2.506 1 93.12 195 ALA B CA 1
ATOM 3147 C C . ALA B 1 195 ? -18 -15.586 2.133 1 93.12 195 ALA B C 1
ATOM 3149 O O . ALA B 1 195 ? -17.859 -14.711 2.988 1 93.12 195 ALA B O 1
ATOM 3150 N N . LEU B 1 196 ? -18.344 -15.32 0.907 1 91.5 196 LEU B N 1
ATOM 3151 C CA . LEU B 1 196 ? -18.328 -13.945 0.42 1 91.5 196 LEU B CA 1
ATOM 3152 C C . LEU B 1 196 ? -19.5 -13.156 0.993 1 91.5 196 LEU B C 1
ATOM 3154 O O . LEU B 1 196 ? -19.516 -11.93 0.913 1 91.5 196 LEU B O 1
ATOM 3158 N N . TRP B 1 197 ? -20.438 -13.812 1.653 1 95.62 197 TRP B N 1
ATOM 3159 C CA . TRP B 1 197 ? -21.562 -13.125 2.299 1 95.62 197 TRP B CA 1
ATOM 3160 C C . TRP B 1 197 ? -21.125 -12.539 3.641 1 95.62 197 TRP B C 1
ATOM 3162 O O . TRP B 1 197 ? -21.781 -11.641 4.168 1 95.62 197 TRP B O 1
ATOM 3172 N N . ILE B 1 198 ? -20.094 -13.086 4.148 1 96.81 198 ILE B N 1
ATOM 3173 C CA . ILE B 1 198 ? -19.672 -12.742 5.504 1 96.81 198 ILE B CA 1
ATOM 3174 C C . ILE B 1 198 ? -19.125 -11.32 5.531 1 96.81 198 ILE B C 1
ATOM 3176 O O . ILE B 1 198 ? -19.453 -10.539 6.422 1 96.81 198 ILE B O 1
ATOM 3180 N N . PRO B 1 199 ? -18.312 -10.922 4.555 1 97.19 199 PRO B N 1
ATOM 3181 C CA . PRO B 1 199 ? -17.875 -9.523 4.559 1 97.19 199 PRO B CA 1
ATOM 3182 C C . PRO B 1 199 ? -19.031 -8.539 4.449 1 97.19 199 PRO B C 1
ATOM 3184 O O . PRO B 1 199 ? -18.984 -7.453 5.035 1 97.19 199 PRO B O 1
ATOM 3187 N N . SER B 1 200 ? -20.016 -8.875 3.641 1 97.19 200 SER B N 1
ATOM 3188 C CA . SER B 1 200 ? -21.188 -8.008 3.543 1 97.19 200 SER B CA 1
ATOM 3189 C C . SER B 1 200 ? -21.875 -7.852 4.895 1 97.19 200 SER B C 1
ATOM 3191 O O . SER B 1 200 ? -22.188 -6.738 5.309 1 97.19 200 SER B O 1
ATOM 3193 N N . ALA B 1 201 ? -22.062 -8.953 5.57 1 97.44 201 ALA B N 1
ATOM 3194 C CA . ALA B 1 201 ? -22.672 -8.93 6.898 1 97.44 201 ALA B CA 1
ATOM 3195 C C . ALA B 1 201 ? -21.797 -8.164 7.887 1 97.44 201 ALA B C 1
ATOM 3197 O O . ALA B 1 201 ? -22.312 -7.418 8.727 1 97.44 201 ALA B O 1
ATOM 3198 N N . ALA B 1 202 ? -20.516 -8.414 7.832 1 96.69 202 ALA B N 1
ATOM 3199 C CA . ALA B 1 202 ? -19.578 -7.715 8.703 1 96.69 202 ALA B CA 1
ATOM 3200 C C . ALA B 1 202 ? -19.625 -6.207 8.477 1 96.69 202 ALA B C 1
ATOM 3202 O O . ALA B 1 202 ? -19.609 -5.43 9.438 1 96.69 202 ALA B O 1
ATOM 3203 N N . ALA B 1 203 ? -19.672 -5.824 7.199 1 95.81 203 ALA B N 1
ATOM 3204 C CA . ALA B 1 203 ? -19.781 -4.402 6.883 1 95.81 203 ALA B CA 1
ATOM 3205 C C . ALA B 1 203 ? -21.078 -3.814 7.414 1 95.81 203 ALA B C 1
ATOM 3207 O O . ALA B 1 203 ? -21.109 -2.678 7.895 1 95.81 203 ALA B O 1
ATOM 3208 N N . LEU B 1 204 ? -22.141 -4.547 7.289 1 96.06 204 LEU B N 1
ATOM 3209 C CA . LEU B 1 204 ? -23.422 -4.102 7.809 1 96.06 204 LEU B CA 1
ATOM 3210 C C . LEU B 1 204 ? -23.375 -3.938 9.328 1 96.06 204 LEU B C 1
ATOM 3212 O O . LEU B 1 204 ? -23.906 -2.971 9.867 1 96.06 204 LEU B O 1
ATOM 3216 N N . LEU B 1 205 ? -22.781 -4.883 9.969 1 95.88 205 LEU B N 1
ATOM 3217 C CA . LEU B 1 205 ?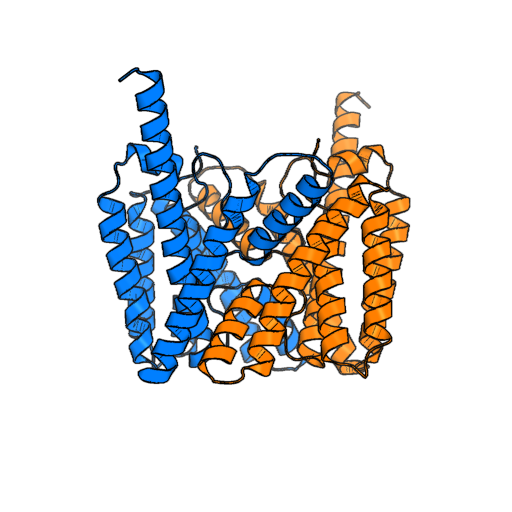 -22.609 -4.801 11.414 1 95.88 205 LEU B CA 1
ATOM 3218 C C . LEU B 1 205 ? -21.781 -3.578 11.797 1 95.88 205 LEU B C 1
ATOM 3220 O O . LEU B 1 205 ? -22.094 -2.881 12.766 1 95.88 205 LEU B O 1
ATOM 3224 N N . LEU B 1 206 ? -20.703 -3.346 11.094 1 92.62 206 LEU B N 1
ATOM 3225 C CA . LEU B 1 206 ? -19.875 -2.168 11.328 1 92.62 206 LEU B CA 1
ATOM 3226 C C . LEU B 1 206 ? -20.688 -0.89 11.133 1 92.62 206 LEU B C 1
ATOM 3228 O O . LEU B 1 206 ? -20.484 0.093 11.852 1 92.62 206 LEU B O 1
ATOM 3232 N N . THR B 1 207 ? -21.516 -0.901 10.133 1 91.56 207 THR B N 1
ATOM 3233 C CA . THR B 1 207 ? -22.406 0.234 9.906 1 91.56 207 THR B CA 1
ATOM 3234 C C . THR B 1 207 ? -23.297 0.48 11.133 1 91.56 207 THR B C 1
ATOM 3236 O O . THR B 1 207 ? -23.422 1.615 11.594 1 91.56 207 THR B O 1
ATOM 3239 N N . ALA B 1 208 ? -23.859 -0.534 11.633 1 92.5 208 ALA B N 1
ATOM 3240 C CA . ALA B 1 208 ? -24.734 -0.436 12.797 1 92.5 208 ALA B CA 1
ATOM 3241 C C . ALA B 1 208 ? -23.969 0.114 14 1 92.5 208 ALA B C 1
ATOM 3243 O O . ALA B 1 208 ? -24.5 0.924 14.766 1 92.5 208 ALA B O 1
ATOM 3244 N N . VAL B 1 209 ? -22.766 -0.294 14.195 1 89.06 209 VAL B N 1
ATOM 3245 C CA . VAL B 1 209 ? -21.922 0.166 15.297 1 89.06 209 VAL B CA 1
ATOM 3246 C C . VAL B 1 209 ? -21.547 1.632 15.086 1 89.06 209 VAL B C 1
ATOM 3248 O O . VAL B 1 209 ? -21.578 2.426 16.031 1 89.06 209 VAL B O 1
ATOM 3251 N N . ALA B 1 210 ? -21.188 1.938 13.852 1 83.88 210 ALA B N 1
ATOM 3252 C CA . ALA B 1 210 ? -20.75 3.297 13.523 1 83.88 210 ALA B CA 1
ATOM 3253 C C . ALA B 1 210 ? -21.875 4.297 13.758 1 83.88 210 ALA B C 1
ATOM 3255 O O . ALA B 1 210 ? -21.625 5.441 14.148 1 83.88 210 ALA B O 1
ATOM 3256 N N . ILE B 1 211 ? -23.125 3.898 13.508 1 85.5 211 ILE B N 1
ATOM 3257 C CA . ILE B 1 211 ? -24.281 4.758 13.711 1 85.5 211 ILE B CA 1
ATOM 3258 C C . ILE B 1 211 ? -24.422 5.121 15.188 1 85.5 211 ILE B C 1
ATOM 3260 O O . ILE B 1 211 ? -24.891 6.211 15.523 1 85.5 211 ILE B O 1
ATOM 3264 N N . GLN B 1 212 ? -23.906 4.273 16.031 1 84.56 212 GLN B N 1
ATOM 3265 C CA . GLN B 1 212 ? -24.047 4.488 17.469 1 84.56 212 GLN B CA 1
ATOM 3266 C C . GLN B 1 212 ? -22.953 5.43 17.984 1 84.56 212 GLN B C 1
ATOM 3268 O O . GLN B 1 212 ? -23.031 5.906 19.109 1 84.56 212 GLN B O 1
ATOM 3273 N N . ILE B 1 213 ? -21.953 5.637 17.219 1 76.75 213 ILE B N 1
ATOM 3274 C CA . ILE B 1 213 ? -20.891 6.555 17.609 1 76.75 213 ILE B CA 1
ATOM 3275 C C . ILE B 1 213 ? -21.359 7.996 17.438 1 76.75 213 ILE B C 1
ATOM 3277 O O . ILE B 1 213 ? -21.828 8.375 16.359 1 76.75 213 ILE B O 1
ATOM 3281 N N . PRO B 1 214 ? -21.188 8.797 18.531 1 70.38 214 PRO B N 1
ATOM 3282 C CA . PRO B 1 214 ? -21.656 10.18 18.469 1 70.38 214 PRO B CA 1
ATOM 3283 C C . PRO B 1 214 ? -21.016 10.961 17.312 1 70.38 214 PRO B C 1
ATOM 3285 O O . PRO B 1 214 ? -19.828 10.773 17.031 1 70.38 214 PRO B O 1
ATOM 3288 N N . ARG B 1 215 ? -21.75 11.742 16.672 1 66.38 215 ARG B N 1
ATOM 3289 C CA . ARG B 1 215 ? -21.391 12.523 15.5 1 66.38 215 ARG B CA 1
ATOM 3290 C C . ARG B 1 215 ? -20.172 13.398 15.781 1 66.38 215 ARG B C 1
ATOM 3292 O O . ARG B 1 215 ? -19.328 13.602 14.906 1 66.38 215 ARG B O 1
ATOM 3299 N N . ARG B 1 216 ? -20.125 13.859 16.984 1 62.59 216 ARG B N 1
ATOM 3300 C CA . ARG B 1 216 ? -19.047 14.781 17.344 1 62.59 216 ARG B CA 1
ATOM 3301 C C . ARG B 1 216 ? -17.688 14.102 17.203 1 62.59 216 ARG B C 1
ATOM 3303 O O . ARG B 1 216 ? -16.672 14.758 16.953 1 62.59 216 ARG B O 1
ATOM 3310 N N . TRP B 1 217 ? -17.766 12.867 17.344 1 63.25 217 TRP B N 1
ATOM 3311 C CA . TRP B 1 217 ? -16.516 12.125 17.266 1 63.25 217 TRP B CA 1
ATOM 3312 C C . TRP B 1 217 ? -16.172 11.781 15.828 1 63.25 217 TRP B C 1
ATOM 3314 O O . TRP B 1 217 ? -14.992 11.711 15.453 1 63.25 217 TRP B O 1
ATOM 3324 N N . GLN B 1 218 ? -17.203 11.648 15.047 1 59.94 218 GLN B N 1
ATOM 3325 C CA . GLN B 1 218 ? -17.016 11.211 13.664 1 59.94 218 GLN B CA 1
ATOM 3326 C C . GLN B 1 218 ? -16.312 12.281 12.836 1 59.94 218 GLN B C 1
ATOM 3328 O O . GLN B 1 218 ? -15.547 11.961 11.93 1 59.94 218 GLN B O 1
ATOM 3333 N N . SER B 1 219 ? -16.594 13.516 13.195 1 59.06 219 SER B N 1
ATOM 3334 C CA . SER B 1 219 ? -15.984 14.625 12.461 1 59.06 219 SER B CA 1
ATOM 3335 C C . SER B 1 219 ? -14.469 14.633 12.641 1 59.06 219 SER B C 1
ATOM 3337 O O . SER B 1 219 ? -13.742 15.125 11.773 1 59.06 219 SER B O 1
ATOM 3339 N N . ARG B 1 220 ? -14.047 14.031 13.68 1 55.09 220 ARG B N 1
ATOM 3340 C CA . ARG B 1 220 ? -12.617 14.055 13.977 1 55.09 220 ARG B CA 1
ATOM 3341 C C . ARG B 1 220 ? -11.898 12.891 13.312 1 55.09 220 ARG B C 1
ATOM 3343 O O . ARG B 1 220 ? -10.664 12.828 13.305 1 55.09 220 ARG B O 1
ATOM 3350 N N . PHE B 1 221 ? -12.781 11.984 12.859 1 53.53 221 PHE B N 1
ATOM 3351 C CA . PHE B 1 221 ? -12.219 10.852 12.141 1 53.53 221 PHE B CA 1
ATOM 3352 C C . PHE B 1 221 ? -12.102 11.164 10.648 1 53.53 221 PHE B C 1
ATOM 3354 O O . PHE B 1 221 ? -11.297 10.547 9.945 1 53.53 221 PHE B O 1
ATOM 3361 N N . ILE B 1 222 ? -12.977 12.148 10.273 1 53.44 222 ILE B N 1
ATOM 3362 C CA . ILE B 1 222 ? -13.078 12.469 8.852 1 53.44 222 ILE B CA 1
ATOM 3363 C C . ILE B 1 222 ? -12.297 13.758 8.562 1 53.44 222 ILE B C 1
ATOM 3365 O O . ILE B 1 222 ? -12.18 14.625 9.43 1 53.44 222 ILE B O 1
ATOM 3369 N N . GLN B 1 223 ? -11.336 13.805 7.656 1 48.5 223 GLN B N 1
ATOM 3370 C CA . GLN B 1 223 ? -10.516 14.961 7.293 1 48.5 223 GLN B CA 1
ATOM 3371 C C . GLN B 1 223 ? -11.344 16.25 7.309 1 48.5 223 GLN B C 1
ATOM 3373 O O . GLN B 1 223 ? -12.492 16.25 6.863 1 48.5 223 GLN B O 1
ATOM 3378 N N . HIS B 1 224 ? -11 17.109 8.289 1 44.28 224 HIS B N 1
ATOM 3379 C CA . HIS B 1 224 ? -11.516 18.469 8.32 1 44.28 224 HIS B CA 1
ATOM 3380 C C . HIS B 1 224 ? -11.516 19.094 6.93 1 44.28 224 HIS B C 1
ATOM 3382 O O . HIS B 1 224 ? -10.625 18.828 6.125 1 44.28 224 HIS B O 1
ATOM 3388 N N . ARG B 1 225 ? -12.672 19.828 6.531 1 39.91 225 ARG B N 1
ATOM 3389 C CA . ARG B 1 225 ? -12.883 20.781 5.438 1 39.91 225 ARG B CA 1
ATOM 3390 C C . ARG B 1 225 ? -11.719 21.766 5.328 1 39.91 225 ARG B C 1
ATOM 3392 O O . ARG B 1 225 ? -11.125 22.141 6.34 1 39.91 225 ARG B O 1
#

pLDDT: mean 87.64, std 11.53, range [39.78, 98.12]

InterPro domains:
  IPR010699 Protein of unknown function DUF1275 [PF06912] (22-208)

Radius of gyration: 21.36 Å; Cα contacts (8 Å, |Δi|>4): 857; chains: 2; bounding box: 50×65×62 Å

Organism: Rhizobium meliloti (strain 1021) (NCBI:txid266834)

Sequence (450 aa):
MTIQRRRRLIKRQRSSVGLALVAAISFLAGMTDAMGLMSLGDFVSFMSGNTTRASVALIQADVARGVLLIGGLSTFVIGNAVGVMVSIRFRPHSVLLFVSVLLACAALLADRREMQFLLLILAMGAINASVEQIEGLPVGLTYVTGALSRFGRGLGRWVMGIRNTHWVIQIVPWLGMMAGAISGAALVQEIGSLALWIPSAAALLLTAVAIQIPRRWQSRFIQHRMTIQRRRRLIKRQRSSVGLALVAAISFLAGMTDAMGLMSLGDFVSFMSGNTTRASVALIQADVARGVLLIGGLSTFVIGNAVGVMVSIRFRPHSVLLFVSVLLACAALLADRREMQFLLLILAMGAINASVEQIEGLPVGLTYVTGALSRFGRGLGRWVMGIRNTHWVIQIVPWLGMMAGAISGAALVQEIGSLALWIPSAAALLLTAVAIQIPRRWQSRFIQHR

Solvent-accessible surface area (backbone atoms only — not comparable to full-atom values): 20687 Å² total; per-residue (Å²): 132,56,72,66,56,52,52,49,51,50,49,49,50,49,50,50,52,42,50,50,48,41,22,51,53,7,16,48,46,20,18,48,20,21,34,30,31,75,75,72,69,42,61,35,49,39,46,43,49,33,44,34,49,17,27,40,26,46,67,70,65,36,48,71,57,15,50,49,33,50,49,34,51,53,34,20,28,48,18,9,12,49,16,32,41,40,33,70,77,45,55,60,46,47,23,37,44,52,27,15,52,34,28,42,53,22,44,72,32,65,89,39,59,70,60,23,48,41,31,40,12,23,22,45,18,16,52,55,44,60,47,46,21,48,84,77,40,80,46,62,47,68,22,37,37,47,28,41,43,46,30,11,36,32,51,18,38,37,76,73,66,44,87,63,69,75,34,63,62,35,50,45,24,41,51,19,19,44,53,16,6,35,51,21,25,47,39,30,74,73,57,40,78,67,40,45,48,49,55,16,51,50,30,42,51,49,24,58,53,49,64,69,48,60,64,82,58,50,55,46,26,35,76,77,132,133,55,71,67,56,51,52,50,49,49,50,50,52,50,51,50,53,42,49,51,48,41,21,50,52,8,15,48,44,20,18,49,20,21,34,29,31,75,74,72,69,42,64,34,51,39,45,42,49,34,44,35,49,18,27,38,26,44,67,70,67,37,49,70,58,15,51,50,33,50,50,34,50,52,34,20,28,49,17,9,12,50,16,33,41,40,33,69,76,44,55,62,46,48,24,37,43,52,28,17,51,33,27,42,52,21,45,71,32,66,89,41,59,70,61,22,48,42,30,40,12,22,23,44,18,16,50,55,44,60,47,44,22,48,83,78,39,81,45,62,46,70,21,39,36,48,27,42,44,46,30,11,36,32,49,18,38,37,75,74,66,45,86,63,70,75,34,63,61,35,50,45,23,42,53,20,19,43,53,16,6,34,51,23,25,45,39,30,74,74,56,39,77,66,38,44,48,50,53,16,51,50,30,43,51,50,25,58,53,49,66,69,48,60,65,82,58,50,55,46,25,34,76,77,132

Secondary structure (DSSP, 8-state):
--HHHHHHHHHHHHHHHHHHHHHHHHHHHHHHHHHHHHHHSS-SS-HHHHHHHHHHHHHTT-HHHHHHHHHHHHHHHHHHHHHHHHHHHS-THHHHHHHHHHHHHHHHTTT-HHHHHHHHHHHHHHHTTS-SEETTEE--SS-HHHHHHHHHHHHHHHHTT----GGGGGHHHHHHHHHHHHHHHHHHHHHGGGGGHHHHHHHHHHHHHHHHS-HHHHTTTS---/--HHHHHHHHHHHHHHHHHHHHHHHHHHHHHHHHHHHHHHSS-SS-HHHHHHHHHHHHHTT-HHHHHHHHHHHHHHHHHHHHHHHHHHHS-THHHHHHHHHHHHHHHHTTT-HHHHHHHHHHHHHHHTTS-SEETTEE--SS-HHHHHHHHHHHHHHHHTT----GGGGGHHHHHHHHHHHHHHHHHHHHHGGGGGHHHHHHHHHHHHHHHHS-HHHHTTTS---

Nearest PDB structures (foldseek):
  3wdo-assembly1_A  TM=5.976E-01  e=1.974E-01  Escherichia coli
  7aar-assembly1_A  TM=4.500E-01  e=1.642E-01  Arabidopsis thaliana
  8y66-assembly1_A  TM=4.293E-01  e=2.067E-01  Homo sapiens
  7yr5-assembly1_A  TM=5.116E-01  e=1.803E+00  Homo sapiens
  4qiq-assembly1_A  TM=4.599E-01  e=2.993E+00  Escherichia coli K-12